Protein AF-A0A3D4MFN2-F1 (afdb_monomer_lite)

Secondary structure (DSSP, 8-state):
------BTTTBEE-HHHHHHHHHHHTT------TT--HHHHHHHHHHHHHHH-GGGGTTS-HHHHHHHHHHHHHHHHHHHHHT-TTTHHHHHHHHHHHHHH-GGGEESSS-----TTS-EE-HHHHHSS-----HHHHHHHHHHHT--HHHHHHHHHHHHH-TT-HHHHHHHHHHHHHHHHHHHHHHHHHHHHTTEES----S------GGGHHHHHHHHHHHIIIIIHHHHHHHHHHHHHTT-S-SSHHHHT-TTGGGS-HHHHHHHHHH-HHHHHHHHHHHHHHHHHHHHHHHHHHHHHHHHHHHHHHHHHHHS-EEEESB--TT--EEEEEEE---BTTBPBEEEEEEEETTT-PBPPPEE--S-BHHHHHT-TT-BSEEEEE--TT-S-HHHHHHHHHHHHHHHHHSPPP-----PPPPPPPPP-

Foldseek 3Di:
DDDDFWDLAQAHEPLQLQLQVLCVVVVHPDGDDLPDDLVRLVVSLVSQCVVLPLVVCVVPDPVSSVVSVLSNVSSVVSNVQCNDPVQSVLSNVSQVVCCPPPVVRYHSNPDGDGDLQDKFFQLLLLLDPDQDDCVVVLVVLCVVLVQDPVLLVVLVVQCVVPVVDPVSLVSNLVNLLSVLVSLVSVLQVLCVSLGIHSPDVPDPPFPLELVVQLVVLVVVLVCCLVPVLLVVLVSVLSSLLSVRTPDRLLCSLCVPVVPDDPVPSSVVCSPDPVSSVVSSVVSSVSSSVSSVVSSVSSSVSSVSSSVSLVVSLVSWDKDKADDADPPDQWAKEFEWEDDDPNWTFTQWIWIAGPPPRDIDPIDGRPRDTVVNLRPDPPNHIYMYTYDDPSPPRPSHSRSSVSVVVVVVVPPPDDPPPPPDDDDDDDDDD

Sequence (429 aa):
MGFESIEGVHYIFDRYAFLNSILSDAGKEKRLDENASAKEIREACTLARAMYHPDRQARSGEKMKREAERMTSLVGDCEKMLLNADLKPLYDEKLAQFRVESPRAVSENGTPIIDMSRTVFDVASLISDDIVDTSDFEARVKAMLQYDDKRAEQMKTLFDTMPDNAQVSALYRDALTQKLVYLTLLEDAAWAKLGYMNRKEKDGGVILRTEDYMPRLDRTLEEAAAKDIPAAVEKHGNAARLGIASIRLIEAFNPAADSAPADSAENEIVKSPARLREALDKAIAKAQQNFTLRAEYVRDVARQKLAVLDQLVTLTPVRAVGQEQKDQQAFDFYLLNPEENGQHTVLFHMAIDVKTGRAEPPEMGEGKTMADVEKTANLRAGFAVTRNPEISDIMLEIGAAADRFLATRSAPEPENAATAPKAPKPRTP

pLDDT: mean 73.9, std 15.7, range [30.8, 96.56]

Structure (mmCIF, N/CA/C/O backbone):
data_AF-A0A3D4MFN2-F1
#
_entry.id   AF-A0A3D4MFN2-F1
#
loop_
_atom_site.group_PDB
_atom_site.id
_atom_site.type_symbol
_atom_site.label_atom_id
_atom_site.label_alt_id
_atom_site.label_comp_id
_atom_site.label_asym_id
_atom_site.label_entity_id
_atom_site.label_seq_id
_atom_site.pdbx_PDB_ins_code
_atom_site.Cartn_x
_atom_site.Cartn_y
_atom_site.Cartn_z
_atom_site.occupancy
_atom_site.B_iso_or_equiv
_atom_site.auth_seq_id
_atom_site.auth_comp_id
_atom_site.auth_asym_id
_atom_site.auth_atom_id
_atom_site.pdbx_PDB_model_num
ATOM 1 N N . MET A 1 1 ? 8.473 -8.752 3.409 1.00 43.47 1 MET A N 1
ATOM 2 C CA . MET A 1 1 ? 8.168 -8.584 1.974 1.00 43.47 1 MET A CA 1
ATOM 3 C C . MET A 1 1 ? 8.970 -7.404 1.459 1.00 43.47 1 MET A C 1
ATOM 5 O O . MET A 1 1 ? 8.947 -6.364 2.107 1.00 43.47 1 MET A O 1
ATOM 9 N N . GLY A 1 2 ? 9.745 -7.582 0.389 1.00 52.78 2 GLY A N 1
ATOM 10 C CA . GLY A 1 2 ? 10.427 -6.477 -0.284 1.00 52.78 2 GLY A CA 1
ATOM 11 C C . GLY A 1 2 ? 9.528 -5.967 -1.399 1.00 52.78 2 GLY A C 1
ATOM 12 O O . GLY A 1 2 ? 9.195 -6.732 -2.294 1.00 52.78 2 GLY A O 1
ATOM 13 N N . PHE A 1 3 ? 9.091 -4.716 -1.315 1.00 60.28 3 PHE A N 1
ATOM 14 C CA . PHE A 1 3 ? 8.403 -4.066 -2.421 1.00 60.28 3 PHE A CA 1
ATOM 15 C C . PHE A 1 3 ? 9.404 -3.810 -3.553 1.00 60.28 3 PHE A C 1
ATOM 17 O O . PHE A 1 3 ? 10.404 -3.119 -3.346 1.00 60.28 3 PHE A O 1
ATOM 24 N N . GLU A 1 4 ? 9.143 -4.361 -4.737 1.00 65.75 4 GLU A N 1
ATOM 25 C CA . GLU A 1 4 ? 9.931 -4.081 -5.936 1.00 65.75 4 GLU A CA 1
ATOM 26 C C . GLU A 1 4 ? 9.373 -2.830 -6.631 1.00 65.75 4 GLU A C 1
ATOM 28 O O . GLU A 1 4 ? 8.237 -2.783 -7.103 1.00 65.75 4 GLU A O 1
ATOM 33 N N . SER A 1 5 ? 10.183 -1.772 -6.680 1.00 73.50 5 SER A N 1
ATOM 34 C CA . SER A 1 5 ? 9.885 -0.572 -7.463 1.00 73.50 5 SER A CA 1
ATOM 35 C C . SER A 1 5 ? 9.864 -0.896 -8.956 1.00 73.50 5 SER A C 1
ATOM 37 O O . SER A 1 5 ? 10.763 -1.574 -9.444 1.00 73.50 5 SER A O 1
ATOM 39 N N . ILE A 1 6 ? 8.903 -0.343 -9.697 1.00 77.25 6 ILE A N 1
ATOM 40 C CA . ILE A 1 6 ? 8.673 -0.660 -11.107 1.00 77.25 6 ILE A CA 1
ATOM 41 C C . ILE A 1 6 ? 8.783 0.637 -11.894 1.00 77.25 6 ILE A C 1
ATOM 43 O O . ILE A 1 6 ? 8.045 1.596 -11.640 1.00 77.25 6 ILE A O 1
ATOM 47 N N . GLU A 1 7 ? 9.722 0.674 -12.835 1.00 81.62 7 GLU A N 1
ATOM 48 C CA . GLU A 1 7 ? 9.883 1.806 -13.742 1.00 81.62 7 GLU A CA 1
ATOM 49 C C . GLU A 1 7 ? 8.641 1.945 -14.643 1.00 81.62 7 GLU A C 1
ATOM 51 O O . GLU A 1 7 ? 8.047 0.959 -15.074 1.00 81.62 7 GLU A O 1
ATOM 56 N N . GLY A 1 8 ? 8.207 3.177 -14.903 1.00 79.19 8 GLY A N 1
ATOM 57 C CA . GLY A 1 8 ? 6.981 3.499 -15.636 1.00 79.19 8 GLY A CA 1
ATOM 58 C C . GLY A 1 8 ? 5.706 3.489 -14.789 1.00 79.19 8 GLY A C 1
ATOM 59 O O . GLY A 1 8 ? 4.668 3.959 -15.266 1.00 79.19 8 GLY A O 1
ATOM 60 N N . VAL A 1 9 ? 5.781 3.004 -13.542 1.00 79.50 9 VAL A N 1
ATOM 61 C CA . VAL A 1 9 ? 4.661 2.968 -12.585 1.00 79.50 9 VAL A CA 1
ATOM 62 C C . VAL A 1 9 ? 4.994 3.747 -11.312 1.00 79.50 9 VAL A C 1
ATOM 64 O O . VAL A 1 9 ? 4.278 4.684 -10.967 1.00 79.50 9 VAL A O 1
ATOM 67 N N . HIS A 1 10 ? 6.083 3.387 -10.629 1.00 80.81 10 HIS A N 1
ATOM 68 C CA . HIS A 1 10 ? 6.498 3.988 -9.354 1.00 80.81 10 HIS A CA 1
ATOM 69 C C . HIS A 1 10 ? 7.472 5.153 -9.553 1.00 80.81 10 HIS A C 1
ATOM 71 O O . HIS A 1 10 ? 7.400 6.152 -8.842 1.00 80.81 10 HIS A O 1
ATOM 77 N N . TYR A 1 11 ? 8.351 5.032 -10.544 1.00 88.00 11 TYR A N 1
ATOM 78 C CA . TYR A 1 11 ? 9.319 6.048 -10.950 1.00 88.00 11 TYR A CA 1
ATOM 79 C C . TYR A 1 11 ? 9.581 5.940 -12.452 1.00 88.00 11 TYR A C 1
ATOM 81 O O . TYR A 1 11 ? 9.161 4.970 -13.078 1.00 88.00 11 TYR A O 1
ATOM 89 N N . ILE A 1 12 ? 10.300 6.893 -13.036 1.00 92.25 12 ILE A N 1
ATOM 90 C CA . ILE A 1 12 ? 10.839 6.760 -14.394 1.00 92.25 12 ILE A CA 1
ATOM 91 C C . ILE A 1 12 ? 12.314 7.143 -14.420 1.00 92.25 12 ILE A C 1
ATOM 93 O O . ILE A 1 12 ? 12.716 8.102 -13.763 1.00 92.25 12 ILE A O 1
ATOM 97 N N . PHE A 1 13 ? 13.130 6.392 -15.160 1.00 94.19 13 PHE A N 1
ATOM 98 C CA . PHE A 1 13 ? 14.525 6.748 -15.388 1.00 94.19 13 PHE A CA 1
ATOM 99 C C . PHE A 1 13 ? 14.617 7.762 -16.535 1.00 94.19 13 PHE A C 1
ATOM 101 O O . PHE A 1 13 ? 14.240 7.459 -17.670 1.00 94.19 13 PHE A O 1
ATOM 108 N N . ASP A 1 14 ? 15.113 8.964 -16.245 1.00 95.81 14 ASP A N 1
ATOM 109 C CA . ASP A 1 14 ? 15.417 10.008 -17.220 1.00 95.81 14 ASP A CA 1
ATOM 110 C C . ASP A 1 14 ? 16.770 9.732 -17.886 1.00 95.81 14 ASP A C 1
ATOM 112 O O . ASP A 1 14 ? 17.844 10.130 -17.426 1.00 95.81 14 ASP A O 1
ATOM 116 N N . ARG A 1 15 ? 16.690 9.014 -19.004 1.00 95.44 15 ARG A N 1
ATOM 117 C CA . ARG A 1 15 ? 17.835 8.580 -19.804 1.00 95.44 15 ARG A CA 1
ATOM 118 C C . ARG A 1 15 ? 18.553 9.773 -20.440 1.00 95.44 15 ARG A C 1
ATOM 120 O O . ARG A 1 15 ? 19.763 9.714 -20.648 1.00 95.44 15 ARG A O 1
ATOM 127 N N . TYR A 1 16 ? 17.841 10.872 -20.704 1.00 96.56 16 TYR A N 1
ATOM 128 C CA . TYR A 1 16 ? 18.441 12.104 -21.214 1.00 96.56 16 TYR A CA 1
ATOM 129 C C . TYR A 1 16 ? 19.259 12.809 -20.142 1.00 96.56 16 TYR A C 1
ATOM 131 O O . TYR A 1 16 ? 20.405 13.169 -20.405 1.00 96.56 16 TYR A O 1
ATOM 139 N N . ALA A 1 17 ? 18.708 12.975 -18.937 1.00 95.75 17 ALA A N 1
ATOM 140 C CA . ALA A 1 17 ? 19.421 13.576 -17.811 1.00 95.75 17 ALA A CA 1
ATOM 141 C C . ALA A 1 17 ? 20.705 12.799 -17.481 1.00 95.75 17 ALA A C 1
ATOM 143 O O . ALA A 1 17 ? 21.769 13.404 -17.348 1.00 95.75 17 ALA A O 1
ATOM 144 N N . PHE A 1 18 ? 20.632 11.466 -17.476 1.00 95.94 18 PHE A N 1
ATOM 145 C CA . PHE A 1 18 ? 21.789 10.596 -17.266 1.00 95.94 18 PHE A CA 1
ATOM 146 C C . PHE A 1 18 ? 22.880 10.761 -18.327 1.00 95.94 18 PHE A C 1
ATOM 148 O O . PHE A 1 18 ? 24.047 10.979 -18.007 1.00 95.94 18 PHE A O 1
ATOM 155 N N . LEU A 1 19 ? 22.531 10.692 -19.616 1.00 95.19 19 LEU A N 1
ATOM 156 C CA . LEU A 1 19 ? 23.522 10.901 -20.675 1.00 95.19 19 LEU A CA 1
ATOM 157 C C . LEU A 1 19 ? 24.069 12.338 -20.657 1.00 95.19 19 LEU A C 1
ATOM 159 O O . LEU A 1 19 ? 25.249 12.553 -20.932 1.00 95.19 19 LEU A O 1
ATOM 163 N N . ASN A 1 20 ? 23.243 13.322 -20.293 1.00 95.88 20 ASN A N 1
ATOM 164 C CA . ASN A 1 20 ? 23.647 14.719 -20.167 1.00 95.88 20 ASN A CA 1
ATOM 165 C C . ASN A 1 20 ? 24.618 14.964 -19.012 1.00 95.88 20 ASN A C 1
ATOM 167 O O . ASN A 1 20 ? 25.526 15.781 -19.178 1.00 95.88 20 ASN A O 1
ATOM 171 N N . SER A 1 21 ? 24.479 14.266 -17.880 1.00 93.38 21 SER A N 1
ATOM 172 C CA . SER A 1 21 ? 25.453 14.361 -16.788 1.00 93.38 21 SER A CA 1
ATOM 173 C C . SER A 1 21 ? 26.821 13.855 -17.249 1.00 93.38 21 SER A C 1
ATOM 175 O O . SER A 1 21 ? 27.821 14.542 -17.072 1.00 93.38 21 SER A O 1
ATOM 177 N N . ILE A 1 22 ? 26.854 12.734 -17.977 1.00 91.19 22 ILE A N 1
ATOM 178 C CA . ILE A 1 22 ? 28.090 12.163 -18.535 1.00 91.19 22 ILE A CA 1
ATOM 179 C C . ILE A 1 22 ? 28.718 13.094 -19.583 1.00 91.19 22 ILE A C 1
ATOM 181 O O . ILE A 1 22 ? 29.929 13.317 -19.589 1.00 91.19 22 ILE A O 1
ATOM 185 N N . LEU A 1 23 ? 27.903 13.677 -20.468 1.00 92.12 23 LEU A N 1
ATOM 186 C CA . LEU A 1 23 ? 28.367 14.682 -21.428 1.00 92.12 23 LEU A CA 1
ATOM 187 C C . LEU A 1 23 ? 28.960 15.902 -20.712 1.00 92.12 23 LEU A C 1
ATOM 189 O O . LEU A 1 23 ? 29.972 16.439 -21.160 1.00 92.12 23 LEU A O 1
ATOM 193 N N . SER A 1 24 ? 28.358 16.324 -19.599 1.00 91.88 24 SER A N 1
ATOM 194 C CA . SER A 1 24 ? 28.867 17.418 -18.772 1.00 91.88 24 SER A CA 1
ATOM 195 C C . SER A 1 24 ? 30.228 17.093 -18.168 1.00 91.88 24 SER A C 1
ATOM 197 O O . SER A 1 24 ? 31.143 17.906 -18.279 1.00 91.88 24 SER A O 1
ATOM 199 N N . ASP A 1 25 ? 30.382 15.897 -17.601 1.00 89.25 25 ASP A N 1
ATOM 200 C CA . ASP A 1 25 ? 31.643 15.430 -17.015 1.00 89.25 25 ASP A CA 1
ATOM 201 C C . ASP A 1 25 ? 32.763 15.343 -18.064 1.00 89.25 25 ASP A C 1
ATOM 203 O O . ASP A 1 25 ? 33.933 15.587 -17.772 1.00 89.25 25 ASP A O 1
ATOM 207 N N . ALA A 1 26 ? 32.402 15.061 -19.318 1.00 86.94 26 ALA A N 1
ATOM 208 C CA . ALA A 1 26 ? 33.311 15.067 -20.461 1.00 86.94 26 ALA A CA 1
ATOM 209 C C . ALA A 1 26 ? 33.537 16.461 -21.089 1.00 86.94 26 ALA A C 1
ATOM 211 O O . ALA A 1 26 ? 34.169 16.560 -22.146 1.00 86.94 26 ALA A O 1
ATOM 212 N N . GLY A 1 27 ? 33.005 17.533 -20.490 1.00 89.62 27 GLY A N 1
ATOM 213 C CA . GLY A 1 27 ? 33.162 18.911 -20.966 1.00 89.62 27 GLY A CA 1
ATOM 214 C C . GLY A 1 27 ? 32.411 19.229 -22.264 1.00 89.62 27 GLY A C 1
ATOM 215 O O . GLY A 1 27 ? 32.808 20.129 -23.002 1.00 89.62 27 GLY A O 1
ATOM 216 N N . LYS A 1 28 ? 31.351 18.482 -22.596 1.00 88.06 28 LYS A N 1
ATOM 217 C CA . LYS A 1 28 ? 30.502 18.743 -23.768 1.00 88.06 28 LYS A CA 1
ATOM 218 C C . LYS A 1 28 ? 29.381 19.718 -23.403 1.00 88.06 28 LYS A C 1
ATOM 220 O O . LYS A 1 28 ? 28.624 19.477 -22.465 1.00 88.06 28 LYS A O 1
ATOM 225 N N . GLU A 1 29 ? 29.247 20.784 -24.192 1.00 85.06 29 GLU A N 1
ATOM 226 C CA . GLU A 1 29 ? 28.212 21.817 -24.006 1.00 85.06 29 GLU A CA 1
ATOM 227 C C . GLU A 1 29 ? 26.844 21.404 -24.562 1.00 85.06 29 GLU A C 1
ATOM 229 O O . GLU A 1 29 ? 25.804 21.805 -24.044 1.00 85.06 29 GLU A O 1
ATOM 234 N N . LYS A 1 30 ? 26.831 20.582 -25.616 1.00 87.75 30 LYS A N 1
ATOM 235 C CA . LYS A 1 30 ? 25.593 20.129 -26.249 1.00 87.75 30 LYS A CA 1
ATOM 236 C C . LYS A 1 30 ? 24.846 19.154 -25.336 1.00 87.75 30 LYS A C 1
ATOM 238 O O . LYS A 1 30 ? 25.427 18.170 -24.878 1.00 87.75 30 LYS A O 1
ATOM 243 N N . ARG A 1 31 ? 23.557 19.422 -25.114 1.00 91.94 31 ARG A N 1
ATOM 244 C CA . ARG A 1 31 ? 22.643 18.576 -24.338 1.00 91.94 31 ARG A CA 1
ATOM 245 C C . ARG A 1 31 ? 21.674 17.842 -25.255 1.00 91.94 31 ARG A C 1
ATOM 247 O O . ARG A 1 31 ? 21.270 18.376 -26.284 1.00 91.94 31 ARG A O 1
ATOM 254 N N . LEU A 1 32 ? 21.353 16.612 -24.880 1.00 94.00 32 LEU A N 1
ATOM 255 C CA . LEU A 1 32 ? 20.347 15.777 -25.513 1.00 94.00 32 LEU A CA 1
ATOM 256 C C . LEU A 1 32 ? 18.971 16.096 -24.931 1.00 94.00 32 LEU A C 1
ATOM 258 O O . LEU A 1 32 ? 18.833 16.274 -23.719 1.00 94.00 32 LEU A O 1
ATOM 262 N N . ASP A 1 33 ? 17.968 16.102 -25.796 1.00 92.81 33 ASP A N 1
ATOM 263 C CA . ASP A 1 33 ? 16.554 16.209 -25.461 1.00 92.81 33 ASP A CA 1
ATOM 264 C C . ASP A 1 33 ? 15.735 15.210 -26.300 1.00 92.81 33 ASP A C 1
ATOM 266 O O . ASP A 1 33 ? 16.282 14.378 -27.033 1.00 92.81 33 ASP A O 1
ATOM 270 N N . GLU A 1 34 ? 14.411 15.295 -26.206 1.00 90.56 34 GLU A N 1
ATOM 271 C CA . GLU A 1 34 ? 13.471 14.469 -26.972 1.00 90.56 34 GLU A CA 1
ATOM 272 C C . GLU A 1 34 ? 13.654 14.571 -28.500 1.00 90.56 34 GLU A C 1
ATOM 274 O O . GLU A 1 34 ? 13.319 13.630 -29.218 1.00 90.56 34 GLU A O 1
ATOM 279 N N . ASN A 1 35 ? 14.270 15.641 -29.010 1.00 91.81 35 ASN A N 1
ATOM 280 C CA . ASN A 1 35 ? 14.528 15.848 -30.437 1.00 91.81 35 ASN A CA 1
ATOM 281 C C . ASN A 1 35 ? 15.921 15.371 -30.878 1.00 91.81 35 ASN A C 1
ATOM 283 O O . ASN A 1 35 ? 16.254 15.465 -32.064 1.00 91.81 35 ASN A O 1
ATOM 287 N N . ALA A 1 36 ? 16.735 14.841 -29.959 1.00 91.94 36 ALA A N 1
ATOM 288 C CA . ALA A 1 36 ? 18.057 14.323 -30.279 1.00 91.94 36 ALA A CA 1
ATOM 289 C C . ALA A 1 36 ? 17.990 13.207 -31.336 1.00 91.94 36 ALA A C 1
ATOM 291 O O . ALA A 1 36 ? 17.250 12.226 -31.226 1.00 91.94 36 ALA A O 1
ATOM 292 N N . SER A 1 37 ? 18.822 13.342 -32.362 1.00 92.44 37 SER A N 1
ATOM 293 C CA . SER A 1 37 ? 18.986 12.364 -33.428 1.00 92.44 37 SER A CA 1
ATOM 294 C C . SER A 1 37 ? 19.650 11.080 -32.922 1.00 92.44 37 SER A C 1
ATOM 296 O O . SER A 1 37 ? 20.487 11.084 -32.016 1.00 92.44 37 SER A O 1
ATOM 298 N N . ALA A 1 38 ? 19.372 9.960 -33.597 1.00 92.12 38 ALA A N 1
ATOM 299 C CA . ALA A 1 38 ? 20.010 8.673 -33.302 1.00 92.12 38 ALA A CA 1
ATOM 300 C C . ALA A 1 38 ? 21.550 8.735 -33.349 1.00 92.12 38 ALA A C 1
ATOM 302 O O . ALA A 1 38 ? 22.227 7.969 -32.666 1.00 92.12 38 ALA A O 1
ATOM 303 N N . LYS A 1 39 ? 22.118 9.645 -34.153 1.00 93.19 39 LYS A N 1
ATOM 304 C CA . LYS A 1 39 ? 23.567 9.865 -34.214 1.00 93.19 39 LYS A CA 1
ATOM 305 C C . LYS A 1 39 ? 24.090 10.467 -32.908 1.00 93.19 39 LYS A C 1
ATOM 307 O O . LYS A 1 39 ? 25.042 9.937 -32.349 1.00 93.19 39 LYS A O 1
ATOM 312 N N . GLU A 1 40 ? 23.446 11.516 -32.405 1.00 93.06 40 GLU A N 1
ATOM 313 C CA . GLU A 1 40 ? 23.842 12.188 -31.158 1.00 93.06 40 GLU A CA 1
ATOM 314 C C . GLU A 1 40 ? 23.715 11.255 -29.949 1.00 93.06 40 GLU A C 1
ATOM 316 O O . GLU A 1 40 ? 24.608 11.205 -29.103 1.00 93.06 40 GLU A O 1
ATOM 321 N N . ILE A 1 41 ? 22.651 10.450 -29.909 1.00 94.06 41 ILE A N 1
ATOM 322 C CA . ILE A 1 41 ? 22.437 9.456 -28.851 1.00 94.06 41 ILE A CA 1
ATOM 323 C C . ILE A 1 41 ? 23.534 8.377 -28.887 1.00 94.06 41 ILE A C 1
ATOM 325 O O . ILE A 1 41 ? 24.109 8.055 -27.845 1.00 94.06 41 ILE A O 1
ATOM 329 N N . ARG A 1 42 ? 23.889 7.850 -30.071 1.00 94.50 42 ARG A N 1
ATOM 330 C CA . ARG A 1 42 ? 24.993 6.876 -30.219 1.00 94.50 42 ARG A CA 1
ATOM 331 C C . ARG A 1 42 ? 26.339 7.453 -29.798 1.00 94.50 42 ARG A C 1
ATOM 333 O O . ARG A 1 42 ? 27.122 6.754 -29.155 1.00 94.50 42 ARG A O 1
ATOM 340 N N . GLU A 1 43 ? 26.620 8.703 -30.156 1.00 93.12 43 GLU A N 1
ATOM 341 C CA . GLU A 1 43 ? 27.857 9.387 -29.767 1.00 93.12 43 GLU A CA 1
ATOM 342 C C . GLU A 1 43 ? 27.963 9.508 -28.240 1.00 93.12 43 GLU A C 1
ATOM 344 O O . GLU A 1 43 ? 29.000 9.158 -27.671 1.00 93.12 43 GLU A O 1
ATOM 349 N N . ALA A 1 44 ? 26.880 9.907 -27.566 1.00 93.44 44 ALA A N 1
ATOM 350 C CA . ALA A 1 44 ? 26.832 9.975 -26.107 1.00 93.44 44 ALA A CA 1
ATOM 351 C C . ALA A 1 44 ? 26.987 8.594 -25.445 1.00 93.44 44 ALA A C 1
ATOM 353 O O . ALA A 1 44 ? 27.779 8.448 -24.515 1.00 93.44 44 ALA A O 1
ATOM 354 N N . CYS A 1 45 ? 26.309 7.558 -25.955 1.00 93.56 45 CYS A N 1
ATOM 355 C CA . CYS A 1 45 ? 26.438 6.191 -25.432 1.00 93.56 45 CYS A CA 1
ATOM 356 C C . CYS A 1 45 ? 27.858 5.632 -25.623 1.00 93.56 45 CYS A C 1
ATOM 358 O O . CYS A 1 45 ? 28.402 4.984 -24.729 1.00 93.56 45 CYS A O 1
ATOM 360 N N . THR A 1 46 ? 28.490 5.910 -26.767 1.00 93.56 46 THR A N 1
ATOM 361 C CA . THR A 1 46 ? 29.874 5.493 -27.054 1.00 93.56 46 THR A CA 1
ATOM 362 C C . THR A 1 46 ? 30.856 6.156 -26.093 1.00 93.56 46 THR A C 1
ATOM 364 O O . THR A 1 46 ? 31.730 5.489 -25.538 1.00 93.56 46 THR A O 1
ATOM 367 N N . LEU A 1 47 ? 30.686 7.458 -25.853 1.00 91.88 47 LEU A N 1
ATOM 368 C CA . LEU A 1 47 ? 31.480 8.201 -24.881 1.00 91.88 47 LEU A CA 1
ATOM 369 C C . LEU A 1 47 ? 31.307 7.631 -23.467 1.00 91.88 47 LEU A C 1
ATOM 371 O O . LEU A 1 47 ? 32.299 7.363 -22.790 1.00 91.88 47 LEU A O 1
ATOM 375 N N . ALA A 1 48 ? 30.065 7.384 -23.048 1.00 89.62 48 ALA A N 1
ATOM 376 C CA . ALA A 1 48 ? 29.758 6.832 -21.735 1.00 89.62 48 ALA A CA 1
ATOM 377 C C . ALA A 1 48 ? 30.377 5.438 -21.537 1.00 89.62 48 ALA A C 1
ATOM 379 O O . ALA A 1 48 ? 31.043 5.192 -20.532 1.00 89.62 48 ALA A O 1
ATOM 380 N N . ARG A 1 49 ? 30.263 4.544 -22.530 1.00 90.31 49 ARG A N 1
ATOM 381 C CA . ARG A 1 49 ? 30.936 3.233 -22.507 1.00 90.31 49 ARG A CA 1
ATOM 382 C C . ARG A 1 49 ? 32.444 3.367 -22.388 1.00 90.31 49 ARG A C 1
ATOM 384 O O . ARG A 1 49 ? 33.054 2.653 -21.600 1.00 90.31 49 ARG A O 1
ATOM 391 N N . ALA A 1 50 ? 33.050 4.289 -23.133 1.00 89.25 50 ALA A N 1
ATOM 392 C CA . ALA A 1 50 ? 34.484 4.518 -23.044 1.00 89.25 50 ALA A CA 1
ATOM 393 C C . ALA A 1 50 ? 34.897 4.980 -21.636 1.00 89.25 50 ALA A C 1
ATOM 395 O O . ALA A 1 50 ? 35.944 4.562 -21.150 1.00 89.25 50 ALA A O 1
ATOM 396 N N . MET A 1 51 ? 34.086 5.802 -20.963 1.00 85.69 51 MET A N 1
ATOM 397 C CA . MET A 1 51 ? 34.358 6.278 -19.603 1.00 85.69 51 MET A CA 1
ATOM 398 C C . MET A 1 51 ? 34.227 5.173 -18.547 1.00 85.69 51 MET A C 1
ATOM 400 O O . MET A 1 51 ? 35.137 5.028 -17.730 1.00 85.69 51 MET A O 1
ATOM 404 N N . TYR A 1 52 ? 33.153 4.378 -18.597 1.00 84.62 52 TYR A N 1
ATOM 405 C CA . TYR A 1 52 ? 32.780 3.432 -17.534 1.00 84.62 52 TYR A CA 1
ATOM 406 C C . TYR A 1 52 ? 33.074 1.954 -17.835 1.00 84.62 52 TYR A C 1
ATOM 408 O O . TYR A 1 52 ? 32.684 1.103 -17.042 1.00 84.62 52 TYR A O 1
ATOM 416 N N . HIS A 1 53 ? 33.769 1.628 -18.933 1.00 86.75 53 HIS A N 1
ATOM 417 C CA . HIS A 1 53 ? 34.067 0.237 -19.301 1.00 86.75 53 HIS A CA 1
ATOM 418 C C . HIS A 1 53 ? 34.668 -0.558 -18.119 1.00 86.75 53 HIS A C 1
ATOM 420 O O . HIS A 1 53 ? 35.692 -0.119 -17.578 1.00 86.75 53 HIS A O 1
ATOM 426 N N . PRO A 1 54 ? 34.116 -1.733 -17.742 1.00 82.75 54 PRO A N 1
ATOM 427 C CA . PRO A 1 54 ? 34.561 -2.491 -16.566 1.00 82.75 54 PRO A CA 1
ATOM 428 C C . PRO A 1 54 ? 36.066 -2.798 -16.556 1.00 82.75 54 PRO A C 1
ATOM 430 O O . PRO A 1 54 ? 36.709 -2.706 -15.509 1.00 82.75 54 PRO A O 1
ATOM 433 N N . ASP A 1 55 ? 36.666 -3.047 -17.727 1.00 85.50 55 ASP A N 1
ATOM 434 C CA . ASP A 1 55 ? 38.114 -3.284 -17.868 1.00 85.50 55 ASP A CA 1
ATOM 435 C C . ASP A 1 55 ? 38.986 -2.145 -17.323 1.00 85.50 55 ASP A C 1
ATOM 437 O O . ASP A 1 55 ? 40.079 -2.393 -16.809 1.00 85.50 55 ASP A O 1
ATOM 441 N N . ARG A 1 56 ? 38.508 -0.893 -17.366 1.00 84.19 56 ARG A N 1
ATOM 442 C CA . ARG A 1 56 ? 39.232 0.253 -16.790 1.00 84.19 56 ARG A CA 1
ATOM 443 C C . ARG A 1 56 ? 39.311 0.184 -15.267 1.00 84.19 56 ARG A C 1
ATOM 445 O O . ARG A 1 56 ? 40.233 0.746 -14.685 1.00 84.19 56 ARG A O 1
ATOM 452 N N . GLN A 1 57 ? 38.376 -0.524 -14.634 1.00 86.06 57 GLN A N 1
ATOM 453 C CA . GLN A 1 57 ? 38.299 -0.722 -13.187 1.00 86.06 57 GLN A CA 1
ATOM 454 C C . GLN A 1 57 ? 38.710 -2.141 -12.761 1.00 86.06 57 GLN A C 1
ATOM 456 O O . GLN A 1 57 ? 38.593 -2.494 -11.588 1.00 86.06 57 GLN A O 1
ATOM 461 N N . ALA A 1 58 ? 39.261 -2.961 -13.667 1.00 80.06 58 ALA A N 1
ATOM 462 C CA . ALA A 1 58 ? 39.629 -4.353 -13.385 1.00 80.06 58 ALA A CA 1
ATOM 463 C C . ALA A 1 58 ? 40.633 -4.507 -12.223 1.00 80.06 58 ALA A C 1
ATOM 465 O O . ALA A 1 58 ? 40.635 -5.531 -11.532 1.00 80.06 58 ALA A O 1
ATOM 466 N N . ARG A 1 59 ? 41.457 -3.482 -11.969 1.00 84.62 59 ARG A N 1
ATOM 467 C CA . ARG A 1 59 ? 42.434 -3.432 -10.863 1.00 84.62 59 ARG A CA 1
ATOM 468 C C . ARG A 1 59 ? 41.985 -2.578 -9.668 1.00 84.62 59 ARG A C 1
ATOM 470 O O . ARG A 1 59 ? 42.740 -2.447 -8.710 1.00 84.62 59 ARG A O 1
ATOM 477 N N . SER A 1 60 ? 40.785 -2.010 -9.721 1.00 87.94 60 SER A N 1
ATOM 478 C CA . SER A 1 60 ? 40.220 -1.159 -8.669 1.00 87.94 60 SER A CA 1
ATOM 479 C C . SER A 1 60 ? 39.520 -1.984 -7.583 1.00 87.94 60 SER A C 1
ATOM 481 O O . SER A 1 60 ? 39.323 -3.194 -7.724 1.00 87.94 60 SER A O 1
ATOM 483 N N . GLY A 1 61 ? 39.130 -1.329 -6.485 1.00 88.38 61 GLY A N 1
ATOM 484 C CA . GLY A 1 61 ? 38.352 -1.962 -5.417 1.00 88.38 61 GLY A CA 1
ATOM 485 C C . GLY A 1 61 ? 36.969 -2.434 -5.887 1.00 88.38 61 GLY A C 1
ATOM 486 O O . GLY A 1 61 ? 36.401 -1.891 -6.833 1.00 88.38 61 GLY A O 1
ATOM 487 N N . GLU A 1 62 ? 36.400 -3.422 -5.194 1.00 89.56 62 GLU A N 1
ATOM 488 C CA . GLU A 1 62 ? 35.124 -4.068 -5.552 1.00 89.56 62 GLU A CA 1
ATOM 489 C C . GLU A 1 62 ? 33.963 -3.076 -5.726 1.00 89.56 62 GLU A C 1
ATOM 491 O O . GLU A 1 62 ? 33.164 -3.202 -6.651 1.00 89.56 62 GLU A O 1
ATOM 496 N N . LYS A 1 63 ? 33.916 -2.027 -4.894 1.00 88.19 63 LYS A N 1
ATOM 497 C CA . LYS A 1 63 ? 32.916 -0.957 -5.004 1.00 88.19 63 LYS A CA 1
ATOM 498 C C . LYS A 1 63 ? 32.972 -0.239 -6.361 1.00 88.19 63 LYS A C 1
ATOM 500 O O . LYS A 1 63 ? 31.929 -0.032 -6.968 1.00 88.19 63 LYS A O 1
ATOM 505 N N . MET A 1 64 ? 34.170 0.089 -6.852 1.00 86.75 64 MET A N 1
ATOM 506 C CA . MET A 1 64 ? 34.354 0.767 -8.145 1.00 86.75 64 MET A CA 1
ATOM 507 C C . MET A 1 64 ? 34.042 -0.153 -9.328 1.00 86.75 64 MET A C 1
ATOM 509 O O . MET A 1 64 ? 33.530 0.311 -10.342 1.00 86.75 64 MET A O 1
ATOM 513 N N . LYS A 1 65 ? 34.314 -1.458 -9.199 1.00 88.44 65 LYS A N 1
ATOM 514 C CA . LYS A 1 65 ? 33.930 -2.452 -10.213 1.00 88.44 65 LYS A CA 1
ATOM 515 C C . LYS A 1 65 ? 32.414 -2.542 -10.360 1.00 88.44 65 LYS A C 1
ATOM 517 O O . LYS A 1 65 ? 31.912 -2.373 -11.464 1.00 88.44 65 LYS A O 1
ATOM 522 N N . ARG A 1 66 ? 31.692 -2.698 -9.243 1.00 88.81 66 ARG A N 1
ATOM 523 C CA . ARG A 1 66 ? 30.219 -2.728 -9.231 1.00 88.81 66 ARG A CA 1
ATOM 524 C C . ARG A 1 66 ? 29.607 -1.443 -9.779 1.00 88.81 66 ARG A C 1
ATOM 526 O O . ARG A 1 66 ? 28.597 -1.482 -10.470 1.00 88.81 66 ARG A O 1
ATOM 533 N N . GLU A 1 67 ? 30.211 -0.299 -9.472 1.00 88.00 67 GLU A N 1
ATOM 534 C CA . GLU A 1 67 ? 29.767 0.990 -10.002 1.00 88.00 67 GLU A CA 1
ATOM 535 C C . GLU A 1 67 ? 29.967 1.079 -11.521 1.00 88.00 67 GLU A C 1
ATOM 537 O O . GLU A 1 67 ? 29.044 1.467 -12.231 1.00 88.00 67 GLU A O 1
ATOM 542 N N . ALA A 1 68 ? 31.117 0.644 -12.042 1.00 86.50 68 ALA A N 1
ATOM 543 C CA . ALA A 1 68 ? 31.379 0.593 -13.481 1.00 86.50 68 ALA A CA 1
ATOM 544 C C . ALA A 1 68 ? 30.448 -0.380 -14.226 1.00 86.50 68 ALA A C 1
ATOM 546 O O . ALA A 1 68 ? 29.923 -0.041 -15.289 1.00 86.50 68 ALA A O 1
ATOM 547 N N . GLU A 1 69 ? 30.192 -1.559 -13.655 1.00 89.88 69 GLU A N 1
ATOM 548 C CA . GLU A 1 69 ? 29.216 -2.530 -14.167 1.00 89.88 69 GLU A CA 1
ATOM 549 C C . GLU A 1 69 ? 27.810 -1.923 -14.213 1.00 89.88 69 GLU A C 1
ATOM 551 O O . GLU A 1 69 ? 27.157 -1.950 -15.258 1.00 89.88 69 GLU A O 1
ATOM 556 N N . ARG A 1 70 ? 27.373 -1.291 -13.115 1.00 90.06 70 ARG A N 1
ATOM 557 C CA . ARG A 1 70 ? 26.077 -0.607 -13.041 1.00 90.06 70 ARG A CA 1
ATOM 558 C C . ARG A 1 70 ? 25.962 0.502 -14.087 1.00 90.06 70 ARG A C 1
ATOM 560 O O . ARG A 1 70 ? 24.966 0.556 -14.800 1.00 90.06 70 ARG A O 1
ATOM 567 N N . MET A 1 71 ? 26.963 1.374 -14.197 1.00 90.00 71 MET A N 1
ATOM 568 C CA . MET A 1 71 ? 26.959 2.469 -15.173 1.00 90.00 71 MET A CA 1
ATOM 569 C C . MET A 1 71 ? 26.923 1.940 -16.607 1.00 90.00 71 MET A C 1
ATOM 571 O O . MET A 1 71 ? 26.176 2.454 -17.434 1.00 90.00 71 MET A O 1
ATOM 575 N N . THR A 1 72 ? 27.670 0.873 -16.896 1.00 90.00 72 THR A N 1
ATOM 576 C CA . THR A 1 72 ? 27.656 0.224 -18.214 1.00 90.00 72 THR A CA 1
ATOM 577 C C . THR A 1 72 ? 26.283 -0.368 -18.539 1.00 90.00 72 THR A C 1
ATOM 579 O O . THR A 1 72 ? 25.813 -0.209 -19.666 1.00 90.00 72 THR A O 1
ATOM 582 N N . SER A 1 73 ? 25.613 -0.982 -17.556 1.00 89.81 73 SER A N 1
ATOM 583 C CA . SER A 1 73 ? 24.233 -1.467 -17.696 1.00 89.81 73 SER A CA 1
ATOM 584 C C . SER A 1 73 ? 23.268 -0.327 -18.025 1.00 89.81 73 SER A C 1
ATOM 586 O O . SER A 1 73 ? 22.568 -0.397 -19.030 1.00 89.81 73 SER A O 1
ATOM 588 N N . LEU A 1 74 ? 23.300 0.767 -17.251 1.00 91.50 74 LEU A N 1
ATOM 589 C CA . LEU A 1 74 ? 22.427 1.930 -17.465 1.00 91.50 74 LEU A CA 1
ATOM 590 C C . LEU A 1 74 ? 22.634 2.573 -18.843 1.00 91.50 74 LEU A C 1
ATOM 592 O O . LEU A 1 74 ? 21.676 3.011 -19.479 1.00 91.50 74 LEU A O 1
ATOM 596 N N . VAL A 1 75 ? 23.875 2.608 -19.342 1.00 93.19 75 VAL A N 1
ATOM 597 C CA . VAL A 1 75 ? 24.165 3.065 -20.711 1.00 93.19 75 VAL A CA 1
ATOM 598 C C . VAL A 1 75 ? 23.561 2.117 -21.751 1.00 93.19 75 VAL A C 1
ATOM 600 O O . VAL A 1 75 ? 23.026 2.583 -22.757 1.00 93.19 75 VAL A O 1
ATOM 603 N N . GLY A 1 76 ? 23.611 0.802 -21.517 1.00 89.50 76 GLY A N 1
ATOM 604 C CA . GLY A 1 76 ? 22.919 -0.188 -22.347 1.00 89.50 76 GLY A CA 1
ATOM 605 C C . GLY A 1 76 ? 21.408 0.047 -22.402 1.00 89.50 76 GLY A C 1
ATOM 606 O O . GLY A 1 76 ? 20.831 0.052 -23.490 1.00 89.50 76 GLY A O 1
ATOM 607 N N . ASP A 1 77 ? 20.787 0.341 -21.259 1.00 87.75 77 ASP A N 1
ATOM 608 C CA . ASP A 1 77 ? 19.353 0.640 -21.165 1.00 87.75 77 ASP A CA 1
ATOM 609 C C . ASP A 1 77 ? 18.980 1.946 -21.881 1.00 87.75 77 ASP A C 1
ATOM 611 O O . ASP A 1 77 ? 17.923 2.039 -22.514 1.00 87.75 77 ASP A O 1
ATOM 615 N N . CYS A 1 78 ? 19.855 2.958 -21.822 1.00 91.81 78 CYS A N 1
ATOM 616 C CA . CYS A 1 78 ? 19.698 4.192 -22.591 1.00 91.81 78 CYS A CA 1
ATOM 617 C C . CYS A 1 78 ? 19.734 3.913 -24.094 1.00 91.81 78 CYS A C 1
ATOM 619 O O . CYS A 1 78 ? 18.864 4.381 -24.825 1.00 91.81 78 CYS A O 1
ATOM 621 N N . GLU A 1 79 ? 20.711 3.131 -24.556 1.00 90.62 79 GLU A N 1
ATOM 622 C CA . GLU A 1 79 ? 20.860 2.804 -25.973 1.00 90.62 79 GLU A CA 1
ATOM 623 C C . GLU A 1 79 ? 19.661 1.998 -26.495 1.00 90.62 79 GLU A C 1
ATOM 625 O O . GLU A 1 79 ? 19.089 2.352 -27.527 1.00 90.62 79 GLU A O 1
ATOM 630 N N . LYS A 1 80 ? 19.239 0.962 -25.757 1.00 87.12 80 LYS A N 1
ATOM 631 C CA . LYS A 1 80 ? 18.102 0.101 -26.120 1.00 87.12 80 LYS A CA 1
ATOM 632 C C . LYS A 1 80 ? 16.799 0.893 -26.248 1.00 87.12 80 LYS A C 1
ATOM 634 O O . LYS A 1 80 ? 16.023 0.625 -27.162 1.00 87.12 80 LYS A O 1
ATOM 639 N N . MET A 1 81 ? 16.563 1.854 -25.354 1.00 88.50 81 MET A N 1
ATOM 640 C CA . MET A 1 81 ? 15.339 2.659 -25.349 1.00 88.50 81 MET A CA 1
ATOM 641 C C . MET A 1 81 ? 15.377 3.785 -26.385 1.00 88.50 81 MET A C 1
ATOM 643 O O . MET A 1 81 ? 14.488 3.895 -27.225 1.00 88.50 81 MET A O 1
ATOM 647 N N . LEU A 1 82 ? 16.416 4.623 -26.339 1.00 92.12 82 LEU A N 1
ATOM 648 C CA . LEU A 1 82 ? 16.460 5.878 -27.091 1.00 92.12 82 LEU A CA 1
ATOM 649 C C . LEU A 1 82 ? 16.794 5.683 -28.576 1.00 92.12 82 LEU A C 1
ATOM 651 O O . LEU A 1 82 ? 16.516 6.570 -29.379 1.00 92.12 82 LEU A O 1
ATOM 655 N N . LEU A 1 83 ? 17.388 4.549 -28.969 1.00 90.00 83 LEU A N 1
ATOM 656 C CA . LEU A 1 83 ? 17.642 4.237 -30.383 1.00 90.00 83 LEU A CA 1
ATOM 657 C C . LEU A 1 83 ? 16.552 3.383 -31.033 1.00 90.00 83 LEU A C 1
ATOM 659 O O . LEU A 1 83 ? 16.614 3.144 -32.242 1.00 90.00 83 LEU A O 1
ATOM 663 N N . ASN A 1 84 ? 15.567 2.920 -30.265 1.00 85.75 84 ASN A N 1
ATOM 664 C CA . ASN A 1 84 ? 14.460 2.148 -30.800 1.00 85.75 84 ASN A CA 1
ATOM 665 C C . ASN A 1 84 ? 13.350 3.092 -31.284 1.00 85.75 84 ASN A C 1
ATOM 667 O O . ASN A 1 84 ? 12.711 3.772 -30.484 1.00 85.75 84 ASN A O 1
ATOM 671 N N . ALA A 1 85 ? 13.117 3.115 -32.598 1.00 82.06 85 ALA A N 1
ATOM 672 C CA . ALA A 1 85 ? 12.143 4.003 -33.232 1.00 82.06 85 ALA A CA 1
ATOM 673 C C . ALA A 1 85 ? 10.694 3.761 -32.769 1.00 82.06 85 ALA A C 1
ATOM 675 O O . ALA A 1 85 ? 9.903 4.701 -32.767 1.00 82.06 85 ALA A O 1
ATOM 676 N N . ASP A 1 86 ? 10.366 2.538 -32.343 1.00 78.12 86 ASP A N 1
ATOM 677 C CA . ASP A 1 86 ? 9.023 2.175 -31.884 1.00 78.12 86 ASP A CA 1
ATOM 678 C C . ASP A 1 86 ? 8.811 2.510 -30.397 1.00 78.12 86 ASP A C 1
ATOM 680 O O . ASP A 1 86 ? 7.702 2.849 -29.985 1.00 78.12 86 ASP A O 1
ATOM 684 N N . LEU A 1 87 ? 9.867 2.422 -29.577 1.00 79.06 87 LEU A N 1
ATOM 685 C CA . LEU A 1 87 ? 9.780 2.625 -28.123 1.00 79.06 87 LEU A CA 1
ATOM 686 C C . LEU A 1 87 ? 10.032 4.071 -27.702 1.00 79.06 87 LEU A C 1
ATOM 688 O O . LEU A 1 87 ? 9.370 4.555 -26.785 1.00 79.06 87 LEU A O 1
ATOM 692 N N . LYS A 1 88 ? 10.957 4.768 -28.372 1.00 85.94 88 LYS A N 1
ATOM 693 C CA . LYS A 1 88 ? 11.367 6.128 -28.006 1.00 85.94 88 LYS A CA 1
ATOM 694 C C . LYS A 1 88 ? 10.176 7.098 -27.892 1.00 85.94 88 LYS A C 1
ATOM 696 O O . LYS A 1 88 ? 10.073 7.730 -26.845 1.00 85.94 88 LYS A O 1
ATOM 701 N N . PRO A 1 89 ? 9.238 7.188 -28.860 1.00 86.31 89 PRO A N 1
ATOM 702 C CA . PRO A 1 89 ? 8.117 8.126 -28.748 1.00 86.31 89 PRO A CA 1
ATOM 703 C C . PRO A 1 89 ? 7.222 7.845 -27.536 1.00 86.31 89 PRO A C 1
ATOM 705 O O . PRO A 1 89 ? 6.757 8.766 -26.871 1.00 86.31 89 PRO A O 1
ATOM 708 N N . LEU A 1 90 ? 7.006 6.564 -27.228 1.00 81.88 90 LEU A N 1
ATOM 709 C CA . LEU A 1 90 ? 6.170 6.153 -26.106 1.00 81.88 90 LEU A CA 1
ATOM 710 C C . LEU A 1 90 ? 6.869 6.401 -24.756 1.00 81.88 90 LEU A C 1
ATOM 712 O O . LEU A 1 90 ? 6.222 6.743 -23.766 1.00 81.88 90 LEU A O 1
ATOM 716 N N . TYR A 1 91 ? 8.194 6.237 -24.713 1.00 89.62 91 TYR A N 1
ATOM 717 C CA . TYR A 1 91 ? 9.011 6.617 -23.565 1.00 89.62 91 TYR A CA 1
ATOM 718 C C . TYR A 1 91 ? 8.986 8.132 -23.331 1.00 89.62 91 TYR A C 1
ATOM 720 O O . TYR A 1 91 ? 8.781 8.554 -22.194 1.00 89.62 91 TYR A O 1
ATOM 728 N N . ASP A 1 92 ? 9.141 8.938 -24.384 1.00 92.44 92 ASP A N 1
ATOM 729 C CA . ASP A 1 92 ? 9.145 10.404 -24.297 1.00 92.44 92 ASP A CA 1
ATOM 730 C C . ASP A 1 92 ? 7.811 10.932 -23.747 1.00 92.44 92 ASP A C 1
ATOM 732 O O . ASP A 1 92 ? 7.796 11.733 -22.810 1.00 92.44 92 ASP A O 1
ATOM 736 N N . GLU A 1 93 ? 6.686 10.407 -24.247 1.00 90.25 93 GLU A N 1
ATOM 737 C CA . GLU A 1 93 ? 5.347 10.710 -23.726 1.00 90.25 93 GLU A CA 1
ATOM 738 C C . GLU A 1 93 ? 5.240 10.375 -22.230 1.00 90.25 93 GLU A C 1
ATOM 740 O O . GLU A 1 93 ? 4.768 11.183 -21.421 1.00 90.25 93 GLU A O 1
ATOM 745 N N . LYS A 1 94 ? 5.734 9.197 -21.830 1.00 88.75 94 LYS A N 1
ATOM 746 C CA . LYS A 1 94 ? 5.684 8.750 -20.435 1.00 88.75 94 LYS A CA 1
ATOM 747 C C . LYS A 1 94 ? 6.569 9.596 -19.519 1.00 88.75 94 LYS A C 1
ATOM 749 O O . LYS A 1 94 ? 6.164 9.918 -18.401 1.00 88.75 94 LYS A O 1
ATOM 754 N N . LEU A 1 95 ? 7.758 9.975 -19.980 1.00 93.31 95 LEU A N 1
ATOM 755 C CA . LEU A 1 95 ? 8.673 10.851 -19.254 1.00 93.31 95 LEU A CA 1
ATOM 756 C C . LEU A 1 95 ? 8.068 12.244 -19.062 1.00 93.31 95 LEU A C 1
ATOM 758 O O . LEU A 1 95 ? 8.119 12.779 -17.953 1.00 93.31 95 LEU A O 1
ATOM 762 N N . ALA A 1 96 ? 7.442 12.806 -20.100 1.00 93.69 96 ALA A N 1
ATOM 763 C CA . ALA A 1 96 ? 6.724 14.073 -20.007 1.00 93.69 96 ALA A CA 1
ATOM 764 C C . ALA A 1 96 ? 5.584 14.005 -18.977 1.00 93.69 96 ALA A C 1
ATOM 766 O O . ALA A 1 96 ? 5.479 14.889 -18.124 1.00 93.69 96 ALA A O 1
ATOM 767 N N . GLN A 1 97 ? 4.797 12.921 -18.981 1.00 91.25 97 GLN A N 1
ATOM 768 C CA . GLN A 1 97 ? 3.751 12.688 -17.982 1.00 91.25 97 GLN A CA 1
ATOM 769 C C . GLN A 1 97 ? 4.318 12.705 -16.552 1.00 91.25 97 GLN A C 1
ATOM 771 O O . GLN A 1 97 ? 3.813 13.421 -15.687 1.00 91.25 97 GLN A O 1
ATOM 776 N N . PHE A 1 98 ? 5.395 11.956 -16.296 1.00 91.81 98 PHE A N 1
ATOM 777 C CA . PHE A 1 98 ? 6.016 11.884 -14.970 1.00 91.81 98 PHE A CA 1
ATOM 778 C C . PHE A 1 98 ? 6.595 13.224 -14.508 1.00 91.81 98 PHE A C 1
ATOM 780 O O . PHE A 1 98 ? 6.444 13.573 -13.338 1.00 91.81 98 PHE A O 1
ATOM 787 N N . ARG A 1 99 ? 7.210 14.000 -15.406 1.00 92.81 99 ARG A N 1
ATOM 788 C CA . ARG A 1 99 ? 7.734 15.337 -15.082 1.00 92.81 99 ARG A CA 1
ATOM 789 C C . ARG A 1 99 ? 6.633 16.295 -14.612 1.00 92.81 99 ARG A C 1
ATOM 791 O O . ARG A 1 99 ? 6.901 17.138 -13.760 1.00 92.81 99 ARG A O 1
ATOM 798 N N . VAL A 1 100 ? 5.407 16.148 -15.122 1.00 92.38 100 VAL A N 1
ATOM 799 C CA . VAL A 1 100 ? 4.251 16.972 -14.730 1.00 92.38 100 VAL A CA 1
ATOM 800 C C . VAL A 1 100 ? 3.567 16.429 -13.474 1.00 92.38 100 VAL A C 1
ATOM 802 O O . VAL A 1 100 ? 3.384 17.157 -12.502 1.00 92.38 100 VAL A O 1
ATOM 805 N N . GLU A 1 101 ? 3.188 15.152 -13.471 1.00 88.00 101 GLU A N 1
ATOM 806 C CA . GLU A 1 101 ? 2.359 14.567 -12.408 1.00 88.00 101 GLU A CA 1
ATOM 807 C C . GLU A 1 101 ? 3.165 14.203 -11.150 1.00 88.00 101 GLU A C 1
ATOM 809 O O . GLU A 1 101 ? 2.645 14.178 -10.029 1.00 88.00 101 GLU A O 1
ATOM 814 N N . SER A 1 102 ? 4.438 13.844 -11.324 1.00 86.44 102 SER A N 1
ATOM 815 C CA . SER A 1 102 ? 5.259 13.207 -10.289 1.00 86.44 102 SER A CA 1
ATOM 816 C C . SER A 1 102 ? 6.749 13.558 -10.418 1.00 86.44 102 SER A C 1
ATOM 818 O O . SER A 1 102 ? 7.576 12.648 -10.484 1.00 86.44 102 SER A O 1
ATOM 820 N N . PRO A 1 103 ? 7.141 14.847 -10.398 1.00 89.31 103 PRO A N 1
ATOM 821 C CA . PRO A 1 103 ? 8.524 15.259 -10.669 1.00 89.31 103 PRO A CA 1
ATOM 822 C C . PRO A 1 103 ? 9.544 14.632 -9.708 1.00 89.31 103 PRO A C 1
ATOM 824 O O . PRO A 1 103 ? 10.663 14.326 -10.097 1.00 89.31 103 PRO A O 1
ATOM 827 N N . ARG A 1 104 ? 9.149 14.367 -8.456 1.00 88.19 104 ARG A N 1
ATOM 828 C CA . ARG A 1 104 ? 10.003 13.701 -7.455 1.00 88.19 104 ARG A CA 1
ATOM 829 C C . ARG A 1 104 ? 10.255 12.217 -7.733 1.00 88.19 104 ARG A C 1
ATOM 831 O O . ARG A 1 104 ? 11.116 11.639 -7.087 1.00 88.19 104 ARG A O 1
ATOM 838 N N . ALA A 1 105 ? 9.506 11.609 -8.650 1.00 88.56 105 ALA A N 1
ATOM 839 C CA . ALA A 1 105 ? 9.644 10.215 -9.061 1.00 88.56 105 ALA A CA 1
ATOM 840 C C . ALA A 1 105 ? 10.417 10.072 -10.389 1.00 88.56 105 ALA A C 1
ATOM 842 O O . ALA A 1 105 ? 10.425 8.999 -10.989 1.00 88.56 105 ALA A O 1
ATOM 843 N N . VAL A 1 106 ? 11.058 11.143 -10.866 1.00 93.25 106 VAL A N 1
ATOM 844 C CA . VAL A 1 106 ? 11.952 11.113 -12.027 1.00 93.25 106 VAL A CA 1
ATOM 845 C C . VAL A 1 106 ? 13.379 10.897 -11.527 1.00 93.25 106 VAL A C 1
ATOM 847 O O . VAL A 1 106 ? 13.934 11.728 -10.813 1.00 93.25 106 VAL A O 1
ATOM 850 N N . SER A 1 107 ? 13.962 9.751 -11.864 1.00 93.81 107 SER A N 1
ATOM 851 C CA . SER A 1 107 ? 15.330 9.393 -11.497 1.00 93.81 107 SER A CA 1
ATOM 852 C C . SER A 1 107 ? 16.295 9.816 -12.590 1.00 93.81 107 SER A C 1
ATOM 854 O O . SER A 1 107 ? 16.190 9.344 -13.713 1.00 93.81 107 SER A O 1
ATOM 856 N N . GLU A 1 108 ? 17.271 10.657 -12.269 1.00 94.19 108 GLU A N 1
ATOM 857 C CA . GLU A 1 108 ? 18.266 11.136 -13.242 1.00 94.19 108 GLU A CA 1
ATOM 858 C C . GLU A 1 108 ? 19.491 10.213 -13.357 1.00 94.19 108 GLU A C 1
ATOM 860 O O . GLU A 1 108 ? 20.326 10.380 -14.239 1.00 94.19 108 GLU A O 1
ATOM 865 N N . ASN A 1 109 ? 19.617 9.222 -12.468 1.00 89.62 109 ASN A N 1
ATOM 866 C CA . ASN A 1 109 ? 20.788 8.339 -12.375 1.00 89.62 109 ASN A CA 1
ATOM 867 C C . ASN A 1 109 ? 20.433 6.841 -12.376 1.00 89.62 109 ASN A C 1
ATOM 869 O O . ASN A 1 109 ? 21.259 5.998 -12.019 1.00 89.62 109 ASN A O 1
ATOM 873 N N . GLY A 1 110 ? 19.181 6.511 -12.697 1.00 85.25 110 GLY A N 1
ATOM 874 C CA . GLY A 1 110 ? 18.682 5.138 -12.743 1.00 85.25 110 GLY A CA 1
ATOM 875 C C . GLY A 1 110 ? 18.528 4.481 -11.371 1.00 85.25 110 GLY A C 1
ATOM 876 O O . GLY A 1 110 ? 18.290 3.281 -11.294 1.00 85.25 110 GLY A O 1
ATOM 877 N N . THR A 1 111 ? 18.677 5.223 -10.268 1.00 89.00 111 THR A N 1
ATOM 878 C CA . THR A 1 111 ? 18.330 4.712 -8.934 1.00 89.00 111 THR A CA 1
ATOM 879 C C . THR A 1 111 ? 16.810 4.686 -8.802 1.00 89.00 111 THR A C 1
ATOM 881 O O . THR A 1 111 ? 16.192 5.735 -9.005 1.00 89.00 111 THR A O 1
ATOM 884 N N . PRO A 1 112 ? 16.192 3.546 -8.457 1.00 86.19 112 PRO A N 1
ATOM 885 C CA . PRO A 1 112 ? 14.755 3.499 -8.246 1.00 86.19 112 PRO A CA 1
ATOM 886 C C . PRO A 1 112 ? 14.309 4.452 -7.138 1.00 86.19 112 PRO A C 1
ATOM 888 O O . PRO A 1 112 ? 14.953 4.548 -6.092 1.00 86.19 112 PRO A O 1
ATOM 891 N N . ILE A 1 113 ? 13.201 5.152 -7.373 1.00 84.38 113 ILE A N 1
ATOM 892 C CA . ILE A 1 113 ? 12.606 6.070 -6.400 1.00 84.38 113 ILE A CA 1
ATOM 893 C C . ILE A 1 113 ? 11.279 5.478 -5.936 1.00 84.38 113 ILE A C 1
ATOM 895 O O . ILE A 1 113 ? 10.427 5.124 -6.747 1.00 84.38 113 ILE A O 1
ATOM 899 N N . ILE A 1 114 ? 11.099 5.372 -4.620 1.00 72.19 114 ILE A N 1
ATOM 900 C CA . ILE A 1 114 ? 9.849 4.922 -4.008 1.00 72.19 114 ILE A CA 1
ATOM 901 C C . ILE A 1 114 ? 9.309 6.066 -3.156 1.00 72.19 114 ILE A C 1
ATOM 903 O O . ILE A 1 114 ? 9.903 6.431 -2.141 1.00 72.19 114 ILE A O 1
ATOM 907 N N . ASP A 1 115 ? 8.177 6.636 -3.565 1.00 70.69 115 ASP A N 1
ATOM 908 C CA . ASP A 1 115 ? 7.467 7.630 -2.764 1.00 70.69 115 ASP A CA 1
ATOM 909 C C . ASP A 1 115 ? 6.565 6.928 -1.740 1.00 70.69 115 ASP A C 1
ATOM 911 O O . ASP A 1 115 ? 5.436 6.539 -2.039 1.00 70.69 115 ASP A O 1
ATOM 915 N N . MET A 1 116 ? 7.065 6.789 -0.510 1.00 66.81 116 MET A N 1
ATOM 916 C CA . MET A 1 116 ? 6.331 6.164 0.598 1.00 66.81 116 MET A CA 1
ATOM 917 C C . MET A 1 116 ? 5.098 6.964 1.048 1.00 66.81 116 MET A C 1
ATOM 919 O O . MET A 1 116 ? 4.284 6.461 1.817 1.00 66.81 116 MET A O 1
ATOM 923 N N . SER A 1 117 ? 4.939 8.214 0.599 1.00 65.75 117 SER A N 1
ATOM 924 C CA . SER A 1 117 ? 3.772 9.033 0.943 1.00 65.75 117 SER A CA 1
ATOM 925 C C . SER A 1 117 ? 2.548 8.744 0.069 1.00 65.75 117 SER A C 1
ATOM 927 O O . SER A 1 117 ? 1.438 9.175 0.404 1.00 65.75 117 SER A O 1
ATOM 929 N N . ARG A 1 118 ? 2.745 8.027 -1.044 1.00 66.12 118 ARG A N 1
ATOM 930 C CA . ARG A 1 118 ? 1.700 7.663 -1.998 1.00 66.12 118 ARG A CA 1
ATOM 931 C C . ARG A 1 118 ? 1.235 6.241 -1.751 1.00 66.12 118 ARG A C 1
ATOM 933 O O . ARG A 1 118 ? 2.034 5.346 -1.500 1.00 66.12 118 ARG A O 1
ATOM 940 N N . THR A 1 119 ? -0.069 6.042 -1.890 1.00 70.88 119 THR A N 1
ATOM 941 C CA . THR A 1 119 ? -0.641 4.701 -1.949 1.00 70.88 119 THR A CA 1
ATOM 942 C C . THR A 1 119 ? -0.141 4.009 -3.205 1.00 70.88 119 THR A C 1
ATOM 944 O O . THR A 1 119 ? -0.231 4.568 -4.300 1.00 70.88 119 THR A O 1
ATOM 947 N N . VAL A 1 120 ? 0.379 2.803 -3.030 1.00 72.50 120 VAL A N 1
ATOM 948 C CA . VAL A 1 120 ? 0.891 1.970 -4.111 1.00 72.50 120 VAL A CA 1
ATOM 949 C C . VAL A 1 120 ? 0.078 0.689 -4.171 1.00 72.50 120 VAL A C 1
ATOM 951 O O . VAL A 1 120 ? -0.274 0.135 -3.132 1.00 72.50 120 VAL A O 1
ATOM 954 N N . PHE A 1 121 ? -0.206 0.232 -5.387 1.00 77.81 121 PHE A N 1
ATOM 955 C CA . PHE A 1 121 ? -0.916 -1.013 -5.631 1.00 77.81 121 PHE A CA 1
ATOM 956 C C . PHE A 1 121 ? 0.030 -2.048 -6.247 1.00 77.81 121 PHE A C 1
ATOM 958 O O . PHE A 1 121 ? 0.500 -1.875 -7.370 1.00 77.81 121 PHE A O 1
ATOM 965 N N . ASP A 1 122 ? 0.331 -3.109 -5.503 1.00 76.56 122 ASP A N 1
ATOM 966 C CA . ASP A 1 122 ? 1.203 -4.202 -5.927 1.00 76.56 122 ASP A CA 1
ATOM 967 C C . ASP A 1 122 ? 0.450 -5.190 -6.826 1.00 76.56 122 ASP A C 1
ATOM 969 O O . ASP A 1 122 ? -0.036 -6.242 -6.402 1.00 76.56 122 ASP A O 1
ATOM 973 N N . VAL A 1 123 ? 0.361 -4.837 -8.108 1.00 76.06 123 VAL A N 1
ATOM 974 C CA . VAL A 1 123 ? -0.249 -5.694 -9.133 1.00 76.06 123 VAL A CA 1
ATOM 975 C C . VAL A 1 123 ? 0.501 -7.014 -9.279 1.00 76.06 123 VAL A C 1
ATOM 977 O O . VAL A 1 123 ? -0.128 -8.041 -9.520 1.00 76.06 123 VAL A O 1
ATOM 980 N N . ALA A 1 124 ? 1.828 -7.004 -9.135 1.00 73.12 124 ALA A N 1
ATOM 981 C CA . ALA A 1 124 ? 2.667 -8.174 -9.365 1.00 73.12 124 ALA A CA 1
ATOM 982 C C . ALA A 1 124 ? 2.335 -9.313 -8.392 1.00 73.12 124 ALA A C 1
ATOM 984 O O . ALA A 1 124 ? 2.209 -10.463 -8.807 1.00 73.12 124 ALA A O 1
ATOM 985 N N . SER A 1 125 ? 2.125 -8.973 -7.122 1.00 74.38 125 SER A N 1
ATOM 986 C CA . SER A 1 125 ? 1.663 -9.910 -6.097 1.00 74.38 125 SER A CA 1
ATOM 987 C C . SER A 1 125 ? 0.251 -10.446 -6.357 1.00 74.38 125 SER A C 1
ATOM 989 O O . SER A 1 125 ? -0.062 -11.582 -6.003 1.00 74.38 125 SER A O 1
ATOM 991 N N . LEU A 1 126 ? -0.634 -9.650 -6.961 1.00 77.06 126 LEU A N 1
ATOM 992 C CA . LEU A 1 126 ? -2.014 -10.068 -7.231 1.00 77.06 126 LEU A CA 1
ATOM 993 C C . LEU A 1 126 ? -2.150 -10.976 -8.452 1.00 77.06 126 LEU A C 1
ATOM 995 O O . LEU A 1 126 ? -3.079 -11.776 -8.503 1.00 77.06 126 LEU A O 1
ATOM 999 N N . ILE A 1 127 ? -1.250 -10.872 -9.424 1.00 76.75 127 ILE A N 1
ATOM 1000 C CA . ILE A 1 127 ? -1.253 -11.724 -10.623 1.00 76.75 127 ILE A CA 1
ATOM 1001 C C . ILE A 1 127 ? -0.392 -12.985 -10.467 1.00 76.75 127 ILE A C 1
ATOM 1003 O O . ILE A 1 127 ? -0.511 -13.902 -11.281 1.00 76.75 127 ILE A O 1
ATOM 1007 N N . SER A 1 128 ? 0.481 -13.050 -9.460 1.00 72.88 128 SER A N 1
ATOM 1008 C CA . SER A 1 128 ? 1.267 -14.252 -9.171 1.00 72.88 128 SER A CA 1
ATOM 1009 C C . SER A 1 128 ? 0.396 -15.358 -8.574 1.00 72.88 128 SER A C 1
ATOM 1011 O O . SER A 1 128 ? -0.614 -15.084 -7.923 1.00 72.88 128 SER A O 1
ATOM 1013 N N . ASP A 1 129 ? 0.797 -16.615 -8.776 1.00 62.78 129 ASP A N 1
ATOM 1014 C CA . ASP A 1 129 ? 0.196 -17.761 -8.071 1.00 62.78 129 ASP A CA 1
ATOM 1015 C C . ASP A 1 129 ? 0.653 -17.852 -6.606 1.00 62.78 129 ASP A C 1
ATOM 1017 O O . ASP A 1 129 ? 0.042 -18.560 -5.806 1.00 62.78 129 ASP A O 1
ATOM 1021 N N . ASP A 1 130 ? 1.684 -17.088 -6.236 1.00 63.91 130 ASP A N 1
ATOM 1022 C CA . ASP A 1 130 ? 2.161 -16.996 -4.863 1.00 63.91 130 ASP A CA 1
ATOM 1023 C C . ASP A 1 130 ? 1.104 -16.356 -3.957 1.00 63.91 130 ASP A C 1
ATOM 1025 O O . ASP A 1 130 ? 0.685 -15.202 -4.121 1.00 63.91 130 ASP A O 1
ATOM 1029 N N . ILE A 1 131 ? 0.688 -17.120 -2.951 1.00 60.41 131 ILE A N 1
ATOM 1030 C CA . ILE A 1 131 ? -0.118 -16.614 -1.849 1.00 60.41 131 ILE A CA 1
ATOM 1031 C C . ILE A 1 131 ? 0.830 -15.872 -0.911 1.00 60.41 131 ILE A C 1
ATOM 1033 O O . ILE A 1 131 ? 1.742 -16.459 -0.334 1.00 60.41 131 ILE A O 1
ATOM 1037 N N . VAL A 1 132 ? 0.599 -14.574 -0.733 1.00 62.28 132 VAL A N 1
ATOM 1038 C CA . VAL A 1 132 ? 1.336 -13.775 0.247 1.00 62.28 132 VAL A CA 1
ATOM 1039 C C . VAL A 1 132 ? 1.004 -14.275 1.655 1.00 62.28 132 VAL A C 1
ATOM 1041 O O . VAL A 1 132 ? -0.097 -14.039 2.157 1.00 62.28 132 VAL A O 1
ATOM 1044 N N . ASP A 1 133 ? 1.938 -14.966 2.302 1.00 66.06 133 ASP A N 1
ATOM 1045 C CA . ASP A 1 133 ? 1.777 -15.376 3.696 1.00 66.06 133 ASP A CA 1
ATOM 1046 C C . ASP A 1 133 ? 1.952 -14.171 4.639 1.00 66.06 133 ASP A C 1
ATOM 1048 O O . ASP A 1 133 ? 2.912 -13.404 4.536 1.00 66.06 133 ASP A O 1
ATOM 1052 N N . THR A 1 134 ? 0.992 -13.984 5.547 1.00 65.62 134 THR A N 1
ATOM 1053 C CA . THR A 1 134 ? 1.005 -12.931 6.576 1.00 65.62 134 THR A CA 1
ATOM 1054 C C . THR A 1 134 ? 1.390 -13.453 7.953 1.00 65.62 134 THR A C 1
ATOM 1056 O O . THR A 1 134 ? 1.577 -12.641 8.858 1.00 65.62 134 THR A O 1
ATOM 1059 N N . SER A 1 135 ? 1.572 -14.766 8.113 1.00 74.25 135 SER A N 1
ATOM 1060 C CA . SER A 1 135 ? 1.871 -15.418 9.392 1.00 74.25 135 SER A CA 1
ATOM 1061 C C . SER A 1 135 ? 3.121 -14.842 10.074 1.00 74.25 135 SER A C 1
ATOM 1063 O O . SER A 1 135 ? 3.102 -14.536 11.267 1.00 74.25 135 SER A O 1
ATOM 1065 N N . ASP A 1 136 ? 4.183 -14.581 9.308 1.00 73.38 136 ASP A N 1
ATOM 1066 C CA . ASP A 1 136 ? 5.417 -13.963 9.803 1.00 73.38 136 ASP A CA 1
ATOM 1067 C C . ASP A 1 136 ? 5.203 -12.528 10.300 1.00 73.38 136 ASP A C 1
ATOM 1069 O O . ASP A 1 136 ? 5.818 -12.100 11.282 1.00 73.38 136 ASP A O 1
ATOM 1073 N N . PHE A 1 137 ? 4.350 -11.755 9.622 1.00 71.25 137 PHE A N 1
ATOM 1074 C CA . PHE A 1 137 ? 4.016 -10.399 10.053 1.00 71.25 137 PHE A CA 1
ATOM 1075 C C . PHE A 1 137 ? 3.148 -10.437 11.310 1.00 71.25 137 PHE A C 1
ATOM 1077 O O . PHE A 1 137 ? 3.457 -9.753 12.282 1.00 71.25 137 PHE A O 1
ATOM 1084 N N . GLU A 1 138 ? 2.121 -11.286 11.323 1.00 77.94 138 GLU A N 1
ATOM 1085 C CA . GLU A 1 138 ? 1.274 -11.539 12.488 1.00 77.94 138 GLU A CA 1
ATOM 1086 C C . GLU A 1 138 ? 2.113 -11.891 13.717 1.00 77.94 138 GLU A C 1
ATOM 1088 O O . GLU A 1 138 ? 1.967 -11.263 14.766 1.00 77.94 138 GLU A O 1
ATOM 1093 N N . ALA A 1 139 ? 3.048 -12.834 13.577 1.00 79.62 139 ALA A N 1
ATOM 1094 C CA . ALA A 1 139 ? 3.952 -13.239 14.645 1.00 79.62 139 ALA A CA 1
ATOM 1095 C C . ALA A 1 139 ? 4.836 -12.079 15.129 1.00 79.62 139 ALA A C 1
ATOM 1097 O O . ALA A 1 139 ? 5.013 -11.899 16.336 1.00 79.62 139 ALA A O 1
ATOM 1098 N N . ARG A 1 140 ? 5.361 -11.255 14.211 1.00 75.12 140 ARG A N 1
ATOM 1099 C CA . ARG A 1 140 ? 6.159 -10.068 14.559 1.00 75.12 140 ARG A CA 1
ATOM 1100 C C . ARG A 1 140 ? 5.344 -9.018 15.306 1.00 75.12 140 ARG A C 1
ATOM 1102 O O . ARG A 1 140 ? 5.846 -8.482 16.289 1.00 75.12 140 ARG A O 1
ATOM 1109 N N . VAL A 1 141 ? 4.113 -8.735 14.881 1.00 74.62 141 VAL A N 1
ATOM 1110 C CA . VAL A 1 141 ? 3.240 -7.779 15.577 1.00 74.62 141 VAL A CA 1
ATOM 1111 C C . VAL A 1 141 ? 2.872 -8.304 16.962 1.00 74.62 141 VAL A C 1
ATOM 1113 O O . VAL A 1 141 ? 2.995 -7.558 17.933 1.00 74.62 141 VAL A O 1
ATOM 1116 N N . LYS A 1 142 ? 2.510 -9.592 17.085 1.00 80.94 142 LYS A N 1
ATOM 1117 C CA . LYS A 1 142 ? 2.262 -10.225 18.391 1.00 80.94 142 LYS A CA 1
ATOM 1118 C C . LYS A 1 142 ? 3.477 -10.102 19.311 1.00 80.94 142 LYS A C 1
ATOM 1120 O O . LYS A 1 142 ? 3.329 -9.699 20.459 1.00 80.94 142 LYS A O 1
ATOM 1125 N N . ALA A 1 143 ? 4.679 -10.373 18.800 1.00 78.56 143 ALA A N 1
ATOM 1126 C CA . ALA A 1 143 ? 5.915 -10.252 19.569 1.00 78.56 143 ALA A CA 1
ATOM 1127 C C . ALA A 1 143 ? 6.225 -8.801 19.979 1.00 78.56 143 ALA A C 1
ATOM 1129 O O . ALA A 1 143 ? 6.591 -8.559 21.127 1.00 78.56 143 ALA A O 1
ATOM 1130 N N . MET A 1 144 ? 6.056 -7.834 19.070 1.00 71.81 144 MET A N 1
ATOM 1131 C CA . MET A 1 144 ? 6.314 -6.413 19.331 1.00 71.81 144 MET A CA 1
ATOM 1132 C C . MET A 1 144 ? 5.372 -5.845 20.395 1.00 71.81 144 MET A C 1
ATOM 1134 O O . MET A 1 144 ? 5.814 -5.123 21.284 1.00 71.81 144 MET A O 1
ATOM 1138 N N . LEU A 1 145 ? 4.086 -6.193 20.315 1.00 72.38 145 LEU A N 1
ATOM 1139 C CA . LEU A 1 145 ? 3.069 -5.763 21.273 1.00 72.38 145 LEU A CA 1
ATOM 1140 C C . LEU A 1 145 ? 3.018 -6.631 22.537 1.00 72.38 145 LEU A C 1
ATOM 1142 O O . LEU A 1 145 ? 2.254 -6.321 23.446 1.00 72.38 145 LEU A O 1
ATOM 1146 N N . GLN A 1 146 ? 3.787 -7.725 22.589 1.00 77.06 146 GLN A N 1
ATOM 1147 C CA . GLN A 1 146 ? 3.664 -8.771 23.613 1.00 77.06 146 GLN A CA 1
ATOM 1148 C C . GLN A 1 146 ? 2.210 -9.257 23.773 1.00 77.06 146 GLN A C 1
ATOM 1150 O O . GLN A 1 146 ? 1.752 -9.564 24.875 1.00 77.06 146 GLN A O 1
ATOM 1155 N N . TYR A 1 147 ? 1.474 -9.294 22.659 1.00 79.50 147 TYR A N 1
ATOM 1156 C CA . TYR A 1 147 ? 0.071 -9.674 22.631 1.00 79.50 147 TYR A CA 1
ATOM 1157 C C . TYR A 1 147 ? -0.073 -11.199 22.697 1.00 79.50 147 TYR A C 1
ATOM 1159 O O . TYR A 1 147 ? 0.519 -11.923 21.893 1.00 79.50 147 TYR A O 1
ATOM 1167 N N . ASP A 1 148 ? -0.893 -11.673 23.638 1.00 81.31 148 ASP A N 1
ATOM 1168 C CA . ASP A 1 148 ? -1.239 -13.084 23.821 1.00 81.31 148 ASP A CA 1
ATOM 1169 C C . ASP A 1 148 ? -2.763 -13.242 23.881 1.00 81.31 148 ASP A C 1
ATOM 1171 O O . ASP A 1 148 ? -3.420 -12.761 24.812 1.00 81.31 148 ASP A O 1
ATOM 1175 N N . ASP A 1 149 ? -3.316 -13.958 22.900 1.00 83.06 149 ASP A N 1
ATOM 1176 C CA . ASP A 1 149 ? -4.743 -14.278 22.814 1.00 83.06 149 ASP A CA 1
ATOM 1177 C C . ASP A 1 149 ? -5.253 -14.950 24.102 1.00 83.06 149 ASP A C 1
ATOM 1179 O O . ASP A 1 149 ? -6.334 -14.616 24.594 1.00 83.06 149 ASP A O 1
ATOM 1183 N N . LYS A 1 150 ? -4.443 -15.821 24.726 1.00 86.62 150 LYS A N 1
ATOM 1184 C CA . LYS A 1 150 ? -4.832 -16.538 25.953 1.00 86.62 150 LYS A CA 1
ATOM 1185 C C . LYS A 1 150 ? -5.021 -15.597 27.131 1.00 86.62 150 LYS A C 1
ATOM 1187 O O . LYS A 1 150 ? -5.896 -15.820 27.965 1.00 86.62 150 LYS A O 1
ATOM 1192 N N . ARG A 1 151 ? -4.215 -14.536 27.213 1.00 83.50 151 ARG A N 1
ATOM 1193 C CA . ARG A 1 151 ? -4.338 -13.535 28.276 1.00 83.50 151 ARG A CA 1
ATOM 1194 C C . ARG A 1 151 ? -5.645 -12.758 28.133 1.00 83.50 151 ARG A C 1
ATOM 1196 O O . ARG A 1 151 ? -6.326 -12.544 29.132 1.00 83.50 151 ARG A O 1
ATOM 1203 N N . ALA A 1 152 ? -6.023 -12.383 26.910 1.00 81.94 152 ALA A N 1
ATOM 1204 C CA . ALA A 1 152 ? -7.290 -11.698 26.654 1.00 81.94 152 ALA A CA 1
ATOM 1205 C C . ALA A 1 152 ? -8.502 -12.579 27.011 1.00 81.94 152 ALA A C 1
ATOM 1207 O O . ALA A 1 152 ? -9.437 -12.107 27.659 1.00 81.94 152 ALA A O 1
ATOM 1208 N N . GLU A 1 153 ? -8.465 -13.870 26.671 1.00 88.12 153 GLU A N 1
ATOM 1209 C CA . GLU A 1 153 ? -9.511 -14.836 27.039 1.00 88.12 153 GLU A CA 1
ATOM 1210 C C . GLU A 1 153 ? -9.613 -15.058 28.555 1.00 88.12 153 GLU A C 1
ATOM 1212 O O . GLU A 1 153 ? -10.714 -15.113 29.110 1.00 88.12 153 GLU A O 1
ATOM 1217 N N . GLN A 1 154 ? -8.474 -15.142 29.249 1.00 88.38 154 GLN A N 1
ATOM 1218 C CA . GLN A 1 154 ? -8.440 -15.246 30.709 1.00 88.38 154 GLN A CA 1
ATOM 1219 C C . GLN A 1 154 ? -9.059 -14.017 31.375 1.00 88.38 154 GLN A C 1
ATOM 1221 O O . GLN A 1 154 ? -9.858 -14.168 32.299 1.00 88.38 154 GLN A O 1
ATOM 1226 N N . MET A 1 155 ? -8.732 -12.809 30.900 1.00 88.31 155 MET A N 1
ATOM 1227 C CA . MET A 1 155 ? -9.310 -11.576 31.444 1.00 88.31 155 MET A CA 1
ATOM 1228 C C . MET A 1 155 ? -10.813 -11.481 31.171 1.00 88.31 155 MET A C 1
ATOM 1230 O O . MET A 1 155 ? -11.559 -11.108 32.073 1.00 88.31 155 MET A O 1
ATOM 1234 N N . LYS A 1 156 ? -11.274 -11.900 29.983 1.00 90.19 156 LYS A N 1
ATOM 1235 C CA . LYS A 1 156 ? -12.709 -12.014 29.688 1.00 90.19 156 LYS A CA 1
ATOM 1236 C C . LYS A 1 156 ? -13.404 -12.962 30.663 1.00 90.19 156 LYS A C 1
ATOM 1238 O O . LYS A 1 156 ? -14.424 -12.612 31.239 1.00 90.19 156 LYS A O 1
ATOM 1243 N N . THR A 1 157 ? -12.834 -14.146 30.876 1.00 90.94 157 THR A N 1
ATOM 1244 C CA . THR A 1 157 ? -13.401 -15.148 31.792 1.00 90.94 157 THR A CA 1
ATOM 1245 C C . THR A 1 157 ? -13.484 -14.604 33.219 1.00 90.94 157 THR A C 1
ATOM 1247 O O . THR A 1 157 ? -14.495 -14.781 33.893 1.00 90.94 157 THR A O 1
ATOM 1250 N N . LEU A 1 158 ? -12.442 -13.900 33.675 1.00 90.06 158 LEU A N 1
ATOM 1251 C CA . LEU A 1 158 ? -12.424 -13.261 34.990 1.00 90.06 158 LEU A CA 1
ATOM 1252 C C . LEU A 1 158 ? -13.535 -12.206 35.109 1.00 90.06 158 LEU A C 1
ATOM 1254 O O . LEU A 1 158 ? -14.262 -12.192 36.102 1.00 90.06 158 LEU A O 1
ATOM 1258 N N . PHE A 1 159 ? -13.700 -11.372 34.081 1.00 88.88 159 PHE A N 1
ATOM 1259 C CA . PHE A 1 159 ? -14.763 -10.373 34.012 1.00 88.88 159 PHE A CA 1
ATOM 1260 C C . PHE A 1 159 ? -16.158 -10.995 34.028 1.00 88.88 159 PHE A C 1
ATOM 1262 O O . PHE A 1 159 ? -16.977 -10.596 34.848 1.00 88.88 159 PHE A O 1
ATOM 1269 N N . ASP A 1 160 ? -16.401 -12.029 33.222 1.00 89.50 160 ASP A N 1
ATOM 1270 C CA . ASP A 1 160 ? -17.693 -12.722 33.177 1.00 89.50 160 ASP A CA 1
ATOM 1271 C C . ASP A 1 160 ? -18.080 -13.311 34.552 1.00 89.50 160 ASP A C 1
ATOM 1273 O O . ASP A 1 160 ? -19.262 -13.394 34.885 1.00 89.50 160 ASP A O 1
ATOM 1277 N N . THR A 1 161 ? -17.099 -13.698 35.381 1.00 90.69 161 THR A N 1
ATOM 1278 C CA . THR A 1 161 ? -17.348 -14.207 36.746 1.00 90.69 161 THR A CA 1
ATOM 1279 C C . THR A 1 161 ? -17.552 -13.123 37.804 1.00 90.69 161 THR A C 1
ATOM 1281 O O . THR A 1 161 ? -18.199 -13.381 38.819 1.00 90.69 161 THR A O 1
ATOM 1284 N N . MET A 1 162 ? -16.986 -11.931 37.606 1.00 87.56 162 MET A N 1
ATOM 1285 C CA . MET A 1 162 ? -17.011 -10.826 38.571 1.00 87.56 162 MET A CA 1
ATOM 1286 C C . MET A 1 162 ? -17.239 -9.476 37.863 1.00 87.56 162 MET A C 1
ATOM 1288 O O . MET A 1 162 ? -16.385 -8.589 37.960 1.00 87.56 162 MET A O 1
ATOM 1292 N N . PRO A 1 163 ? -18.380 -9.293 37.169 1.00 79.00 163 PRO A N 1
ATOM 1293 C CA . PRO A 1 163 ? -18.608 -8.122 36.319 1.00 79.00 163 PRO A CA 1
ATOM 1294 C C . PRO A 1 163 ? -18.692 -6.811 37.113 1.00 79.00 163 PRO A C 1
ATOM 1296 O O . PRO A 1 163 ? -18.278 -5.765 36.623 1.00 79.00 163 PRO A O 1
ATOM 1299 N N . ASP A 1 164 ? -19.148 -6.869 38.368 1.00 77.81 164 ASP A N 1
ATOM 1300 C CA . ASP A 1 164 ? -19.290 -5.692 39.237 1.00 77.81 164 ASP A CA 1
ATOM 1301 C C . ASP A 1 164 ? -17.962 -5.245 39.881 1.00 77.81 164 ASP A C 1
ATOM 1303 O O . ASP A 1 164 ? -17.899 -4.221 40.566 1.00 77.81 164 ASP A O 1
ATOM 1307 N N . ASN A 1 165 ? -16.874 -6.005 39.700 1.00 81.94 165 ASN A N 1
ATOM 1308 C CA . ASN A 1 165 ? -15.576 -5.656 40.265 1.00 81.94 165 ASN A CA 1
ATOM 1309 C C . ASN A 1 165 ? -14.835 -4.668 39.350 1.00 81.94 165 ASN A C 1
ATOM 1311 O O . ASN A 1 165 ? -14.306 -5.035 38.300 1.00 81.94 165 ASN A O 1
ATOM 1315 N N . ALA A 1 166 ? -14.722 -3.417 39.802 1.00 73.81 166 ALA A N 1
ATOM 1316 C CA . ALA A 1 166 ? -14.071 -2.339 39.058 1.00 73.81 166 ALA A CA 1
ATOM 1317 C C . ALA A 1 166 ? -12.619 -2.647 38.635 1.00 73.81 166 ALA A C 1
ATOM 1319 O O . ALA A 1 166 ? -12.212 -2.263 37.540 1.00 73.81 166 ALA A O 1
ATOM 1320 N N . GLN A 1 167 ? -11.839 -3.363 39.456 1.00 77.38 167 GLN A N 1
ATOM 1321 C CA . GLN A 1 167 ? -10.458 -3.729 39.108 1.00 77.38 167 GLN A CA 1
ATOM 1322 C C . GLN A 1 167 ? -10.418 -4.782 37.997 1.00 77.38 167 GLN A C 1
ATOM 1324 O O . GLN A 1 167 ? -9.602 -4.689 37.083 1.00 77.38 167 GLN A O 1
ATOM 1329 N N . VAL A 1 168 ? -11.321 -5.763 38.046 1.00 81.88 168 VAL A N 1
ATOM 1330 C CA . VAL A 1 168 ? -11.443 -6.798 37.009 1.00 81.88 168 VAL A CA 1
ATOM 1331 C C . VAL A 1 168 ? -11.931 -6.188 35.692 1.00 81.88 168 VAL A C 1
ATOM 1333 O O . VAL A 1 168 ? -11.376 -6.490 34.637 1.00 81.88 168 VAL A O 1
ATOM 1336 N N . SER A 1 169 ? -12.908 -5.278 35.751 1.00 76.19 169 SER A N 1
ATOM 1337 C CA . SER A 1 169 ? -13.383 -4.535 34.580 1.00 76.19 169 SER A CA 1
ATOM 1338 C C . SER A 1 169 ? -12.275 -3.694 33.940 1.00 76.19 169 SER A C 1
ATOM 1340 O O . SER A 1 169 ? -12.190 -3.644 32.714 1.00 76.19 169 SER A O 1
ATOM 1342 N N . ALA A 1 170 ? -11.413 -3.058 34.741 1.00 73.38 170 ALA A N 1
ATOM 1343 C CA . ALA A 1 170 ? -10.264 -2.309 34.234 1.00 73.38 170 ALA A CA 1
ATOM 1344 C C . ALA A 1 170 ? -9.243 -3.229 33.541 1.00 73.38 170 ALA A C 1
ATOM 1346 O O . ALA A 1 170 ? -8.861 -2.966 32.406 1.00 73.38 170 ALA A O 1
ATOM 1347 N N . LEU A 1 171 ? -8.883 -4.361 34.160 1.00 79.94 171 LEU A N 1
ATOM 1348 C CA . LEU A 1 171 ? -7.959 -5.336 33.563 1.00 79.94 171 LEU A CA 1
ATOM 1349 C C . LEU A 1 171 ? -8.481 -5.919 32.242 1.00 79.94 171 LEU A C 1
ATOM 1351 O O . LEU A 1 171 ? -7.710 -6.134 31.305 1.00 79.94 171 LEU A O 1
ATOM 1355 N N . TYR A 1 172 ? -9.787 -6.182 32.152 1.00 85.75 172 TYR A N 1
ATOM 1356 C CA . TYR A 1 172 ? -10.393 -6.655 30.911 1.00 85.75 172 TYR A CA 1
ATOM 1357 C C . TYR A 1 172 ? -10.426 -5.565 29.833 1.00 85.75 172 TYR A C 1
ATOM 1359 O O . TYR A 1 172 ? -10.108 -5.850 28.676 1.00 85.75 172 TYR A O 1
ATOM 1367 N N . ARG A 1 173 ? -10.711 -4.310 30.210 1.00 77.62 173 ARG A N 1
ATOM 1368 C CA . ARG A 1 173 ? -10.606 -3.157 29.304 1.00 77.62 173 ARG A CA 1
ATOM 1369 C C . ARG A 1 173 ? -9.191 -3.028 28.741 1.00 77.62 173 ARG A C 1
ATOM 1371 O O . ARG A 1 173 ? -9.051 -2.929 27.526 1.00 77.62 173 ARG A O 1
ATOM 1378 N N . ASP A 1 174 ? -8.155 -3.107 29.571 1.00 76.44 174 ASP A N 1
ATOM 1379 C CA . ASP A 1 174 ? -6.757 -3.028 29.119 1.00 76.44 174 ASP A CA 1
ATOM 1380 C C . ASP A 1 174 ? -6.425 -4.149 28.120 1.00 76.44 174 ASP A C 1
ATOM 1382 O O . ASP A 1 174 ? -5.837 -3.908 27.065 1.00 76.44 174 ASP A O 1
ATOM 1386 N N . ALA A 1 175 ? -6.866 -5.380 28.400 1.00 82.81 175 ALA A N 1
ATOM 1387 C CA . ALA A 1 175 ? -6.647 -6.519 27.509 1.00 82.81 175 ALA A CA 1
ATOM 1388 C C . ALA A 1 175 ? -7.351 -6.358 26.147 1.00 82.81 175 ALA A C 1
ATOM 1390 O O . ALA A 1 175 ? -6.776 -6.683 25.104 1.00 82.81 175 ALA A O 1
ATOM 1391 N N . LEU A 1 176 ? -8.583 -5.841 26.137 1.00 81.81 176 LEU A N 1
ATOM 1392 C CA . LEU A 1 176 ? -9.301 -5.520 24.901 1.00 81.81 176 LEU A CA 1
ATOM 1393 C C . LEU A 1 176 ? -8.629 -4.391 24.126 1.00 81.81 176 LEU A C 1
ATOM 1395 O O . LEU A 1 176 ? -8.602 -4.411 22.899 1.00 81.81 176 LEU A O 1
ATOM 1399 N N . THR A 1 177 ? -8.051 -3.432 24.831 1.00 74.00 177 THR A N 1
ATOM 1400 C CA . THR A 1 177 ? -7.392 -2.292 24.211 1.00 74.00 177 THR A CA 1
ATOM 1401 C C . THR A 1 177 ? -6.080 -2.705 23.534 1.00 74.00 177 THR A C 1
ATOM 1403 O O . THR A 1 177 ? -5.864 -2.405 22.360 1.00 74.00 177 THR A O 1
ATOM 1406 N N . GLN A 1 178 ? -5.279 -3.554 24.185 1.00 73.44 178 GLN A N 1
ATOM 1407 C CA . GLN A 1 178 ? -4.126 -4.203 23.547 1.00 73.44 178 GLN A CA 1
ATOM 1408 C C . GLN A 1 178 ? -4.534 -5.019 22.312 1.00 73.44 178 GLN A C 1
ATOM 1410 O O . GLN A 1 178 ? -3.858 -4.973 21.280 1.00 73.44 178 GLN A O 1
ATOM 1415 N N . LYS A 1 179 ? -5.669 -5.733 22.384 1.00 84.50 179 LYS A N 1
ATOM 1416 C CA . LYS A 1 179 ? -6.232 -6.456 21.236 1.00 84.50 179 LYS A CA 1
ATOM 1417 C C . LYS A 1 179 ? -6.643 -5.509 20.103 1.00 84.50 179 LYS A C 1
ATOM 1419 O O . LYS A 1 179 ? -6.416 -5.835 18.942 1.00 84.50 179 LYS A O 1
ATOM 1424 N N . LEU A 1 180 ? -7.208 -4.343 20.412 1.00 78.31 180 LEU A N 1
ATOM 1425 C CA . LEU A 1 180 ? -7.581 -3.335 19.417 1.00 78.31 180 LEU A CA 1
ATOM 1426 C C . LEU A 1 180 ? -6.353 -2.791 18.671 1.00 78.31 180 LEU A C 1
ATOM 1428 O O . LEU A 1 180 ? -6.376 -2.694 17.443 1.00 78.31 180 LEU A O 1
ATOM 1432 N N . VAL A 1 181 ? -5.270 -2.488 19.392 1.00 70.25 181 VAL A N 1
ATOM 1433 C CA . VAL A 1 181 ? -3.999 -2.045 18.791 1.00 70.25 181 VAL A CA 1
ATOM 1434 C C . VAL A 1 181 ? -3.415 -3.142 17.897 1.00 70.25 181 VAL A C 1
ATOM 1436 O O . VAL A 1 181 ? -3.025 -2.869 16.761 1.00 70.25 181 VAL A O 1
ATOM 1439 N N . TYR A 1 182 ? -3.419 -4.393 18.371 1.00 80.19 182 TYR A N 1
ATOM 1440 C CA . TYR A 1 182 ? -3.011 -5.552 17.575 1.00 80.19 182 TYR A CA 1
ATOM 1441 C C . TYR A 1 182 ? -3.814 -5.672 16.274 1.00 80.19 182 TYR A C 1
ATOM 1443 O O . TYR A 1 182 ? -3.224 -5.770 15.199 1.00 80.19 182 TYR A O 1
ATOM 1451 N N . LEU A 1 183 ? -5.145 -5.606 16.354 1.00 81.50 183 LEU A N 1
ATOM 1452 C CA . LEU A 1 183 ? -6.030 -5.711 15.192 1.00 81.50 183 LEU A CA 1
ATOM 1453 C C . LEU A 1 183 ? -5.885 -4.528 14.230 1.00 81.50 183 LEU A C 1
ATOM 1455 O O . LEU A 1 183 ? -6.018 -4.721 13.029 1.00 81.50 183 LEU A O 1
ATOM 1459 N N . THR A 1 184 ? -5.566 -3.332 14.726 1.00 76.50 184 THR A N 1
ATOM 1460 C CA . THR A 1 184 ? -5.307 -2.155 13.879 1.00 76.50 184 THR A CA 1
ATOM 1461 C C . THR A 1 184 ? -4.047 -2.350 13.037 1.00 76.50 184 THR A C 1
ATOM 1463 O O . THR A 1 184 ? -4.086 -2.188 11.822 1.00 76.50 184 THR A O 1
ATOM 1466 N N . LEU A 1 185 ? -2.946 -2.799 13.650 1.00 75.50 185 LEU A N 1
ATOM 1467 C CA . LEU A 1 185 ? -1.725 -3.128 12.904 1.00 75.50 185 LEU A CA 1
ATOM 1468 C C . LEU A 1 185 ? -1.929 -4.315 11.956 1.00 75.50 185 LEU A C 1
ATOM 1470 O O . LEU A 1 185 ? -1.295 -4.397 10.902 1.00 75.50 185 LEU A O 1
ATOM 1474 N N . LEU A 1 186 ? -2.796 -5.255 12.334 1.00 82.75 186 LEU A N 1
ATOM 1475 C CA . LEU A 1 186 ? -3.116 -6.395 11.493 1.00 82.75 186 LEU A CA 1
ATOM 1476 C C . LEU A 1 186 ? -3.962 -6.004 10.279 1.00 82.75 186 LEU A C 1
ATOM 1478 O O . LEU A 1 186 ? -3.753 -6.549 9.199 1.00 82.75 186 LEU A O 1
ATOM 1482 N N . GLU A 1 187 ? -4.878 -5.050 10.439 1.00 79.62 187 GLU A N 1
ATOM 1483 C CA . GLU A 1 187 ? -5.683 -4.505 9.349 1.00 79.62 187 GLU A CA 1
ATOM 1484 C C . GLU A 1 187 ? -4.776 -3.874 8.285 1.00 79.62 187 GLU A C 1
ATOM 1486 O O . GLU A 1 187 ? -4.916 -4.190 7.104 1.00 79.62 187 GLU A O 1
ATOM 1491 N N . ASP A 1 188 ? -3.773 -3.089 8.691 1.00 75.19 188 ASP A N 1
ATOM 1492 C CA . ASP A 1 188 ? -2.775 -2.518 7.776 1.00 75.19 188 ASP A CA 1
ATOM 1493 C C . ASP A 1 188 ? -2.033 -3.598 6.973 1.00 75.19 188 ASP A C 1
ATOM 1495 O O . ASP A 1 188 ? -1.847 -3.477 5.758 1.00 75.19 188 ASP A O 1
ATOM 1499 N N . ALA A 1 189 ? -1.643 -4.699 7.621 1.00 77.75 189 ALA A N 1
ATOM 1500 C CA . ALA A 1 189 ? -1.037 -5.831 6.924 1.00 77.75 189 ALA A CA 1
ATOM 1501 C C . ALA A 1 189 ? -2.011 -6.596 6.032 1.00 77.75 189 ALA A C 1
ATOM 1503 O O . ALA A 1 189 ? -1.610 -7.069 4.967 1.00 77.75 189 ALA A O 1
ATOM 1504 N N . ALA A 1 190 ? -3.275 -6.719 6.433 1.00 81.25 190 ALA A N 1
ATOM 1505 C CA . ALA A 1 190 ? -4.312 -7.320 5.609 1.00 81.25 190 ALA A CA 1
ATOM 1506 C C . ALA A 1 190 ? -4.506 -6.508 4.317 1.00 81.25 190 ALA A C 1
ATOM 1508 O O . ALA A 1 190 ? -4.576 -7.086 3.230 1.00 81.25 190 ALA A O 1
ATOM 1509 N N . TRP A 1 191 ? -4.485 -5.174 4.407 1.00 81.12 191 TRP A N 1
ATOM 1510 C CA . TRP A 1 191 ? -4.496 -4.280 3.246 1.00 81.12 191 TRP A CA 1
ATOM 1511 C C . TRP A 1 191 ? -3.237 -4.408 2.385 1.00 81.12 191 TRP A C 1
ATOM 1513 O O . TRP A 1 191 ? -3.344 -4.467 1.158 1.00 81.12 191 TRP A O 1
ATOM 1523 N N . ALA A 1 192 ? -2.058 -4.529 2.998 1.00 76.50 192 ALA A N 1
ATOM 1524 C CA . ALA A 1 192 ? -0.818 -4.786 2.266 1.00 76.50 192 ALA A CA 1
ATOM 1525 C C . ALA A 1 192 ? -0.857 -6.128 1.517 1.00 76.50 192 ALA A C 1
ATOM 1527 O O . ALA A 1 192 ? -0.481 -6.190 0.347 1.00 76.50 192 ALA A O 1
ATOM 1528 N N . LYS A 1 193 ? -1.390 -7.187 2.142 1.00 76.25 193 LYS A N 1
ATOM 1529 C CA . LYS A 1 193 ? -1.611 -8.502 1.512 1.00 76.25 193 LYS A CA 1
ATOM 1530 C C . LYS A 1 193 ? -2.559 -8.397 0.317 1.00 76.25 193 LYS A C 1
ATOM 1532 O O . LYS A 1 193 ? -2.331 -9.033 -0.713 1.00 76.25 193 LYS A O 1
ATOM 1537 N N . LEU A 1 194 ? -3.599 -7.575 0.447 1.00 79.69 194 LEU A N 1
ATOM 1538 C CA . LEU A 1 194 ? -4.551 -7.261 -0.617 1.00 79.69 194 LEU A CA 1
ATOM 1539 C C . LEU A 1 194 ? -3.915 -6.479 -1.786 1.00 79.69 194 LEU A C 1
ATOM 1541 O O . LEU A 1 194 ? -4.523 -6.372 -2.845 1.00 79.69 194 LEU A O 1
ATOM 1545 N N . GLY A 1 195 ? -2.691 -5.974 -1.620 1.00 76.69 195 GLY A N 1
ATOM 1546 C CA . GLY A 1 195 ? -1.921 -5.262 -2.640 1.00 76.69 195 GLY A CA 1
ATOM 1547 C C . GLY A 1 195 ? -1.776 -3.765 -2.368 1.00 76.69 195 GLY A C 1
ATOM 1548 O O . GLY A 1 195 ? -1.036 -3.099 -3.082 1.00 76.69 195 GLY A O 1
ATOM 1549 N N . TYR A 1 196 ? -2.423 -3.212 -1.341 1.00 77.31 196 TYR A N 1
ATOM 1550 C CA . TYR A 1 196 ? -2.327 -1.788 -1.016 1.00 77.31 196 TYR A CA 1
ATOM 1551 C C . TYR A 1 196 ? -1.208 -1.507 -0.016 1.00 77.31 196 TYR A C 1
ATOM 1553 O O . TYR A 1 196 ? -1.333 -1.787 1.171 1.00 77.31 196 TYR A O 1
ATOM 1561 N N . MET A 1 197 ? -0.141 -0.856 -0.468 1.00 71.06 197 MET A N 1
ATOM 1562 C CA . MET A 1 197 ? 0.902 -0.321 0.409 1.00 71.06 197 MET A CA 1
ATOM 1563 C C . MET A 1 197 ? 0.716 1.171 0.635 1.00 71.06 197 MET A C 1
ATOM 1565 O O . MET A 1 197 ? 0.266 1.894 -0.257 1.00 71.06 197 MET A O 1
ATOM 1569 N N . ASN A 1 198 ? 1.106 1.642 1.824 1.00 62.62 198 ASN A N 1
ATOM 1570 C CA . ASN A 1 198 ? 1.009 3.050 2.219 1.00 62.62 198 ASN A CA 1
ATOM 1571 C C . ASN A 1 198 ? -0.381 3.630 1.927 1.00 62.62 198 ASN A C 1
ATOM 1573 O O . ASN A 1 198 ? -0.543 4.768 1.461 1.00 62.62 198 ASN A O 1
ATOM 1577 N N . ARG A 1 199 ? -1.417 2.819 2.161 1.00 66.69 199 ARG A N 1
ATOM 1578 C CA . ARG A 1 199 ? -2.771 3.331 2.231 1.00 66.69 199 ARG A CA 1
ATOM 1579 C C . ARG A 1 199 ? -2.803 4.236 3.457 1.00 66.69 199 ARG A C 1
ATOM 1581 O O . ARG A 1 199 ? -2.963 3.772 4.573 1.00 66.69 199 ARG A O 1
ATOM 1588 N N . LYS A 1 200 ? -2.630 5.546 3.249 1.00 53.06 200 LYS A N 1
ATOM 1589 C CA . LYS A 1 200 ? -3.242 6.508 4.168 1.00 53.06 200 LYS A CA 1
ATOM 1590 C C . LYS A 1 200 ? -4.704 6.108 4.239 1.00 53.06 200 LYS A C 1
ATOM 1592 O O . LYS A 1 200 ? -5.241 5.777 3.180 1.00 53.06 200 LYS A O 1
ATOM 1597 N N . GLU A 1 201 ? -5.304 6.107 5.423 1.00 50.28 201 GLU A N 1
ATOM 1598 C CA . GLU A 1 201 ? -6.754 6.010 5.604 1.00 50.28 201 GLU A CA 1
ATOM 1599 C C . GLU A 1 201 ? -7.423 7.073 4.719 1.00 50.28 201 GLU A C 1
ATOM 1601 O O . GLU A 1 201 ? -7.669 8.207 5.117 1.00 50.28 201 GLU A O 1
ATOM 1606 N N . LYS A 1 202 ? -7.598 6.750 3.439 1.00 44.00 202 LYS A N 1
ATOM 1607 C CA . LYS A 1 202 ? -8.241 7.597 2.460 1.00 44.00 202 LYS A CA 1
ATOM 1608 C C . LYS A 1 202 ? -9.716 7.379 2.714 1.00 44.00 202 LYS A C 1
ATOM 1610 O O . LYS A 1 202 ? -10.261 6.327 2.388 1.00 44.00 202 LYS A O 1
ATOM 1615 N N . ASP A 1 203 ? -10.287 8.396 3.341 1.00 37.31 203 ASP A N 1
ATOM 1616 C CA . ASP A 1 203 ? -11.672 8.808 3.167 1.00 37.31 203 ASP A CA 1
ATOM 1617 C C . ASP A 1 203 ? -12.736 7.956 3.859 1.00 37.31 203 ASP A C 1
ATOM 1619 O O . ASP A 1 203 ? -13.793 7.667 3.303 1.00 37.31 203 ASP A O 1
ATOM 1623 N N . GLY A 1 204 ? -12.507 7.642 5.134 1.00 36.88 204 GLY A N 1
ATOM 1624 C CA . GLY A 1 204 ? -13.581 7.199 6.021 1.00 36.88 204 GLY A CA 1
ATOM 1625 C C . GLY A 1 204 ? -14.296 8.322 6.772 1.00 36.88 204 GLY A C 1
ATOM 1626 O O . GLY A 1 204 ? -15.416 8.113 7.224 1.00 36.88 204 GLY A O 1
ATOM 1627 N N . GLY A 1 205 ? -13.686 9.497 6.962 1.00 41.41 205 GLY A N 1
ATOM 1628 C CA . GLY A 1 205 ? -14.154 10.406 8.016 1.00 41.41 205 GLY A CA 1
ATOM 1629 C C . GLY A 1 205 ? -14.178 9.720 9.393 1.00 41.41 205 GLY A C 1
ATOM 1630 O O . GLY A 1 205 ? -13.810 8.557 9.538 1.00 41.41 205 GLY A O 1
ATOM 1631 N N . VAL A 1 206 ? -14.611 10.445 10.418 1.00 40.75 206 VAL A N 1
ATOM 1632 C CA . VAL A 1 206 ? -14.765 9.876 11.763 1.00 40.75 206 VAL A CA 1
ATOM 1633 C C . VAL A 1 206 ? -15.847 8.790 11.722 1.00 40.75 206 VAL A C 1
ATOM 1635 O O . VAL A 1 206 ? -16.961 9.054 11.254 1.00 40.75 206 VAL A O 1
ATOM 1638 N N . ILE A 1 207 ? -15.542 7.572 12.178 1.00 43.88 207 ILE A N 1
ATOM 1639 C CA . ILE A 1 207 ? -16.554 6.519 12.330 1.00 43.88 207 ILE A CA 1
ATOM 1640 C C . ILE A 1 207 ? -17.391 6.879 13.559 1.00 43.88 207 ILE A C 1
ATOM 1642 O O . ILE A 1 207 ? -16.939 6.781 14.696 1.00 43.88 207 ILE A O 1
ATOM 1646 N N . LEU A 1 208 ? -18.619 7.343 13.324 1.00 44.09 208 LEU A N 1
ATOM 1647 C CA . LEU A 1 208 ? -19.533 7.759 14.393 1.00 44.09 208 LEU A CA 1
ATOM 1648 C C . LEU A 1 208 ? -20.257 6.570 15.044 1.00 44.09 208 LEU A C 1
ATOM 1650 O O . LEU A 1 208 ? -20.707 6.684 16.180 1.00 44.09 208 LEU A O 1
ATOM 1654 N N . ARG A 1 209 ? -20.399 5.452 14.317 1.00 52.28 209 ARG A N 1
ATOM 1655 C CA . ARG A 1 209 ? -21.128 4.246 14.738 1.00 52.28 209 ARG A CA 1
ATOM 1656 C C . ARG A 1 209 ? -20.444 2.989 14.215 1.00 52.28 209 ARG A C 1
ATOM 1658 O O . ARG A 1 209 ? -20.043 2.943 13.052 1.00 52.28 209 ARG A O 1
ATOM 1665 N N . THR A 1 210 ? -20.357 1.961 15.055 1.00 59.88 210 THR A N 1
ATOM 1666 C CA . THR A 1 210 ? -19.790 0.648 14.705 1.00 59.88 210 THR A CA 1
ATOM 1667 C C . THR A 1 210 ? -20.560 -0.011 13.551 1.00 59.88 210 THR A C 1
ATOM 1669 O O . THR A 1 210 ? -19.959 -0.552 12.623 1.00 59.88 210 THR A O 1
ATOM 1672 N N . GLU A 1 211 ? -21.881 0.154 13.517 1.00 64.88 211 GLU A N 1
ATOM 1673 C CA . GLU A 1 211 ? -22.778 -0.392 12.486 1.00 64.88 211 GLU A CA 1
ATOM 1674 C C . GLU A 1 211 ? -22.451 0.066 11.049 1.00 64.88 211 GLU A C 1
ATOM 1676 O O . GLU A 1 211 ? -22.682 -0.673 10.091 1.00 64.88 211 GLU A O 1
ATOM 1681 N N . ASP A 1 212 ? -21.857 1.253 10.884 1.00 66.75 212 ASP A N 1
ATOM 1682 C CA . ASP A 1 212 ? -21.532 1.819 9.570 1.00 66.75 212 ASP A CA 1
ATOM 1683 C C . ASP A 1 212 ? -20.188 1.321 9.010 1.00 66.75 212 ASP A C 1
ATOM 1685 O O . ASP A 1 212 ? -19.901 1.503 7.821 1.00 66.75 212 ASP A O 1
ATOM 1689 N N . TYR A 1 213 ? -19.345 0.697 9.839 1.00 70.75 213 TYR A N 1
ATOM 1690 C CA . TYR A 1 213 ? -17.972 0.347 9.471 1.00 70.75 213 TYR A CA 1
ATOM 1691 C C . TYR A 1 213 ? -17.906 -0.765 8.414 1.00 70.75 213 TYR A C 1
ATOM 1693 O O . TYR A 1 213 ? -17.267 -0.586 7.375 1.00 70.75 213 TYR A O 1
ATOM 1701 N N . MET A 1 214 ? -18.614 -1.882 8.621 1.00 79.62 214 MET A N 1
ATOM 1702 C CA . MET A 1 214 ? -18.590 -3.015 7.681 1.00 79.62 214 MET A CA 1
ATOM 1703 C C . MET A 1 214 ? -19.182 -2.673 6.301 1.00 79.62 214 MET A C 1
ATOM 1705 O O . MET A 1 214 ? -18.510 -2.935 5.304 1.00 79.62 214 MET A O 1
ATOM 1709 N N . PRO A 1 215 ? -20.357 -2.017 6.183 1.00 80.50 215 PRO A N 1
ATOM 1710 C CA . PRO A 1 215 ? -20.893 -1.624 4.876 1.00 80.50 215 PRO A CA 1
ATOM 1711 C C . PRO A 1 215 ? -19.984 -0.658 4.101 1.00 80.50 215 PRO A C 1
ATOM 1713 O O . PRO A 1 215 ? -19.922 -0.702 2.870 1.00 80.50 215 PRO A O 1
ATOM 1716 N N . ARG A 1 216 ? -19.274 0.235 4.804 1.00 77.06 216 ARG A N 1
ATOM 1717 C CA . ARG A 1 216 ? -18.290 1.145 4.194 1.00 77.06 216 ARG A CA 1
ATOM 1718 C C . ARG A 1 216 ? -17.047 0.406 3.718 1.00 77.06 216 ARG A C 1
ATOM 1720 O O . ARG A 1 216 ? -16.544 0.704 2.633 1.00 77.06 216 ARG A O 1
ATOM 1727 N N . LEU A 1 217 ? -16.564 -0.545 4.513 1.00 82.19 217 LEU A N 1
ATOM 1728 C CA . LEU A 1 217 ? -15.455 -1.411 4.141 1.00 82.19 217 LEU A CA 1
ATOM 1729 C C . LEU A 1 217 ? -15.791 -2.217 2.884 1.00 82.19 217 LEU A C 1
ATOM 1731 O O . LEU A 1 217 ? -15.020 -2.194 1.929 1.00 82.19 217 LEU A O 1
ATOM 1735 N N . ASP A 1 218 ? -16.954 -2.869 2.859 1.00 85.06 218 ASP A N 1
ATOM 1736 C CA . ASP A 1 218 ? -17.394 -3.668 1.715 1.00 85.06 218 ASP A CA 1
ATOM 1737 C C . ASP A 1 218 ? -17.495 -2.824 0.447 1.00 85.06 218 ASP A C 1
ATOM 1739 O O . ASP A 1 218 ? -16.913 -3.185 -0.574 1.00 85.06 218 ASP A O 1
ATOM 1743 N N . ARG A 1 219 ? -18.109 -1.639 0.537 1.00 83.69 219 ARG A N 1
ATOM 1744 C CA . ARG A 1 219 ? -18.161 -0.695 -0.586 1.00 83.69 219 ARG A CA 1
ATOM 1745 C C . ARG A 1 219 ? -16.768 -0.303 -1.071 1.00 83.69 219 ARG A C 1
ATOM 1747 O O . ARG A 1 219 ? -16.524 -0.246 -2.269 1.00 83.69 219 ARG A O 1
ATOM 1754 N N . THR A 1 220 ? -15.846 -0.049 -0.148 1.00 82.75 220 THR A N 1
ATOM 1755 C CA . THR A 1 220 ? -14.467 0.317 -0.485 1.00 82.75 220 THR A CA 1
ATOM 1756 C C . THR A 1 220 ? -13.753 -0.825 -1.207 1.00 82.75 220 THR A C 1
ATOM 1758 O O . THR A 1 220 ? -13.059 -0.583 -2.190 1.00 82.75 220 THR A O 1
ATOM 1761 N N . LEU A 1 221 ? -13.926 -2.066 -0.744 1.00 86.00 221 LEU A N 1
ATOM 1762 C CA . LEU A 1 221 ? -13.357 -3.258 -1.374 1.00 86.00 221 LEU A CA 1
ATOM 1763 C C . LEU A 1 221 ? -13.944 -3.490 -2.774 1.00 86.00 221 LEU A C 1
ATOM 1765 O O . LEU A 1 221 ? -13.205 -3.827 -3.697 1.00 86.00 221 LEU A O 1
ATOM 1769 N N . GLU A 1 222 ? -15.247 -3.278 -2.950 1.00 85.69 222 GLU A N 1
ATOM 1770 C CA . GLU A 1 222 ? -15.920 -3.375 -4.250 1.00 85.69 222 GLU A CA 1
ATOM 1771 C C . GLU A 1 222 ? -15.443 -2.292 -5.226 1.00 85.69 222 GLU A C 1
ATOM 1773 O O . GLU A 1 222 ? -15.099 -2.590 -6.372 1.00 85.69 222 GLU A O 1
ATOM 1778 N N . GLU A 1 223 ? -15.369 -1.038 -4.775 1.00 83.69 223 GLU A N 1
ATOM 1779 C CA . GLU A 1 223 ? -14.886 0.078 -5.589 1.00 83.69 223 GLU A CA 1
ATOM 1780 C C . GLU A 1 223 ? -13.416 -0.104 -5.988 1.00 83.69 223 GLU A C 1
ATOM 1782 O O . GLU A 1 223 ? -13.068 0.112 -7.152 1.00 83.69 223 GLU A O 1
ATOM 1787 N N . ALA A 1 224 ? -12.579 -0.560 -5.054 1.00 81.56 224 ALA A N 1
ATOM 1788 C CA . ALA A 1 224 ? -11.187 -0.931 -5.288 1.00 81.56 224 ALA A CA 1
ATOM 1789 C C . ALA A 1 224 ? -11.062 -2.029 -6.357 1.00 81.56 224 ALA A C 1
ATOM 1791 O O . ALA A 1 224 ? -10.334 -1.870 -7.340 1.00 81.56 224 ALA A O 1
ATOM 1792 N N . ALA A 1 225 ? -11.819 -3.121 -6.215 1.00 83.31 225 ALA A N 1
ATOM 1793 C CA . ALA A 1 225 ? -11.796 -4.226 -7.170 1.00 83.31 225 ALA A CA 1
ATOM 1794 C C . ALA A 1 225 ? -12.248 -3.801 -8.579 1.00 83.31 225 ALA A C 1
ATOM 1796 O O . ALA A 1 225 ? -11.709 -4.280 -9.581 1.00 83.31 225 ALA A O 1
ATOM 1797 N N . ALA A 1 226 ? -13.226 -2.895 -8.662 1.00 83.81 226 ALA A N 1
ATOM 1798 C CA . ALA A 1 226 ? -13.790 -2.431 -9.924 1.00 83.81 226 ALA A CA 1
ATOM 1799 C C . ALA A 1 226 ? -12.926 -1.377 -10.635 1.00 83.81 226 ALA A C 1
ATOM 1801 O O . ALA A 1 226 ? -12.877 -1.368 -11.865 1.00 83.81 226 ALA A O 1
ATOM 1802 N N . LYS A 1 227 ? -12.270 -0.475 -9.894 1.00 85.69 227 LYS A N 1
ATOM 1803 C CA . LYS A 1 227 ? -11.554 0.680 -10.470 1.00 85.69 227 LYS A CA 1
ATOM 1804 C C . LYS A 1 227 ? -10.041 0.530 -10.433 1.00 85.69 227 LYS A C 1
ATOM 1806 O O . LYS A 1 227 ? -9.380 0.782 -11.441 1.00 85.69 227 LYS A O 1
ATOM 1811 N N . ASP A 1 228 ? -9.494 0.121 -9.295 1.00 84.75 228 ASP A N 1
ATOM 1812 C CA . ASP A 1 228 ? -8.053 0.185 -9.065 1.00 84.75 228 ASP A CA 1
ATOM 1813 C C . ASP A 1 228 ? -7.332 -0.980 -9.743 1.00 84.75 228 ASP A C 1
ATOM 1815 O O . ASP A 1 228 ? -6.296 -0.761 -10.371 1.00 84.75 228 ASP A O 1
ATOM 1819 N N . ILE A 1 229 ? -7.905 -2.193 -9.707 1.00 85.19 229 ILE A N 1
ATOM 1820 C CA . ILE A 1 229 ? -7.299 -3.374 -10.347 1.00 85.19 229 ILE A CA 1
ATOM 1821 C C . ILE A 1 229 ? -7.135 -3.174 -11.860 1.00 85.19 229 ILE A C 1
ATOM 1823 O O . ILE A 1 229 ? -6.000 -3.291 -12.332 1.00 85.19 229 ILE A O 1
ATOM 1827 N N . PRO A 1 230 ? -8.186 -2.845 -12.644 1.00 86.75 230 PRO A N 1
ATOM 1828 C CA . PRO A 1 230 ? -8.026 -2.691 -14.088 1.00 86.75 230 PRO A CA 1
ATOM 1829 C C . PRO A 1 230 ? -7.039 -1.577 -14.437 1.00 86.75 230 PRO A C 1
ATOM 1831 O O . PRO A 1 230 ? -6.129 -1.785 -15.237 1.00 86.75 230 PRO A O 1
ATOM 1834 N N . ALA A 1 231 ? -7.156 -0.421 -13.775 1.00 85.62 231 AL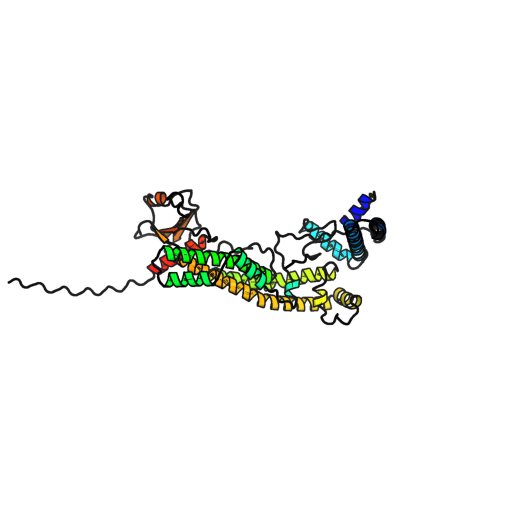A A N 1
ATOM 1835 C CA . ALA A 1 231 ? -6.283 0.720 -14.027 1.00 85.62 231 ALA A CA 1
ATOM 1836 C C . ALA A 1 231 ? -4.813 0.416 -13.698 1.00 85.62 231 ALA A C 1
ATOM 1838 O O . ALA A 1 231 ? -3.909 0.845 -14.419 1.00 85.62 231 ALA A O 1
ATOM 1839 N N . ALA A 1 232 ? -4.551 -0.317 -12.615 1.00 81.81 232 ALA A N 1
ATOM 1840 C CA . ALA A 1 232 ? -3.197 -0.679 -12.227 1.00 81.81 232 ALA A CA 1
ATOM 1841 C C . ALA A 1 232 ? -2.605 -1.744 -13.164 1.00 81.81 232 ALA A C 1
ATOM 1843 O O . ALA A 1 232 ? -1.475 -1.574 -13.625 1.00 81.81 232 ALA A O 1
ATOM 1844 N N . VAL A 1 233 ? -3.365 -2.785 -13.524 1.00 83.31 233 VAL A N 1
ATOM 1845 C CA . VAL A 1 233 ? -2.921 -3.800 -14.499 1.00 83.31 233 VAL A CA 1
ATOM 1846 C C . VAL A 1 233 ? -2.610 -3.158 -15.851 1.00 83.31 233 VAL A C 1
ATOM 1848 O O . VAL A 1 233 ? -1.559 -3.437 -16.428 1.00 83.31 233 VAL A O 1
ATOM 1851 N N . GLU A 1 234 ? -3.447 -2.235 -16.330 1.00 82.81 234 GLU A N 1
ATOM 1852 C CA . GLU A 1 234 ? -3.189 -1.496 -17.571 1.00 82.81 234 GLU A CA 1
ATOM 1853 C C . GLU A 1 234 ? -1.931 -0.622 -17.479 1.00 82.81 234 GLU A C 1
ATOM 1855 O O . GLU A 1 234 ? -1.103 -0.636 -18.392 1.00 82.81 234 GLU A O 1
ATOM 1860 N N . LYS A 1 235 ? -1.728 0.105 -16.371 1.00 80.31 235 LYS A N 1
ATOM 1861 C CA . LYS A 1 235 ? -0.509 0.909 -16.160 1.00 80.31 235 LYS A CA 1
ATOM 1862 C C . LYS A 1 235 ? 0.752 0.053 -16.189 1.00 80.31 235 LYS A C 1
ATOM 1864 O O . LYS A 1 235 ? 1.709 0.415 -16.875 1.00 80.31 235 LYS A O 1
ATOM 1869 N N . HIS A 1 236 ? 0.751 -1.073 -15.482 1.00 78.06 236 HIS A N 1
ATOM 1870 C CA . HIS A 1 236 ? 1.893 -1.977 -15.488 1.00 78.06 236 HIS A CA 1
ATOM 1871 C C . HIS A 1 236 ? 2.093 -2.651 -16.852 1.00 78.06 236 HIS A C 1
ATOM 1873 O O . HIS A 1 236 ? 3.227 -2.785 -17.302 1.00 78.06 236 HIS A O 1
ATOM 1879 N N . GLY A 1 237 ? 1.018 -3.044 -17.538 1.00 75.12 237 GLY A N 1
ATOM 1880 C CA . GLY A 1 237 ? 1.084 -3.609 -18.884 1.00 75.12 237 GLY A CA 1
ATOM 1881 C C . GLY A 1 237 ? 1.646 -2.634 -19.914 1.00 75.12 237 GLY A C 1
ATOM 1882 O O . GLY A 1 237 ? 2.468 -3.012 -20.744 1.00 75.12 237 GLY A O 1
ATOM 1883 N N . ASN A 1 238 ? 1.281 -1.355 -19.813 1.00 76.38 238 ASN A N 1
ATOM 1884 C CA . ASN A 1 238 ? 1.875 -0.297 -20.623 1.00 76.38 238 ASN A CA 1
ATOM 1885 C C . ASN A 1 238 ? 3.371 -0.138 -20.316 1.00 76.38 238 ASN A C 1
ATOM 1887 O O . ASN A 1 238 ? 4.168 -0.081 -21.245 1.00 76.38 238 ASN A O 1
ATOM 1891 N N . ALA A 1 239 ? 3.781 -0.144 -19.044 1.00 75.88 239 ALA A N 1
ATOM 1892 C CA . ALA A 1 239 ? 5.200 -0.105 -18.675 1.00 75.88 239 ALA A CA 1
ATOM 1893 C C . ALA A 1 239 ? 5.982 -1.342 -19.171 1.00 75.88 239 ALA A C 1
ATOM 1895 O O . ALA A 1 239 ? 7.123 -1.228 -19.617 1.00 75.88 239 ALA A O 1
ATOM 1896 N N . ALA A 1 240 ? 5.355 -2.519 -19.165 1.00 71.88 240 ALA A N 1
ATOM 1897 C CA . ALA A 1 240 ? 5.915 -3.738 -19.741 1.00 71.88 240 ALA A CA 1
ATOM 1898 C C . ALA A 1 240 ? 6.048 -3.644 -21.272 1.00 71.88 240 ALA A C 1
ATOM 1900 O O . ALA A 1 240 ? 7.093 -3.989 -21.815 1.00 71.88 240 ALA A O 1
ATOM 1901 N N . ARG A 1 241 ? 5.045 -3.087 -21.970 1.00 69.06 241 ARG A N 1
ATOM 1902 C CA . ARG A 1 241 ? 5.092 -2.827 -23.423 1.00 69.06 241 ARG A CA 1
ATOM 1903 C C . ARG A 1 241 ? 6.240 -1.892 -23.809 1.00 69.06 241 ARG A C 1
ATOM 1905 O O . ARG A 1 241 ? 6.825 -2.044 -24.874 1.00 69.06 241 ARG A O 1
ATOM 1912 N N . LEU A 1 242 ? 6.560 -0.932 -22.946 1.00 69.69 242 LEU A N 1
ATOM 1913 C CA . LEU A 1 242 ? 7.699 -0.033 -23.130 1.00 69.69 242 LEU A CA 1
ATOM 1914 C C . LEU A 1 242 ? 9.048 -0.727 -22.898 1.00 69.69 242 LEU A C 1
ATOM 1916 O O . LEU A 1 242 ? 10.073 -0.161 -23.251 1.00 69.69 242 LEU A O 1
ATOM 1920 N N . GLY A 1 243 ? 9.073 -1.925 -22.306 1.00 64.62 243 GLY A N 1
ATOM 1921 C CA . GLY A 1 243 ? 10.307 -2.620 -21.942 1.00 64.62 243 GLY A CA 1
ATOM 1922 C C . GLY A 1 243 ? 11.054 -1.977 -20.770 1.00 64.62 243 GLY A C 1
ATOM 1923 O O . GLY A 1 243 ? 12.258 -2.190 -20.645 1.00 64.62 243 GLY A O 1
ATOM 1924 N N . ILE A 1 244 ? 10.365 -1.175 -19.944 1.00 71.50 244 ILE A N 1
ATOM 1925 C CA . ILE A 1 244 ? 10.935 -0.533 -18.742 1.00 71.50 244 ILE A CA 1
ATOM 1926 C C . ILE A 1 244 ? 10.571 -1.258 -17.444 1.00 71.50 244 ILE A C 1
ATOM 1928 O O . ILE A 1 244 ? 11.333 -1.209 -16.486 1.00 71.50 244 ILE A O 1
ATOM 1932 N N . ALA A 1 245 ? 9.437 -1.960 -17.389 1.00 65.88 245 ALA A N 1
ATOM 1933 C CA . ALA A 1 245 ? 9.095 -2.757 -16.215 1.00 65.88 245 ALA A CA 1
ATOM 1934 C C . ALA A 1 245 ? 9.883 -4.078 -16.198 1.00 65.88 245 ALA A C 1
ATOM 1936 O O . ALA A 1 245 ? 9.873 -4.821 -17.180 1.00 65.88 245 ALA A O 1
ATOM 1937 N N . SER A 1 246 ? 10.505 -4.403 -15.060 1.00 54.69 246 SER A N 1
ATOM 1938 C CA . SER A 1 246 ? 11.113 -5.708 -14.794 1.00 54.69 246 SER A CA 1
ATOM 1939 C C . SER A 1 246 ? 10.025 -6.786 -14.686 1.00 54.69 246 SER A C 1
ATOM 1941 O O . SER A 1 246 ? 9.440 -7.005 -13.631 1.00 54.69 246 SER A O 1
ATOM 1943 N N . ILE A 1 247 ? 9.681 -7.366 -15.832 1.00 51.53 247 ILE A N 1
ATOM 1944 C CA . ILE A 1 247 ? 9.385 -8.788 -16.047 1.00 51.53 247 ILE A CA 1
ATOM 1945 C C . ILE A 1 247 ? 8.686 -9.500 -14.866 1.00 51.53 247 ILE A C 1
ATOM 1947 O O . ILE A 1 247 ? 9.302 -10.237 -14.113 1.00 51.53 247 ILE A O 1
ATOM 1951 N N . ARG A 1 248 ? 7.368 -9.309 -14.736 1.00 51.12 248 ARG A N 1
ATOM 1952 C CA . ARG A 1 248 ? 6.472 -10.300 -14.093 1.00 51.12 248 ARG A CA 1
ATOM 1953 C C . ARG A 1 248 ? 5.154 -10.452 -14.839 1.00 51.12 248 ARG A C 1
ATOM 1955 O O . ARG A 1 248 ? 4.658 -11.555 -15.006 1.00 51.12 248 ARG A O 1
ATOM 1962 N N . LEU A 1 249 ? 4.606 -9.355 -15.369 1.00 51.72 249 LEU A N 1
ATOM 1963 C CA . LEU A 1 249 ? 3.428 -9.414 -16.245 1.00 51.72 249 LEU A CA 1
ATOM 1964 C C . LEU A 1 249 ? 3.707 -10.201 -17.525 1.00 51.72 249 LEU A C 1
ATOM 1966 O O . LEU A 1 249 ? 2.902 -11.042 -17.889 1.00 51.72 249 LEU A O 1
ATOM 1970 N N . ILE A 1 250 ? 4.858 -9.982 -18.167 1.00 47.91 250 ILE A N 1
ATOM 1971 C CA . ILE A 1 250 ? 5.228 -10.671 -19.414 1.00 47.91 250 ILE A CA 1
ATOM 1972 C C . ILE A 1 250 ? 5.422 -12.181 -19.187 1.00 47.91 250 ILE A C 1
ATOM 1974 O O . ILE A 1 250 ? 4.925 -12.974 -19.984 1.00 47.91 250 ILE A O 1
ATOM 1978 N N . GLU A 1 251 ? 6.038 -12.582 -18.070 1.00 50.12 251 GLU A N 1
ATOM 1979 C CA . GLU A 1 251 ? 6.131 -13.988 -17.643 1.00 50.12 251 GLU A CA 1
ATOM 1980 C C . GLU A 1 251 ? 4.746 -14.582 -17.326 1.00 50.12 251 GLU A C 1
ATOM 1982 O O . GLU A 1 251 ? 4.408 -15.664 -17.805 1.00 50.12 251 GLU A O 1
ATOM 1987 N N . ALA A 1 252 ? 3.885 -13.844 -16.614 1.00 47.84 252 ALA A N 1
ATOM 1988 C CA . ALA A 1 252 ? 2.507 -14.255 -16.325 1.00 47.84 252 ALA A CA 1
ATOM 1989 C C . ALA A 1 252 ? 1.618 -14.356 -17.585 1.00 47.84 252 ALA A C 1
ATOM 1991 O O . ALA A 1 252 ? 0.624 -15.084 -17.587 1.00 47.84 252 ALA A O 1
ATOM 1992 N N . PHE A 1 253 ? 1.967 -13.651 -18.666 1.00 50.19 253 PHE A N 1
ATOM 1993 C CA . PHE A 1 253 ? 1.264 -13.695 -19.950 1.00 50.19 253 PHE A CA 1
ATOM 1994 C C . PHE A 1 253 ? 1.676 -14.870 -20.842 1.00 50.19 253 PHE A C 1
ATOM 1996 O O . PHE A 1 253 ? 1.034 -15.087 -21.873 1.00 50.19 253 PHE A O 1
ATOM 2003 N N . ASN A 1 254 ? 2.700 -15.644 -20.465 1.00 46.16 254 ASN A N 1
ATOM 2004 C CA . ASN A 1 254 ? 3.137 -16.793 -21.247 1.00 46.16 254 ASN A CA 1
ATOM 2005 C C . ASN A 1 254 ? 3.653 -17.954 -20.371 1.00 46.16 254 ASN A C 1
ATOM 2007 O O . ASN A 1 254 ? 4.858 -18.194 -20.314 1.00 46.16 254 ASN A O 1
ATOM 2011 N N . PRO A 1 255 ? 2.763 -18.758 -19.757 1.00 41.88 255 PRO A N 1
ATOM 2012 C CA . PRO A 1 255 ? 3.172 -19.934 -18.982 1.00 41.88 255 PRO A CA 1
ATOM 2013 C C . PRO A 1 255 ? 3.843 -21.040 -19.826 1.00 41.88 255 PRO A C 1
ATOM 2015 O O . PRO A 1 255 ? 4.329 -22.017 -19.271 1.00 41.88 255 PRO A O 1
ATOM 2018 N N . ALA A 1 256 ? 3.885 -20.914 -21.161 1.00 38.66 256 ALA A N 1
ATOM 2019 C CA . ALA A 1 256 ? 4.601 -21.830 -22.057 1.00 38.66 256 ALA A CA 1
ATOM 2020 C C . ALA A 1 256 ? 6.048 -21.382 -22.380 1.00 38.66 256 ALA A C 1
ATOM 2022 O O . ALA A 1 256 ? 6.754 -22.069 -23.127 1.00 38.66 256 ALA A O 1
ATOM 2023 N N . ALA A 1 257 ? 6.499 -20.240 -21.840 1.00 40.69 257 ALA A N 1
ATOM 2024 C CA . ALA A 1 257 ? 7.798 -19.631 -22.144 1.00 40.69 257 ALA A CA 1
ATOM 2025 C C . ALA A 1 257 ? 9.021 -20.429 -21.659 1.00 40.69 257 ALA A C 1
ATOM 2027 O O . ALA A 1 257 ? 10.122 -20.160 -22.130 1.00 40.69 257 ALA A O 1
ATOM 2028 N N . ASP A 1 258 ? 8.843 -21.477 -20.850 1.00 39.84 258 ASP A N 1
ATOM 2029 C CA . ASP A 1 258 ? 9.926 -22.407 -20.482 1.00 39.84 258 ASP A CA 1
ATOM 2030 C C . ASP A 1 258 ? 10.512 -23.183 -21.684 1.00 39.84 258 ASP A C 1
ATOM 2032 O O . ASP A 1 258 ? 11.494 -23.910 -21.542 1.00 39.84 258 ASP A O 1
ATOM 2036 N N . SER A 1 259 ? 9.933 -23.046 -22.885 1.00 36.72 259 SER A N 1
ATOM 2037 C CA . SER A 1 259 ? 10.325 -23.819 -24.074 1.00 36.72 259 SER A CA 1
ATOM 2038 C C . SER A 1 259 ? 10.569 -23.015 -25.362 1.00 36.72 259 SER A C 1
ATOM 2040 O O . SER A 1 259 ? 10.913 -23.611 -26.384 1.00 36.72 259 SER A O 1
ATOM 2042 N N . ALA A 1 260 ? 10.463 -21.681 -25.341 1.00 36.53 260 ALA A N 1
ATOM 2043 C CA . ALA A 1 260 ? 10.746 -20.825 -26.501 1.00 36.53 260 ALA A CA 1
ATOM 2044 C C . ALA A 1 260 ? 11.897 -19.847 -26.199 1.00 36.53 260 ALA A C 1
ATOM 2046 O O . ALA A 1 260 ? 12.019 -19.400 -25.061 1.00 36.53 260 ALA A O 1
ATOM 2047 N N . PRO A 1 261 ? 12.736 -19.462 -27.184 1.00 41.19 261 PRO A N 1
ATOM 2048 C CA . PRO A 1 261 ? 13.743 -18.425 -26.967 1.00 41.19 261 PRO A CA 1
ATOM 2049 C C . PRO A 1 261 ? 13.052 -17.137 -26.495 1.00 41.19 261 PRO A C 1
ATOM 2051 O O . PRO A 1 261 ? 12.205 -16.609 -27.226 1.00 41.19 261 PRO A O 1
ATOM 2054 N N . ALA A 1 262 ? 13.408 -16.652 -25.299 1.00 46.41 262 ALA A N 1
ATOM 2055 C CA . ALA A 1 262 ? 12.783 -15.508 -24.622 1.00 46.41 262 ALA A CA 1
ATOM 2056 C C . ALA A 1 262 ? 12.596 -14.283 -25.545 1.00 46.41 262 ALA A C 1
ATOM 2058 O O . ALA A 1 262 ? 11.533 -13.667 -25.564 1.00 46.41 262 ALA A O 1
ATOM 2059 N N . ASP A 1 263 ? 13.562 -14.032 -26.434 1.00 44.47 263 ASP A N 1
ATOM 2060 C CA . ASP A 1 263 ? 13.555 -12.906 -27.379 1.00 44.47 263 ASP A CA 1
ATOM 2061 C C . ASP A 1 263 ? 12.447 -12.953 -28.455 1.00 44.47 263 ASP A C 1
ATOM 2063 O O . ASP A 1 263 ? 12.144 -11.931 -29.079 1.00 44.47 263 ASP A O 1
ATOM 2067 N N . SER A 1 264 ? 11.843 -14.119 -28.713 1.00 43.16 264 SER A N 1
ATOM 2068 C CA . SER A 1 264 ? 10.869 -14.311 -29.804 1.00 43.16 264 SER A CA 1
ATOM 2069 C C . SER A 1 264 ? 9.408 -14.169 -29.362 1.00 43.16 264 SER A C 1
ATOM 2071 O O . SER A 1 264 ? 8.600 -13.609 -30.102 1.00 43.16 264 SER A O 1
ATOM 2073 N N . ALA A 1 265 ? 9.071 -14.591 -28.139 1.00 45.75 265 ALA A N 1
ATOM 2074 C CA . ALA A 1 265 ? 7.705 -14.526 -27.616 1.00 45.75 265 ALA A CA 1
ATOM 2075 C C . ALA A 1 265 ? 7.375 -13.164 -26.972 1.00 45.75 265 ALA A C 1
ATOM 2077 O O . ALA A 1 265 ? 6.269 -12.653 -27.167 1.00 45.75 265 ALA A O 1
ATOM 2078 N N . GLU A 1 266 ? 8.335 -12.528 -26.282 1.00 45.81 266 GLU A N 1
ATOM 2079 C CA . GLU A 1 266 ? 8.158 -11.172 -25.733 1.00 45.81 266 GLU A CA 1
ATOM 2080 C C . GLU A 1 266 ? 7.930 -10.143 -26.849 1.00 45.81 266 GLU A C 1
ATOM 2082 O O . GLU A 1 266 ? 7.058 -9.279 -26.749 1.00 45.81 266 GLU A O 1
ATOM 2087 N N . ASN A 1 267 ? 8.651 -10.281 -27.966 1.00 46.16 267 ASN A N 1
ATOM 2088 C CA . ASN A 1 267 ? 8.528 -9.381 -29.111 1.00 46.16 267 ASN A CA 1
ATOM 2089 C C . ASN A 1 267 ? 7.168 -9.484 -29.824 1.00 46.16 267 ASN A C 1
ATOM 2091 O O . ASN A 1 267 ? 6.718 -8.485 -30.375 1.00 46.16 267 ASN A O 1
ATOM 2095 N N . GLU A 1 268 ? 6.493 -10.639 -29.840 1.00 47.78 268 GLU A N 1
ATOM 2096 C CA . GLU A 1 268 ? 5.204 -10.785 -30.538 1.00 47.78 268 GLU A CA 1
ATOM 2097 C C . GLU A 1 268 ? 3.996 -10.301 -29.720 1.00 47.78 268 GLU A C 1
ATOM 2099 O O . GLU A 1 268 ? 3.048 -9.759 -30.295 1.00 47.78 268 GLU A O 1
ATOM 2104 N N . ILE A 1 269 ? 4.008 -10.470 -28.393 1.00 50.09 269 ILE A N 1
ATOM 2105 C CA . ILE A 1 269 ? 2.920 -10.001 -27.511 1.00 50.09 269 ILE A CA 1
ATOM 2106 C C . ILE A 1 269 ? 2.982 -8.475 -27.358 1.00 50.09 269 ILE A C 1
ATOM 2108 O O . ILE A 1 269 ? 1.953 -7.805 -27.425 1.00 50.09 269 ILE A O 1
ATOM 2112 N N . VAL A 1 270 ? 4.190 -7.912 -27.248 1.00 52.56 270 VAL A N 1
ATOM 2113 C CA . VAL A 1 270 ? 4.420 -6.459 -27.159 1.00 52.56 270 VAL A CA 1
ATOM 2114 C C . VAL A 1 270 ? 4.076 -5.738 -28.473 1.00 52.56 270 VAL A C 1
ATOM 2116 O O . VAL A 1 270 ? 3.623 -4.593 -28.440 1.00 52.56 270 VAL A O 1
ATOM 2119 N N . LYS A 1 271 ? 4.228 -6.404 -29.629 1.00 53.91 271 LYS A N 1
ATOM 2120 C CA . LYS A 1 271 ? 3.966 -5.822 -30.963 1.00 53.91 271 LYS A CA 1
ATOM 2121 C C . LYS A 1 271 ? 2.549 -6.050 -31.499 1.00 53.91 271 LYS A C 1
ATOM 2123 O O . LYS A 1 271 ? 2.185 -5.424 -32.491 1.00 53.91 271 LYS A O 1
ATOM 2128 N N . SER A 1 272 ? 1.737 -6.908 -30.873 1.00 64.50 272 SER A N 1
ATOM 2129 C CA . SER A 1 272 ? 0.352 -7.172 -31.291 1.00 64.50 272 SER A CA 1
ATOM 2130 C C . SER A 1 272 ? -0.659 -6.589 -30.291 1.00 64.50 272 SER A C 1
ATOM 2132 O O . SER A 1 272 ? -0.869 -7.174 -29.226 1.00 64.50 272 SER A O 1
ATOM 2134 N N . PRO A 1 273 ? -1.353 -5.480 -30.629 1.00 66.00 273 PRO A N 1
ATOM 2135 C CA . PRO A 1 273 ? -2.335 -4.851 -29.741 1.00 66.00 273 PRO A CA 1
ATOM 2136 C C . PRO A 1 273 ? -3.447 -5.798 -29.268 1.00 66.00 273 PRO A C 1
ATOM 2138 O O . PRO A 1 273 ? -3.897 -5.702 -28.130 1.00 66.00 273 PRO A O 1
ATOM 2141 N N . ALA A 1 274 ? -3.868 -6.736 -30.124 1.00 71.69 274 ALA A N 1
ATOM 2142 C CA . ALA A 1 274 ? -4.910 -7.707 -29.797 1.00 71.69 274 ALA A CA 1
ATOM 2143 C C . ALA A 1 274 ? -4.439 -8.736 -28.756 1.00 71.69 274 ALA A C 1
ATOM 2145 O O . ALA A 1 274 ? -5.157 -9.002 -27.795 1.00 71.69 274 ALA A O 1
ATOM 2146 N N . ARG A 1 275 ? -3.216 -9.269 -28.907 1.00 69.69 275 ARG A N 1
ATOM 2147 C CA . ARG A 1 275 ? -2.642 -10.220 -27.940 1.00 69.69 275 ARG A CA 1
ATOM 2148 C C . ARG A 1 275 ? -2.356 -9.553 -26.599 1.00 69.69 275 ARG A C 1
ATOM 2150 O O . ARG A 1 275 ? -2.630 -10.149 -25.566 1.00 69.69 275 ARG A O 1
ATOM 2157 N N . LEU A 1 276 ? -1.868 -8.309 -26.612 1.00 72.06 276 LEU A N 1
ATOM 2158 C CA . LEU A 1 276 ? -1.689 -7.525 -25.391 1.00 72.06 276 LEU A CA 1
ATOM 2159 C C . LEU A 1 276 ? -3.022 -7.322 -24.661 1.00 72.06 276 LEU A C 1
ATOM 2161 O O . LEU A 1 276 ? -3.074 -7.484 -23.446 1.00 72.06 276 LEU A O 1
ATOM 2165 N N . ARG A 1 277 ? -4.108 -7.010 -25.382 1.00 77.31 277 ARG A N 1
ATOM 2166 C CA . ARG A 1 277 ? -5.426 -6.832 -24.760 1.00 77.31 277 ARG A CA 1
ATOM 2167 C C . ARG A 1 277 ? -5.945 -8.121 -24.122 1.00 77.31 277 ARG A C 1
ATOM 2169 O O . ARG A 1 277 ? -6.342 -8.086 -22.964 1.00 77.31 277 ARG A O 1
ATOM 2176 N N . GLU A 1 278 ? -5.877 -9.245 -24.834 1.00 77.94 278 GLU A N 1
ATOM 2177 C CA . GLU A 1 278 ? -6.286 -10.551 -24.293 1.00 77.94 278 GLU A CA 1
ATOM 2178 C C . GLU A 1 278 ? -5.484 -10.922 -23.035 1.00 77.94 278 GLU A C 1
ATOM 2180 O O . GLU A 1 278 ? -6.031 -11.429 -22.054 1.00 77.94 278 GLU A O 1
ATOM 2185 N N . ALA A 1 279 ? -4.181 -10.646 -23.053 1.00 74.69 279 ALA A N 1
ATOM 2186 C CA . ALA A 1 279 ? -3.295 -10.883 -21.930 1.00 74.69 279 ALA A CA 1
ATOM 2187 C C . ALA A 1 279 ? -3.707 -10.030 -20.715 1.00 74.69 279 ALA A C 1
ATOM 2189 O O . ALA A 1 279 ? -3.930 -10.572 -19.631 1.00 74.69 279 ALA A O 1
ATOM 2190 N N . LEU A 1 280 ? -3.909 -8.721 -20.909 1.00 81.06 280 LEU A N 1
ATOM 2191 C CA . LEU A 1 280 ? -4.380 -7.807 -19.864 1.00 81.06 280 LEU A CA 1
ATOM 2192 C C . LEU A 1 280 ? -5.708 -8.260 -19.257 1.00 81.06 280 LEU A C 1
ATOM 2194 O O . LEU A 1 280 ? -5.818 -8.298 -18.035 1.00 81.06 280 LEU A O 1
ATOM 2198 N N . ASP A 1 281 ? -6.680 -8.659 -20.079 1.00 84.19 281 ASP A N 1
ATOM 2199 C CA . ASP A 1 281 ? -7.983 -9.121 -19.593 1.00 84.19 281 ASP A CA 1
ATOM 2200 C C . ASP A 1 281 ? -7.842 -10.379 -18.703 1.00 84.19 281 ASP A C 1
ATOM 2202 O O . ASP A 1 281 ? -8.480 -10.468 -17.651 1.00 84.19 281 ASP A O 1
ATOM 2206 N N . LYS A 1 282 ? -6.937 -11.316 -19.043 1.00 83.44 282 LYS A N 1
ATOM 2207 C CA . LYS A 1 282 ? -6.616 -12.480 -18.187 1.00 83.44 282 LYS A CA 1
ATOM 2208 C C . LYS A 1 282 ? -5.959 -12.072 -16.866 1.00 83.44 282 LYS A C 1
ATOM 2210 O O . LYS A 1 282 ? -6.321 -12.611 -15.820 1.00 83.44 282 LYS A O 1
ATOM 2215 N N . ALA A 1 283 ? -5.019 -11.124 -16.889 1.00 81.50 283 ALA A N 1
ATOM 2216 C CA . ALA A 1 283 ? -4.390 -10.624 -15.665 1.00 81.50 283 ALA A CA 1
ATOM 2217 C C . ALA A 1 283 ? -5.379 -9.871 -14.770 1.00 81.50 283 ALA A C 1
ATOM 2219 O O . ALA A 1 283 ? -5.330 -10.044 -13.555 1.00 81.50 283 ALA A O 1
ATOM 2220 N N . ILE A 1 284 ? -6.299 -9.092 -15.348 1.00 87.12 284 ILE A N 1
ATOM 2221 C CA . ILE A 1 284 ? -7.372 -8.424 -14.602 1.00 87.12 284 ILE A CA 1
ATOM 2222 C C . ILE A 1 284 ? -8.247 -9.467 -13.908 1.00 87.12 284 ILE A C 1
ATOM 2224 O O . ILE A 1 284 ? -8.454 -9.366 -12.701 1.00 87.12 284 ILE A O 1
ATOM 2228 N N . ALA A 1 285 ? -8.700 -10.496 -14.630 1.00 85.94 285 ALA A N 1
ATOM 2229 C CA . ALA A 1 285 ? -9.527 -11.555 -14.053 1.00 85.94 285 ALA A CA 1
ATOM 2230 C C . ALA A 1 285 ? -8.808 -12.293 -12.908 1.00 85.94 285 ALA A C 1
ATOM 2232 O O . ALA A 1 285 ? -9.385 -12.493 -11.838 1.00 85.94 285 ALA A O 1
ATOM 2233 N N . LYS A 1 286 ? -7.525 -12.639 -13.092 1.00 84.25 286 LYS A N 1
ATOM 2234 C CA . LYS A 1 286 ? -6.710 -13.289 -12.053 1.00 84.25 286 LYS A CA 1
ATOM 2235 C C . LYS A 1 286 ? -6.505 -12.386 -10.836 1.00 84.25 286 LYS A C 1
ATOM 2237 O O . LYS A 1 286 ? -6.712 -12.823 -9.706 1.00 84.25 286 LYS A O 1
ATOM 2242 N N . ALA A 1 287 ? -6.159 -11.120 -11.060 1.00 85.38 287 ALA A N 1
ATOM 2243 C CA . ALA A 1 287 ? -5.996 -10.143 -9.993 1.00 85.38 287 ALA A CA 1
ATOM 2244 C C . ALA A 1 287 ? -7.305 -9.932 -9.219 1.00 85.38 287 ALA A C 1
ATOM 2246 O O . ALA A 1 287 ? -7.267 -9.883 -7.997 1.00 85.38 287 ALA A O 1
ATOM 2247 N N . GLN A 1 288 ? -8.461 -9.881 -9.891 1.00 87.50 288 GLN A N 1
ATOM 2248 C CA . GLN A 1 288 ? -9.779 -9.786 -9.248 1.00 87.50 288 GLN A CA 1
ATOM 2249 C C . GLN A 1 288 ? -10.111 -11.018 -8.400 1.00 87.50 288 GLN A C 1
ATOM 2251 O O . GLN A 1 288 ? -10.604 -10.877 -7.279 1.00 87.50 288 GLN A O 1
ATOM 2256 N N . GLN A 1 289 ? -9.817 -12.220 -8.899 1.00 85.75 289 GLN A N 1
ATOM 2257 C CA . GLN A 1 289 ? -10.007 -13.456 -8.140 1.00 85.75 289 GLN A CA 1
ATOM 2258 C C . GLN A 1 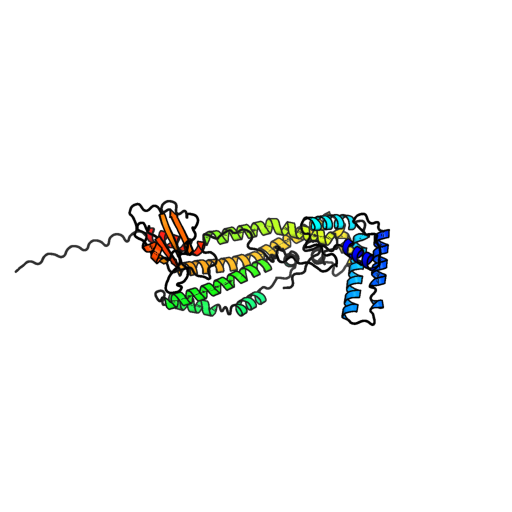289 ? -9.138 -13.462 -6.874 1.00 85.75 289 GLN A C 1
ATOM 2260 O O . GLN A 1 289 ? -9.648 -13.663 -5.771 1.00 85.75 289 GLN A O 1
ATOM 2265 N N . ASN A 1 290 ? -7.842 -13.178 -7.018 1.00 83.56 290 ASN A N 1
ATOM 2266 C CA . ASN A 1 290 ? -6.907 -13.129 -5.896 1.00 83.56 290 ASN A CA 1
ATOM 2267 C C . ASN A 1 290 ? -7.242 -12.004 -4.913 1.00 83.56 290 ASN A C 1
ATOM 2269 O O . ASN A 1 290 ? -7.171 -12.204 -3.702 1.00 83.56 290 ASN A O 1
ATOM 2273 N N . PHE A 1 291 ? -7.663 -10.845 -5.414 1.00 87.25 291 PHE A N 1
ATOM 2274 C CA . PHE A 1 291 ? -8.137 -9.743 -4.588 1.00 87.25 291 PHE A CA 1
ATOM 2275 C C . PHE A 1 291 ? -9.353 -10.156 -3.762 1.00 87.25 291 PHE A C 1
ATOM 2277 O O . PHE A 1 291 ? -9.377 -9.925 -2.560 1.00 87.25 291 PHE A O 1
ATOM 2284 N N . THR A 1 292 ? -10.332 -10.825 -4.374 1.00 85.50 292 THR A N 1
ATOM 2285 C CA . THR A 1 292 ? -11.546 -11.282 -3.681 1.00 85.50 292 THR A CA 1
ATOM 2286 C C . THR A 1 292 ? -11.209 -12.245 -2.544 1.00 85.50 292 THR A C 1
ATOM 2288 O O . THR A 1 292 ? -11.673 -12.040 -1.425 1.00 85.50 292 THR A O 1
ATOM 2291 N N . LEU A 1 293 ? -10.337 -13.228 -2.802 1.00 83.06 293 LEU A N 1
ATOM 2292 C CA . LEU A 1 293 ? -9.864 -14.178 -1.787 1.00 83.06 293 LEU A CA 1
ATOM 2293 C C . LEU A 1 293 ? -9.133 -13.473 -0.636 1.00 83.06 293 LEU A C 1
ATOM 2295 O O . LEU A 1 293 ? -9.347 -13.776 0.533 1.00 83.06 293 LEU A O 1
ATOM 2299 N N . ARG A 1 294 ? -8.270 -12.503 -0.947 1.00 84.56 294 ARG A N 1
ATOM 2300 C CA . ARG A 1 294 ? -7.502 -11.767 0.070 1.00 84.56 294 ARG A CA 1
ATOM 2301 C C . ARG A 1 294 ? -8.359 -10.748 0.829 1.00 84.56 294 ARG A C 1
ATOM 2303 O O . ARG A 1 294 ? -8.070 -10.462 1.988 1.00 84.56 294 ARG A O 1
ATOM 2310 N N . ALA A 1 295 ? -9.420 -10.226 0.215 1.00 86.69 295 ALA A N 1
ATOM 2311 C CA . ALA A 1 295 ? -10.343 -9.276 0.829 1.00 86.69 295 ALA A CA 1
ATOM 2312 C C . ALA A 1 295 ? -11.160 -9.905 1.968 1.00 86.69 295 ALA A C 1
ATOM 2314 O O . ALA A 1 295 ? -11.562 -9.197 2.888 1.00 86.69 295 ALA A O 1
ATOM 2315 N N . GLU A 1 296 ? -11.384 -11.224 1.952 1.00 85.75 296 GLU A N 1
ATOM 2316 C CA . GLU A 1 296 ? -12.002 -11.940 3.080 1.00 85.75 296 GLU A CA 1
ATOM 2317 C C . GLU A 1 296 ? -11.191 -11.777 4.366 1.00 85.75 296 GLU A C 1
ATOM 2319 O O . GLU A 1 296 ? -11.756 -11.481 5.414 1.00 85.75 296 GLU A O 1
ATOM 2324 N N . TYR A 1 297 ? -9.863 -11.837 4.270 1.00 85.25 297 TYR A N 1
ATOM 2325 C CA . TYR A 1 297 ? -8.992 -11.639 5.423 1.00 85.25 297 TYR A CA 1
ATOM 2326 C C . TYR A 1 297 ? -9.099 -10.218 6.001 1.00 85.25 297 TYR A C 1
ATOM 2328 O O . TYR A 1 297 ? -9.182 -10.049 7.216 1.00 85.25 297 TYR A O 1
ATOM 2336 N N . VAL A 1 298 ? -9.188 -9.191 5.145 1.00 85.25 298 VAL A N 1
ATOM 2337 C CA . VAL A 1 298 ? -9.451 -7.806 5.585 1.00 85.25 298 VAL A CA 1
ATOM 2338 C C . VAL A 1 298 ? -10.789 -7.719 6.323 1.00 85.25 298 VAL A C 1
ATOM 2340 O O . VAL A 1 298 ? -10.860 -7.132 7.402 1.00 85.25 298 VAL A O 1
ATOM 2343 N N . ARG A 1 299 ? -11.845 -8.340 5.779 1.00 86.44 299 ARG A N 1
ATOM 2344 C CA . ARG A 1 299 ? -13.169 -8.380 6.422 1.00 86.44 299 ARG A CA 1
ATOM 2345 C C . ARG A 1 299 ? -13.133 -9.088 7.770 1.00 86.44 299 ARG A C 1
ATOM 2347 O O . ARG A 1 299 ? -13.789 -8.634 8.702 1.00 86.44 299 ARG A O 1
ATOM 2354 N N . ASP A 1 300 ? -12.383 -10.174 7.896 1.00 88.62 300 ASP A N 1
ATOM 2355 C CA . ASP A 1 300 ? -12.295 -10.929 9.144 1.00 88.62 300 ASP A CA 1
ATOM 2356 C C . ASP A 1 300 ? -11.568 -10.151 10.242 1.00 88.62 300 ASP A C 1
ATOM 2358 O O . ASP A 1 300 ? -12.035 -10.124 11.384 1.00 88.62 300 ASP A O 1
ATOM 2362 N N . VAL A 1 301 ? -10.477 -9.457 9.907 1.00 85.12 301 VAL A N 1
ATOM 2363 C CA . VAL A 1 301 ? -9.792 -8.560 10.851 1.00 85.12 301 VAL A CA 1
ATOM 2364 C C . VAL A 1 301 ? -10.707 -7.399 11.249 1.00 85.12 301 VAL A C 1
ATOM 2366 O O . VAL A 1 301 ? -10.849 -7.110 12.437 1.00 85.12 301 VAL A O 1
ATOM 2369 N N . ALA A 1 302 ? -11.400 -6.793 10.283 1.00 82.19 302 ALA A N 1
ATOM 2370 C CA . ALA A 1 302 ? -12.356 -5.717 10.524 1.00 82.19 302 ALA A CA 1
ATOM 2371 C C . ALA A 1 302 ? -13.518 -6.145 11.440 1.00 82.19 302 ALA A C 1
ATOM 2373 O O . ALA A 1 302 ? -13.861 -5.424 12.376 1.00 82.19 302 ALA A O 1
ATOM 2374 N N . ARG A 1 303 ? -14.084 -7.345 11.247 1.00 86.00 303 ARG A N 1
ATOM 2375 C CA . ARG A 1 303 ? -15.119 -7.913 12.135 1.00 86.00 303 ARG A CA 1
ATOM 2376 C C . ARG A 1 303 ? -14.608 -8.113 13.557 1.00 86.00 303 ARG A C 1
ATOM 2378 O O . ARG A 1 303 ? -15.317 -7.806 14.511 1.00 86.00 303 ARG A O 1
ATOM 2385 N N . GLN A 1 304 ? -13.386 -8.620 13.713 1.00 87.12 304 GLN A N 1
ATOM 2386 C CA . GLN A 1 304 ? -12.778 -8.781 15.034 1.00 87.12 304 GLN A CA 1
ATOM 2387 C C . GLN A 1 304 ? -12.547 -7.429 15.710 1.00 87.12 304 GLN A C 1
ATOM 2389 O O . GLN A 1 304 ? -12.833 -7.287 16.899 1.00 87.12 304 GLN A O 1
ATOM 2394 N N . LYS A 1 305 ? -12.068 -6.433 14.953 1.00 80.25 305 LYS A N 1
ATOM 2395 C CA . LYS A 1 305 ? -11.869 -5.059 15.431 1.00 80.25 305 LYS A CA 1
ATOM 2396 C C . LYS A 1 305 ? -13.192 -4.468 15.906 1.00 80.25 305 LYS A C 1
ATOM 2398 O O . LYS A 1 305 ? -13.254 -3.938 17.011 1.00 80.25 305 LYS A O 1
ATOM 2403 N N . LEU A 1 306 ? -14.253 -4.653 15.122 1.00 77.00 306 LEU A N 1
ATOM 2404 C CA . LEU A 1 306 ? -15.601 -4.214 15.459 1.00 77.00 306 LEU A CA 1
ATOM 2405 C C . LEU A 1 306 ? -16.112 -4.849 16.755 1.00 77.00 306 LEU A C 1
ATOM 2407 O O . LEU A 1 306 ? -16.546 -4.138 17.651 1.00 77.00 306 LEU A O 1
ATOM 2411 N N . ALA A 1 307 ? -15.974 -6.169 16.897 1.00 82.44 307 ALA A N 1
ATOM 2412 C CA . ALA A 1 307 ? -16.402 -6.878 18.101 1.00 82.44 307 ALA A CA 1
ATOM 2413 C C . ALA A 1 307 ? -15.653 -6.411 19.363 1.00 82.44 307 ALA A C 1
ATOM 2415 O O . ALA A 1 307 ? -16.230 -6.367 20.449 1.00 82.44 307 ALA A O 1
ATOM 2416 N N . VAL A 1 308 ? -14.368 -6.064 19.236 1.00 80.62 308 VAL A N 1
ATOM 2417 C CA . VAL A 1 308 ? -13.577 -5.492 20.336 1.00 80.62 308 VAL A CA 1
ATOM 2418 C C . VAL A 1 308 ? -14.026 -4.070 20.653 1.00 80.62 308 VAL A C 1
ATOM 2420 O O . VAL A 1 308 ? -14.157 -3.739 21.828 1.00 80.62 308 VAL A O 1
ATOM 2423 N N . LEU A 1 309 ? -14.291 -3.249 19.634 1.00 73.50 309 LEU A N 1
ATOM 2424 C CA . LEU A 1 309 ? -14.821 -1.898 19.813 1.00 73.50 309 LEU A CA 1
ATOM 2425 C C . LEU A 1 309 ? -16.180 -1.923 20.518 1.00 73.50 309 LEU A C 1
ATOM 2427 O O . LEU A 1 309 ? -16.333 -1.220 21.512 1.00 73.50 309 LEU A O 1
ATOM 2431 N N . ASP A 1 310 ? -17.108 -2.780 20.086 1.00 74.75 310 ASP A N 1
ATOM 2432 C CA . ASP A 1 310 ? -18.416 -2.960 20.729 1.00 74.75 310 ASP A CA 1
ATOM 2433 C C . ASP A 1 310 ? -18.262 -3.380 22.202 1.00 74.75 310 ASP A C 1
ATOM 2435 O O . ASP A 1 310 ? -18.934 -2.845 23.085 1.00 74.75 310 ASP A O 1
ATOM 2439 N N . GLN A 1 311 ? -17.331 -4.293 22.509 1.00 78.38 311 GLN A N 1
ATOM 2440 C CA . GLN A 1 311 ? -17.047 -4.694 23.893 1.00 78.38 311 GLN A CA 1
ATOM 2441 C C . GLN A 1 311 ? -16.407 -3.571 24.716 1.00 78.38 311 GLN A C 1
ATOM 2443 O O . GLN A 1 311 ? -16.817 -3.349 25.852 1.00 78.38 311 GLN A O 1
ATOM 2448 N N . LEU A 1 312 ? -15.436 -2.835 24.175 1.00 73.69 312 LEU A N 1
ATOM 2449 C CA . LEU A 1 312 ? -14.797 -1.716 24.876 1.00 73.69 312 LEU A CA 1
ATOM 2450 C C . LEU A 1 312 ? -15.801 -0.619 25.203 1.00 73.69 312 LEU A C 1
ATOM 2452 O O . LEU A 1 312 ? -15.870 -0.176 26.346 1.00 73.69 312 LEU A O 1
ATOM 2456 N N . VAL A 1 313 ? -16.627 -0.268 24.221 1.00 68.88 313 VAL A N 1
ATOM 2457 C CA . VAL A 1 313 ? -17.817 0.564 24.385 1.00 68.88 313 VAL A CA 1
ATOM 2458 C C . VAL A 1 313 ? -18.663 0.068 25.552 1.00 68.88 313 VAL A C 1
ATOM 2460 O O . VAL A 1 313 ? -19.145 0.870 26.359 1.00 68.88 313 VAL A O 1
ATOM 2463 N N . THR A 1 314 ? -18.834 -1.256 25.676 1.00 70.25 314 THR A N 1
ATOM 2464 C CA . THR A 1 314 ? -19.643 -1.791 26.764 1.00 70.25 314 THR A CA 1
ATOM 2465 C C . THR A 1 314 ? -19.032 -1.615 28.158 1.00 70.25 314 THR A C 1
ATOM 2467 O O . THR A 1 314 ? -19.749 -1.577 29.163 1.00 70.25 314 THR A O 1
ATOM 2470 N N . LEU A 1 315 ? -17.719 -1.452 28.230 1.00 70.62 315 LEU A N 1
ATOM 2471 C CA . LEU A 1 315 ? -16.972 -1.294 29.473 1.00 70.62 315 LEU A CA 1
ATOM 2472 C C . LEU A 1 315 ? -16.644 0.168 29.786 1.00 70.62 315 LEU A C 1
ATOM 2474 O O . LEU A 1 315 ? -16.118 0.450 30.863 1.00 70.62 315 LEU A O 1
ATOM 2478 N N . THR A 1 316 ? -16.934 1.101 28.874 1.00 68.44 316 THR A N 1
ATOM 2479 C CA . THR A 1 316 ? -16.676 2.523 29.095 1.00 68.44 316 THR A CA 1
ATOM 2480 C C . THR A 1 316 ? -17.512 3.026 30.278 1.00 68.44 316 THR A C 1
ATOM 2482 O O . THR A 1 316 ? -18.743 2.939 30.233 1.00 68.44 316 THR A O 1
ATOM 2485 N N . PRO A 1 317 ? -16.880 3.554 31.345 1.00 64.81 317 PRO A N 1
ATOM 2486 C CA . PRO A 1 317 ? -17.602 4.094 32.487 1.00 64.81 317 PRO A CA 1
ATOM 2487 C C . PRO A 1 317 ? -18.398 5.330 32.070 1.00 64.81 317 PRO A C 1
ATOM 2489 O O . PRO A 1 317 ? -17.831 6.305 31.570 1.00 64.81 317 PRO A O 1
ATOM 2492 N N . VAL A 1 318 ? -19.707 5.289 32.307 1.00 66.81 318 VAL A N 1
ATOM 2493 C CA . VAL A 1 318 ? -20.618 6.405 32.053 1.00 66.81 318 VAL A CA 1
ATOM 2494 C C . VAL A 1 318 ? -21.204 6.867 33.380 1.00 66.81 318 VAL A C 1
ATOM 2496 O O . VAL A 1 318 ? -21.779 6.073 34.125 1.00 66.81 318 VAL A O 1
ATOM 2499 N N . ARG A 1 319 ? -21.073 8.159 33.677 1.00 70.75 319 ARG A N 1
ATOM 2500 C CA . ARG A 1 319 ? -21.673 8.796 34.852 1.00 70.75 319 ARG A CA 1
ATOM 2501 C C . ARG A 1 319 ? -22.774 9.748 34.412 1.00 70.75 319 ARG A C 1
ATOM 2503 O O . ARG A 1 319 ? -22.527 10.623 33.591 1.00 70.75 319 ARG A O 1
ATOM 2510 N N . ALA A 1 320 ? -23.970 9.619 34.978 1.00 67.38 320 ALA A N 1
ATOM 2511 C CA . ALA A 1 320 ? -25.025 10.609 34.772 1.00 67.38 320 ALA A CA 1
ATOM 2512 C C . ALA A 1 320 ? -24.633 11.959 35.398 1.00 67.38 320 ALA A C 1
ATOM 2514 O O . ALA A 1 320 ? -24.055 12.001 36.487 1.00 67.38 320 ALA A O 1
ATOM 2515 N N . VAL A 1 321 ? -24.950 13.055 34.713 1.00 74.25 321 VAL A N 1
ATOM 2516 C CA . VAL A 1 321 ? -24.710 14.432 35.162 1.00 74.25 321 VAL A CA 1
ATOM 2517 C C . VAL A 1 321 ? -25.970 15.272 34.956 1.00 74.25 321 VAL A C 1
ATOM 2519 O O . VAL A 1 321 ? -26.763 15.007 34.055 1.00 74.25 321 VAL A O 1
ATOM 2522 N N . GLY A 1 322 ? -26.168 16.283 35.803 1.00 72.81 322 GLY A N 1
ATOM 2523 C CA . GLY A 1 322 ? -27.377 17.112 35.779 1.00 72.81 322 GLY A CA 1
ATOM 2524 C C . GLY A 1 322 ? -28.635 16.388 36.278 1.00 72.81 322 GLY A C 1
ATOM 2525 O O . GLY A 1 322 ? -28.585 15.252 36.750 1.00 72.81 322 GLY A O 1
ATOM 2526 N N . GLN A 1 323 ? -29.777 17.073 36.207 1.00 71.69 323 GLN A N 1
ATOM 2527 C CA . GLN A 1 323 ? -31.091 16.507 36.529 1.00 71.69 323 GLN A CA 1
ATOM 2528 C C . GLN A 1 323 ? -32.009 16.589 35.318 1.00 71.69 323 GLN A C 1
ATOM 2530 O O . GLN A 1 323 ? -32.033 17.593 34.606 1.00 71.69 323 GLN A O 1
ATOM 2535 N N . GLU A 1 324 ? -32.769 15.521 35.099 1.00 66.75 324 GLU A N 1
ATOM 2536 C CA . GLU A 1 324 ? -33.698 15.436 33.983 1.00 66.75 324 GLU A CA 1
ATOM 2537 C C . GLU A 1 324 ? -34.857 16.419 34.152 1.00 66.75 324 GLU A C 1
ATOM 2539 O O . GLU A 1 324 ? -35.534 16.444 35.182 1.00 66.75 324 GLU A O 1
ATOM 2544 N N . GLN A 1 325 ? -35.085 17.233 33.120 1.00 73.56 325 GLN A N 1
ATOM 2545 C CA . GLN A 1 325 ? -36.178 18.200 33.090 1.00 73.56 325 GLN A CA 1
ATOM 2546 C C . GLN A 1 325 ? -37.347 17.674 32.253 1.00 73.56 325 GLN A C 1
ATOM 2548 O O . GLN A 1 325 ? -37.164 17.023 31.228 1.00 73.56 325 GLN A O 1
ATOM 2553 N N . LYS A 1 326 ? -38.574 18.003 32.674 1.00 63.81 326 LYS A N 1
ATOM 2554 C CA . LYS A 1 326 ? -39.823 17.478 32.092 1.00 63.81 326 LYS A CA 1
ATOM 2555 C C . LYS A 1 326 ? -40.002 17.789 30.594 1.00 63.81 326 LYS A C 1
ATOM 2557 O O . LYS A 1 326 ? -40.669 17.027 29.906 1.00 63.81 326 LYS A O 1
ATOM 2562 N N . ASP A 1 327 ? -39.368 18.857 30.106 1.00 71.00 327 ASP A N 1
ATOM 2563 C CA . ASP A 1 327 ? -39.424 19.325 28.712 1.00 71.00 327 ASP A CA 1
ATOM 2564 C C . ASP A 1 327 ? -38.049 19.287 28.016 1.00 71.00 327 ASP A C 1
ATOM 2566 O O . ASP A 1 327 ? -37.781 20.052 27.086 1.00 71.00 327 ASP A O 1
ATOM 2570 N N . GLN A 1 328 ? -37.139 18.428 28.484 1.00 73.25 328 GLN A N 1
ATOM 2571 C CA . GLN A 1 328 ? -35.775 18.371 27.969 1.00 73.25 328 GLN A CA 1
ATOM 2572 C C . GLN A 1 328 ? -35.736 17.920 26.498 1.00 73.25 328 GLN A C 1
ATOM 2574 O O . GLN A 1 328 ? -36.163 16.820 26.153 1.00 73.25 328 GLN A O 1
ATOM 2579 N N . GLN A 1 329 ? -35.209 18.788 25.627 1.00 75.38 329 GLN A N 1
ATOM 2580 C CA . GLN A 1 329 ? -35.151 18.553 24.176 1.00 75.38 329 GLN A CA 1
ATOM 2581 C C . GLN A 1 329 ? -33.856 17.874 23.714 1.00 75.38 329 GLN A C 1
ATOM 2583 O O . GLN A 1 329 ? -33.849 17.269 22.647 1.00 75.38 329 GLN A O 1
ATOM 2588 N N . ALA A 1 330 ? -32.789 17.918 24.519 1.00 73.81 330 ALA A N 1
ATOM 2589 C CA . ALA A 1 330 ? -31.506 17.289 24.210 1.00 73.81 330 ALA A CA 1
ATOM 2590 C C . ALA A 1 330 ? -30.784 16.796 25.474 1.00 73.81 330 ALA A C 1
ATOM 2592 O O . ALA A 1 330 ? -30.937 17.409 26.535 1.00 73.81 330 ALA A O 1
ATOM 2593 N N . PHE A 1 331 ? -29.984 15.733 25.356 1.00 73.56 331 PHE A N 1
ATOM 2594 C CA . PHE A 1 331 ? -29.032 15.286 26.383 1.00 73.56 331 PHE A CA 1
ATOM 2595 C C . PHE A 1 331 ? -27.624 15.760 26.055 1.00 73.56 331 PHE A C 1
ATOM 2597 O O . PHE A 1 331 ? -27.206 15.680 24.901 1.00 73.56 331 PHE A O 1
ATOM 2604 N N . ASP A 1 332 ? -26.897 16.207 27.074 1.00 78.12 332 ASP A N 1
ATOM 2605 C CA . ASP A 1 332 ? -25.497 16.600 26.932 1.00 78.12 332 ASP A CA 1
ATOM 2606 C C . ASP A 1 332 ? -24.573 15.398 27.180 1.00 78.12 332 ASP A C 1
ATOM 2608 O O . ASP A 1 332 ? -24.722 14.676 28.158 1.00 78.12 332 ASP A O 1
ATOM 2612 N N . PHE A 1 333 ? -23.592 15.177 26.315 1.00 74.94 333 PHE A N 1
ATOM 2613 C CA . PHE A 1 333 ? -22.552 14.167 26.476 1.00 74.94 333 PHE A CA 1
ATOM 2614 C C . PHE A 1 333 ? -21.203 14.861 26.595 1.00 74.94 333 PHE A C 1
ATOM 2616 O O . PHE A 1 333 ? -20.822 15.641 25.727 1.00 74.94 333 PHE A O 1
ATOM 2623 N N . TYR A 1 334 ? -20.480 14.574 27.670 1.00 77.19 334 TYR A N 1
ATOM 2624 C CA . TYR A 1 334 ? -19.164 15.122 27.958 1.00 77.19 334 TYR A CA 1
ATOM 2625 C C . TYR A 1 334 ? -18.136 14.006 27.883 1.00 77.19 334 TYR A C 1
ATOM 2627 O O . TYR A 1 334 ? -18.211 13.046 28.648 1.00 77.19 334 TYR A O 1
ATOM 2635 N N . LEU A 1 335 ? -17.149 14.142 27.005 1.00 75.81 335 LEU A N 1
ATOM 2636 C CA . LEU A 1 335 ? -15.976 13.282 27.030 1.00 75.81 335 LEU A CA 1
ATOM 2637 C C . LEU A 1 335 ? -14.940 13.885 27.969 1.00 75.81 335 LEU A C 1
ATOM 2639 O O . LEU A 1 335 ? -14.539 15.037 27.803 1.00 75.81 335 LEU A O 1
ATOM 2643 N N . LEU A 1 336 ? -14.485 13.099 28.933 1.00 75.50 336 LEU A N 1
ATOM 2644 C CA . LEU A 1 336 ? -13.522 13.509 29.940 1.00 75.50 336 LEU A CA 1
ATOM 2645 C C . LEU A 1 336 ? -12.160 12.880 29.673 1.00 75.50 336 LEU A C 1
ATOM 2647 O O . LEU A 1 336 ? -12.083 11.701 29.339 1.00 75.50 336 LEU A O 1
ATOM 2651 N N . ASN A 1 337 ? -11.080 13.622 29.891 1.00 73.88 337 ASN A N 1
ATOM 2652 C CA . ASN A 1 337 ? -9.764 13.013 30.046 1.00 73.88 337 ASN A CA 1
ATOM 2653 C C . ASN A 1 337 ? -9.738 12.055 31.253 1.00 73.88 337 ASN A C 1
ATOM 2655 O O . ASN A 1 337 ? -10.515 12.229 32.208 1.00 73.88 337 ASN A O 1
ATOM 2659 N N . PRO A 1 338 ? -8.804 11.085 31.252 1.00 69.31 338 PRO A N 1
ATOM 2660 C CA . PRO A 1 338 ? -8.406 10.389 32.468 1.00 69.31 338 PRO A CA 1
ATOM 2661 C C . PRO A 1 338 ? -8.108 11.388 33.592 1.00 69.31 338 PRO A C 1
ATOM 2663 O O . PRO A 1 338 ? -7.713 12.525 33.337 1.00 69.31 338 PRO A O 1
ATOM 2666 N N . GLU A 1 339 ? -8.341 10.979 34.835 1.00 73.19 339 GLU A N 1
ATOM 2667 C CA . GLU A 1 339 ? -8.137 11.851 35.990 1.00 73.19 339 GLU A CA 1
ATOM 2668 C C . GLU A 1 339 ? -6.656 12.241 36.110 1.00 73.19 339 GLU A C 1
ATOM 2670 O O . GLU A 1 339 ? -5.798 11.393 36.356 1.00 73.19 339 GLU A O 1
ATOM 2675 N N . GLU A 1 340 ? -6.351 13.530 35.960 1.00 63.53 340 GLU A N 1
ATOM 2676 C CA . GLU A 1 340 ? -5.021 14.088 36.201 1.00 63.53 340 GLU A CA 1
ATOM 2677 C C . GLU A 1 340 ? -5.104 15.040 37.397 1.00 63.53 340 GLU A C 1
A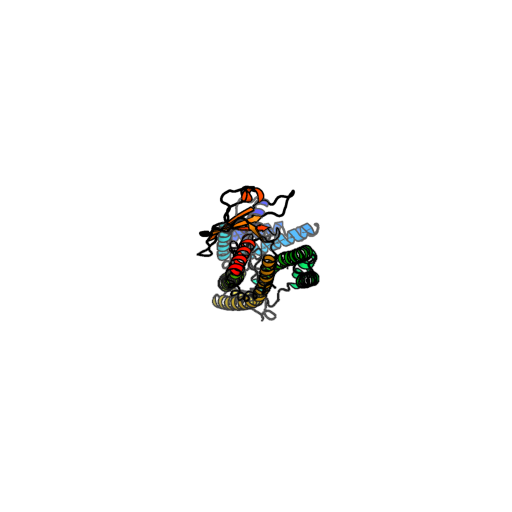TOM 2679 O O . GLU A 1 340 ? -5.947 15.934 37.443 1.00 63.53 340 GLU A O 1
ATOM 2684 N N . ASN A 1 341 ? -4.243 14.842 38.400 1.00 67.00 341 ASN A N 1
ATOM 2685 C CA . ASN A 1 341 ? -4.220 15.645 39.633 1.00 67.00 341 ASN A CA 1
ATOM 2686 C C . ASN A 1 341 ? -5.567 15.706 40.389 1.00 67.00 341 ASN A C 1
ATOM 2688 O O . ASN A 1 341 ? -5.878 16.711 41.029 1.00 67.00 341 ASN A O 1
ATOM 2692 N N . GLY A 1 342 ? -6.368 14.636 40.331 1.00 71.12 342 GLY A N 1
ATOM 2693 C CA . GLY A 1 342 ? -7.667 14.566 41.009 1.00 71.12 342 GLY A CA 1
ATOM 2694 C C . GLY A 1 342 ? -8.805 15.289 40.276 1.00 71.12 342 GLY A C 1
ATOM 2695 O O . GLY A 1 342 ? -9.821 15.620 40.888 1.00 71.12 342 GLY A O 1
ATOM 2696 N N . GLN A 1 343 ? -8.617 15.631 38.995 1.00 75.00 343 GLN A N 1
ATOM 2697 C CA . GLN A 1 343 ? -9.611 16.338 38.193 1.00 75.00 343 GLN A CA 1
ATOM 2698 C C . GLN A 1 343 ? -9.781 15.708 36.810 1.00 75.00 343 GLN A C 1
ATOM 2700 O O . GLN A 1 343 ? -8.818 15.377 36.121 1.00 75.00 343 GLN A O 1
ATOM 2705 N N . HIS A 1 344 ? -11.036 15.609 36.376 1.00 78.81 344 HIS A N 1
ATOM 2706 C CA . HIS A 1 344 ? -11.389 15.276 35.002 1.00 78.81 344 HIS A CA 1
ATOM 2707 C C . HIS A 1 344 ? -11.601 16.556 34.190 1.00 78.81 344 HIS A C 1
ATOM 2709 O O . HIS A 1 344 ? -12.501 17.347 34.496 1.00 78.81 344 HIS A O 1
ATOM 2715 N N . THR A 1 345 ? -10.798 16.752 33.145 1.00 81.69 345 THR A N 1
ATOM 2716 C CA . THR A 1 345 ? -10.979 17.842 32.173 1.00 81.69 345 THR A CA 1
ATOM 2717 C C . THR A 1 345 ? -11.899 17.399 31.042 1.00 81.69 345 THR A C 1
ATOM 2719 O O . THR A 1 345 ? -11.812 16.265 30.576 1.00 81.69 345 THR A O 1
ATOM 2722 N N . VAL A 1 346 ? -12.804 18.276 30.610 1.00 80.06 346 VAL A N 1
ATOM 2723 C CA . VAL A 1 346 ? -13.696 18.017 29.475 1.00 80.06 346 VAL A CA 1
ATOM 2724 C C . VAL A 1 346 ? -12.904 18.220 28.189 1.00 80.06 346 VAL A C 1
ATOM 2726 O O . VAL A 1 346 ? -12.390 19.306 27.943 1.00 80.06 346 VAL A O 1
ATOM 2729 N N . LEU A 1 347 ? -12.813 17.175 27.372 1.00 73.94 347 LEU A N 1
ATOM 2730 C CA . LEU A 1 347 ? -12.215 17.216 26.040 1.00 73.94 347 LEU A CA 1
ATOM 2731 C C . LEU A 1 347 ? -13.210 17.722 24.999 1.00 73.94 347 LEU A C 1
ATOM 2733 O O . LEU A 1 347 ? -12.885 18.601 24.206 1.00 73.94 347 LEU A O 1
ATOM 2737 N N . PHE A 1 348 ? -14.421 17.165 25.018 1.00 74.19 348 PHE A N 1
ATOM 2738 C CA . PHE A 1 348 ? -15.487 17.483 24.075 1.00 74.19 348 PHE A CA 1
ATOM 2739 C C . PHE A 1 348 ? -16.847 17.457 24.762 1.00 74.19 348 PHE A C 1
ATOM 2741 O O . PHE A 1 348 ? -17.063 16.701 25.712 1.00 74.19 348 PHE A O 1
ATOM 2748 N N . HIS A 1 349 ? -17.766 18.255 24.239 1.00 77.94 349 HIS A N 1
ATOM 2749 C CA . HIS A 1 349 ? -19.181 18.246 24.572 1.00 77.94 349 HIS A CA 1
ATOM 2750 C C . HIS A 1 349 ? -19.998 18.039 23.296 1.00 77.94 349 HIS A C 1
ATOM 2752 O O . HIS A 1 349 ? -19.661 18.564 22.241 1.00 77.94 349 HIS A O 1
ATOM 2758 N N . MET A 1 350 ? -21.058 17.245 23.380 1.00 76.75 350 MET A N 1
ATOM 2759 C CA . MET A 1 350 ? -21.970 16.989 22.273 1.00 76.75 350 MET A CA 1
ATOM 2760 C C . MET A 1 350 ? -23.397 16.914 22.798 1.00 76.75 350 MET A C 1
ATOM 2762 O O . MET A 1 350 ? -23.651 16.215 23.776 1.00 76.75 350 MET A O 1
ATOM 2766 N N . ALA A 1 351 ? -24.338 17.592 22.148 1.00 74.81 351 ALA A N 1
ATOM 2767 C CA . ALA A 1 351 ? -25.754 17.460 22.465 1.00 74.81 351 ALA A CA 1
ATOM 2768 C C . ALA A 1 351 ? -26.436 16.483 21.498 1.00 74.81 351 ALA A C 1
ATOM 2770 O O . ALA A 1 351 ? -26.148 16.472 20.300 1.00 74.81 351 ALA A O 1
ATOM 2771 N N . ILE A 1 352 ? -27.352 15.664 22.013 1.00 68.50 352 ILE A N 1
ATOM 2772 C CA . ILE A 1 352 ? -28.170 14.750 21.207 1.00 68.50 352 ILE A CA 1
ATOM 2773 C C . ILE A 1 352 ? -29.637 15.087 21.412 1.00 68.50 352 ILE A C 1
ATOM 2775 O O . ILE A 1 352 ? -30.137 15.033 22.537 1.00 68.50 352 ILE A O 1
ATOM 2779 N N . ASP A 1 353 ? -30.328 15.407 20.320 1.00 67.88 353 ASP A N 1
ATOM 2780 C CA . ASP A 1 353 ? -31.755 15.718 20.337 1.00 67.88 353 ASP A CA 1
ATOM 2781 C C . ASP A 1 353 ? -32.587 14.466 20.661 1.00 67.88 353 ASP A C 1
ATOM 2783 O O . ASP A 1 353 ? -32.458 13.417 20.025 1.00 67.88 353 ASP A O 1
ATOM 2787 N N . VAL A 1 354 ? -33.473 14.584 21.653 1.00 66.44 354 VAL A N 1
ATOM 2788 C CA . VAL A 1 354 ? -34.252 13.461 22.205 1.00 66.44 354 VAL A CA 1
ATOM 2789 C C . VAL A 1 354 ? -35.279 12.924 21.208 1.00 66.44 354 VAL A C 1
ATOM 2791 O O . VAL A 1 354 ? -35.605 11.740 21.236 1.00 66.44 354 VAL A O 1
ATOM 2794 N N . LYS A 1 355 ? -35.817 13.777 20.328 1.00 64.38 355 LYS A N 1
ATOM 2795 C CA . LYS A 1 355 ? -36.897 13.405 19.398 1.00 64.38 355 LYS A CA 1
ATOM 2796 C C . LYS A 1 355 ? -36.372 12.786 18.111 1.00 64.38 355 LYS A C 1
ATOM 2798 O O . LYS A 1 355 ? -37.034 11.935 17.526 1.00 64.38 355 LYS A O 1
ATOM 2803 N N . THR A 1 356 ? -35.228 13.259 17.640 1.00 58.94 356 THR A N 1
ATOM 2804 C CA . THR A 1 356 ? -34.648 12.893 16.345 1.00 58.94 356 THR A CA 1
ATOM 2805 C C . THR A 1 356 ? -33.462 11.946 16.477 1.00 58.94 356 THR A C 1
ATOM 2807 O O . THR A 1 356 ? -33.075 11.341 15.478 1.00 58.94 356 THR A O 1
ATOM 2810 N N . GLY A 1 357 ? -32.872 11.823 17.672 1.00 52.75 357 GLY A N 1
ATOM 2811 C CA . GLY A 1 357 ? -31.669 11.023 17.916 1.00 52.75 357 GLY A CA 1
ATOM 2812 C C . GLY A 1 357 ? -30.438 11.531 17.161 1.00 52.75 357 GLY A C 1
ATOM 2813 O O . GLY A 1 357 ? -29.458 10.801 17.016 1.00 52.75 357 GLY A O 1
ATOM 2814 N N . ARG A 1 358 ? -30.490 12.755 16.618 1.00 58.53 358 ARG A N 1
ATOM 2815 C CA . ARG A 1 358 ? -29.380 13.363 15.881 1.00 58.53 358 ARG A CA 1
ATOM 2816 C C . ARG A 1 358 ? -28.449 14.074 16.852 1.00 58.53 358 ARG A C 1
ATOM 2818 O O . ARG A 1 358 ? -28.899 14.845 17.696 1.00 58.53 358 ARG A O 1
ATOM 2825 N N . ALA A 1 359 ? -27.158 13.809 16.695 1.00 60.94 359 ALA A N 1
ATOM 2826 C CA . ALA A 1 359 ? -26.103 14.500 17.413 1.00 60.94 359 ALA A CA 1
ATOM 2827 C C . ALA A 1 359 ? -25.760 15.830 16.729 1.00 60.94 359 ALA A C 1
ATOM 2829 O O . ALA A 1 359 ? -25.662 15.897 15.499 1.00 60.94 359 ALA A O 1
ATOM 2830 N N . GLU A 1 360 ? -25.564 16.872 17.527 1.00 67.69 360 GLU A N 1
ATOM 2831 C CA . GLU A 1 360 ? -24.917 18.108 17.092 1.00 67.69 360 GLU A CA 1
ATOM 2832 C C . GLU A 1 360 ? -23.405 17.875 16.896 1.00 67.69 360 GLU A C 1
ATOM 2834 O O . GLU A 1 360 ? -22.853 16.913 17.437 1.00 67.69 360 GLU A O 1
ATOM 2839 N N . PRO A 1 361 ? -22.705 18.707 16.102 1.00 66.12 361 PRO A N 1
ATOM 2840 C CA . PRO A 1 361 ? -21.251 18.628 16.000 1.00 66.12 361 PRO A CA 1
ATOM 2841 C C . PRO A 1 361 ? -20.592 18.771 17.384 1.00 66.12 361 PRO A C 1
ATOM 2843 O O . PRO A 1 361 ? -21.014 19.631 18.155 1.00 66.12 361 PRO A O 1
ATOM 2846 N N . PRO A 1 362 ? -19.563 17.969 17.710 1.00 66.75 362 PRO A N 1
ATOM 2847 C CA . PRO A 1 362 ? -18.894 18.057 19.002 1.00 66.75 362 PRO A CA 1
ATOM 2848 C C . PRO A 1 362 ? -18.155 19.395 19.151 1.00 66.75 362 PRO A C 1
ATOM 2850 O O . PRO A 1 362 ? -17.387 19.801 18.275 1.00 66.75 362 PRO A O 1
ATOM 2853 N N . GLU A 1 363 ? -18.356 20.058 20.284 1.00 73.62 363 GLU A N 1
ATOM 2854 C CA . GLU A 1 363 ? -17.668 21.284 20.680 1.00 73.62 363 GLU A CA 1
ATOM 2855 C C . GLU A 1 363 ? -16.476 20.953 21.588 1.00 73.62 363 GLU A C 1
ATOM 2857 O O . GLU A 1 363 ? -16.555 20.076 22.450 1.00 73.62 363 GLU A O 1
ATOM 2862 N N . MET A 1 364 ? -15.353 21.653 21.414 1.00 72.06 364 MET A N 1
ATOM 2863 C CA . MET A 1 364 ? -14.176 21.478 22.272 1.00 72.06 364 MET A CA 1
ATOM 2864 C C . MET A 1 364 ? -14.483 21.945 23.698 1.00 72.06 364 MET A C 1
ATOM 2866 O O . MET A 1 364 ? -14.952 23.063 23.916 1.00 72.06 364 MET A O 1
ATOM 2870 N N . GLY A 1 365 ? -14.148 21.122 24.689 1.00 62.97 365 GLY A N 1
ATOM 2871 C CA . GLY A 1 365 ? -14.155 21.540 26.084 1.00 62.97 365 GLY A CA 1
ATOM 2872 C C . GLY A 1 365 ? -13.000 22.509 26.326 1.00 62.97 365 GLY A C 1
ATOM 2873 O O . GLY A 1 365 ? -11.848 22.098 26.394 1.00 62.97 365 GLY A O 1
ATOM 2874 N N . GLU A 1 366 ? -13.285 23.809 26.421 1.00 67.38 366 GLU A N 1
ATOM 2875 C CA . GLU A 1 366 ? -12.295 24.881 26.638 1.00 67.38 366 GLU A CA 1
ATOM 2876 C C . GLU A 1 366 ? -11.636 24.818 28.037 1.00 67.38 366 GLU A C 1
ATOM 2878 O O . GLU A 1 366 ? -11.804 25.714 28.862 1.00 67.38 366 GLU A O 1
ATOM 2883 N N . GLY A 1 367 ? -10.936 23.729 28.368 1.00 62.16 367 GLY A N 1
ATOM 2884 C CA . GLY A 1 367 ? -10.239 23.548 29.647 1.00 62.16 367 GLY A CA 1
ATOM 2885 C C . GLY A 1 367 ? -11.150 23.463 30.879 1.00 62.16 367 GLY A C 1
ATOM 2886 O O . GLY A 1 367 ? -10.650 23.456 32.002 1.00 62.16 367 GLY A O 1
ATOM 2887 N N . LYS A 1 368 ? -12.474 23.393 30.694 1.00 77.31 368 LYS A N 1
ATOM 2888 C CA . LYS A 1 368 ? -13.442 23.240 31.787 1.00 77.31 368 LYS A CA 1
ATOM 2889 C C . LYS A 1 368 ? -13.245 21.886 32.457 1.00 77.31 368 LYS A C 1
ATOM 2891 O O . LYS A 1 368 ? -13.158 20.859 31.781 1.00 77.31 368 LYS A O 1
ATOM 2896 N N . THR A 1 369 ? -13.219 21.861 33.784 1.00 82.88 369 THR A N 1
ATOM 2897 C CA . THR A 1 369 ? -13.312 20.596 34.516 1.00 82.88 369 THR A CA 1
ATOM 2898 C C . THR A 1 369 ? -14.765 20.140 34.572 1.00 82.88 369 THR A C 1
ATOM 2900 O O . THR A 1 369 ? -15.689 20.955 34.498 1.00 82.88 369 THR A O 1
ATOM 2903 N N . MET A 1 370 ? -14.998 18.841 34.760 1.00 81.69 370 MET A N 1
ATOM 2904 C CA . MET A 1 370 ? -16.361 18.350 34.989 1.00 81.69 370 MET A CA 1
ATOM 2905 C C . MET A 1 370 ? -16.998 19.018 36.223 1.00 81.69 370 MET A C 1
ATOM 2907 O O . MET A 1 370 ? -18.190 19.305 36.225 1.00 81.69 370 MET A O 1
ATOM 2911 N N . ALA A 1 371 ? -16.195 19.361 37.236 1.00 81.00 371 ALA A N 1
ATOM 2912 C CA . ALA A 1 371 ? -16.658 20.086 38.418 1.00 81.00 371 ALA A CA 1
ATOM 2913 C C . ALA A 1 371 ? -17.126 21.521 38.106 1.00 81.00 371 ALA A C 1
ATOM 2915 O O . ALA A 1 371 ? -17.993 22.043 38.807 1.00 81.00 371 ALA A O 1
ATOM 2916 N N . ASP A 1 372 ? -16.575 22.166 37.074 1.00 82.50 372 ASP A N 1
ATOM 2917 C CA . ASP A 1 372 ? -17.032 23.483 36.614 1.00 82.50 372 ASP A CA 1
ATOM 2918 C C . ASP A 1 372 ? -18.355 23.365 35.857 1.00 82.50 372 ASP A C 1
ATOM 2920 O O . ASP A 1 372 ? -19.273 24.156 36.075 1.00 82.50 372 ASP A O 1
ATOM 2924 N N . VAL A 1 373 ? -18.480 22.332 35.019 1.00 78.94 373 VAL A N 1
ATOM 2925 C CA . VAL A 1 373 ? -19.717 22.025 34.290 1.00 78.94 373 VAL A CA 1
ATOM 2926 C C . VAL A 1 373 ? -20.864 21.744 35.266 1.00 78.94 373 VAL A C 1
ATOM 2928 O O . VAL A 1 373 ? -21.941 22.321 35.119 1.00 78.94 373 VAL A O 1
ATOM 2931 N N . GLU A 1 374 ? -20.622 20.963 36.321 1.00 80.06 374 GLU A N 1
ATOM 2932 C CA . GLU A 1 374 ? -21.621 20.622 37.349 1.00 80.06 374 GLU A CA 1
ATOM 2933 C C . GLU A 1 374 ? -22.101 21.798 38.198 1.00 80.06 374 GLU A C 1
ATOM 2935 O O . GLU A 1 374 ? -23.200 21.754 38.748 1.00 80.06 374 GLU A O 1
ATOM 2940 N N . LYS A 1 375 ? -21.322 22.879 38.276 1.00 80.50 375 LYS A N 1
ATOM 2941 C CA . LYS A 1 375 ? -21.725 24.114 38.966 1.00 80.50 375 LYS A CA 1
ATOM 2942 C C . LYS A 1 375 ? -22.593 25.028 38.101 1.00 80.50 375 LYS A C 1
ATOM 2944 O O . LYS A 1 375 ? -23.049 26.068 38.580 1.00 80.50 375 LYS A O 1
ATOM 2949 N N . THR A 1 376 ? -22.826 24.676 36.838 1.00 76.62 376 THR A N 1
ATOM 2950 C CA . THR A 1 376 ? -23.618 25.497 35.919 1.00 76.62 376 THR A CA 1
ATOM 2951 C C . THR A 1 376 ? -25.099 25.409 36.281 1.00 76.62 376 THR A C 1
ATOM 2953 O O . THR A 1 376 ? -25.687 24.331 36.268 1.00 76.62 376 THR A O 1
ATOM 2956 N N . ALA A 1 377 ? -25.733 26.556 36.549 1.00 52.53 377 ALA A N 1
ATOM 2957 C CA . ALA A 1 377 ? -27.123 26.637 37.019 1.00 52.53 377 ALA A CA 1
ATOM 2958 C C . ALA A 1 377 ? -28.171 26.021 36.062 1.00 52.53 377 ALA A C 1
ATOM 2960 O O . ALA A 1 377 ? -29.287 25.741 36.487 1.00 52.53 377 ALA A O 1
ATOM 2961 N N . ASN A 1 378 ? -27.803 25.791 34.796 1.00 64.75 378 ASN A N 1
ATOM 2962 C CA . ASN A 1 378 ? -28.661 25.234 33.748 1.00 64.75 378 ASN A CA 1
ATOM 2963 C C . ASN A 1 378 ? -28.104 23.928 33.162 1.00 64.75 378 ASN A C 1
ATOM 2965 O O . ASN A 1 378 ? -28.319 23.653 31.982 1.00 64.75 378 ASN A O 1
ATOM 2969 N N . LEU A 1 379 ? -27.351 23.145 33.944 1.00 68.81 379 LEU A N 1
ATOM 2970 C CA . LEU A 1 379 ? -26.862 21.852 33.473 1.00 68.81 379 LEU A CA 1
ATOM 2971 C C . LEU A 1 379 ? -28.052 20.952 33.105 1.00 68.81 379 LEU A C 1
ATOM 2973 O O . LEU A 1 379 ? -28.835 20.553 33.972 1.00 68.81 379 LEU A O 1
ATOM 2977 N N . ARG A 1 380 ? -28.191 20.654 31.811 1.00 73.38 380 ARG A N 1
ATOM 2978 C CA . ARG A 1 380 ? -29.183 19.698 31.310 1.00 73.38 380 ARG A CA 1
ATOM 2979 C C . ARG A 1 380 ? -28.773 18.296 31.753 1.00 73.38 380 ARG A C 1
ATOM 2981 O O . ARG A 1 380 ? -27.590 18.049 31.991 1.00 73.38 380 ARG A O 1
ATOM 2988 N N . ALA A 1 381 ? -29.727 17.369 31.866 1.00 73.94 381 ALA A N 1
ATOM 2989 C CA . ALA A 1 381 ? -29.340 15.980 32.083 1.00 73.94 381 ALA A CA 1
ATOM 2990 C C . ALA A 1 381 ? -28.436 15.507 30.949 1.00 73.94 381 ALA A C 1
ATOM 2992 O O . ALA A 1 381 ? -28.641 15.840 29.778 1.00 73.94 381 ALA A O 1
ATOM 2993 N N . GLY A 1 382 ? -27.445 14.721 31.317 1.00 72.62 382 GLY A N 1
ATOM 2994 C CA . GLY A 1 382 ? -26.405 14.315 30.411 1.00 72.62 382 GLY A CA 1
ATOM 2995 C C . GLY A 1 382 ? -25.549 13.208 30.986 1.00 72.62 382 GLY A C 1
ATOM 2996 O O . GLY A 1 382 ? -25.835 12.656 32.051 1.00 72.62 382 GLY A O 1
ATOM 2997 N N . PHE A 1 383 ? -24.471 12.904 30.281 1.00 72.12 383 PHE A N 1
ATOM 2998 C CA . PHE A 1 383 ? -23.557 11.832 30.620 1.00 72.12 383 PHE A CA 1
ATOM 2999 C C . PHE A 1 383 ? -22.119 12.295 30.486 1.00 72.12 383 PHE A C 1
ATOM 3001 O O . PHE A 1 383 ? -21.725 12.868 29.478 1.00 72.12 383 PHE A O 1
ATOM 3008 N N . ALA A 1 384 ? -21.328 12.021 31.509 1.00 73.88 384 ALA A N 1
ATOM 3009 C CA . ALA A 1 384 ? -19.888 12.123 31.476 1.00 73.88 384 ALA A CA 1
ATOM 3010 C C . ALA A 1 384 ? -19.296 10.748 31.153 1.00 73.88 384 ALA A C 1
ATOM 3012 O O . ALA A 1 384 ? -19.574 9.763 31.840 1.00 73.88 384 ALA A O 1
ATOM 3013 N N . VAL A 1 385 ? -18.482 10.696 30.107 1.00 71.88 385 VAL A N 1
ATOM 3014 C CA . VAL A 1 385 ? -17.813 9.502 29.596 1.00 71.88 385 VAL A CA 1
ATOM 3015 C C . VAL A 1 385 ? -16.318 9.694 29.797 1.00 71.88 385 VAL A C 1
ATOM 3017 O O . VAL A 1 385 ? -15.729 10.610 29.225 1.00 71.88 385 VAL A O 1
ATOM 3020 N N . THR A 1 386 ? -15.683 8.855 30.613 1.00 71.00 386 THR A N 1
ATOM 3021 C CA . THR A 1 386 ? -14.227 8.935 30.796 1.00 71.00 386 THR A CA 1
ATOM 3022 C C . THR A 1 386 ? -13.528 8.250 29.627 1.00 71.00 386 THR A C 1
ATOM 3024 O O . THR A 1 386 ? -13.599 7.022 29.489 1.00 71.00 386 THR A O 1
ATOM 3027 N N . ARG A 1 387 ? -12.849 9.059 28.803 1.00 65.69 387 ARG A N 1
ATOM 3028 C CA . ARG A 1 387 ? -12.153 8.645 27.581 1.00 65.69 387 ARG A CA 1
ATOM 3029 C C . ARG A 1 387 ? -11.250 7.448 27.842 1.00 65.69 387 ARG A C 1
ATOM 3031 O O . ARG A 1 387 ? -10.473 7.460 28.800 1.00 65.69 387 ARG A O 1
ATOM 3038 N N . ASN A 1 388 ? -11.288 6.455 26.954 1.00 63.06 388 ASN A N 1
ATOM 3039 C CA . ASN A 1 388 ? -10.162 5.539 26.816 1.00 63.06 388 ASN A CA 1
ATOM 3040 C C . ASN A 1 388 ? -9.069 6.247 26.002 1.00 63.06 388 ASN A C 1
ATOM 3042 O O . ASN A 1 388 ? -9.300 6.545 24.826 1.00 63.06 388 ASN A O 1
ATOM 3046 N N . PRO A 1 389 ? -7.888 6.552 26.567 1.00 58.12 389 PRO A N 1
ATOM 3047 C CA . PRO A 1 389 ? -6.826 7.222 25.814 1.00 58.12 389 PRO A CA 1
ATOM 3048 C C . PRO A 1 389 ? -6.398 6.438 24.564 1.00 58.12 389 PRO A C 1
ATOM 3050 O O . PRO A 1 389 ? -5.879 7.032 23.621 1.00 58.12 389 PRO A O 1
ATOM 3053 N N . GLU A 1 390 ? -6.660 5.133 24.540 1.00 50.12 390 GLU A N 1
ATOM 3054 C CA . GLU A 1 390 ? -6.290 4.220 23.463 1.00 50.12 390 GLU A CA 1
ATOM 3055 C C . GLU A 1 390 ? -7.402 3.998 22.415 1.00 50.12 390 GLU A C 1
ATOM 3057 O O . GLU A 1 390 ? -7.146 3.383 21.380 1.00 50.12 390 GLU A O 1
ATOM 3062 N N . ILE A 1 391 ? -8.622 4.520 22.619 1.00 53.09 391 ILE A N 1
ATOM 3063 C CA . ILE A 1 391 ? -9.623 4.594 21.545 1.00 53.09 391 ILE A CA 1
ATOM 3064 C C . ILE A 1 391 ? -9.380 5.895 20.775 1.00 53.09 391 ILE A C 1
ATOM 3066 O O . ILE A 1 391 ? -9.585 7.001 21.281 1.00 53.09 391 ILE A O 1
ATOM 3070 N N . SER A 1 392 ? -8.889 5.755 19.542 1.00 42.91 392 SER A N 1
ATOM 3071 C CA . SER A 1 392 ? -8.579 6.893 18.666 1.00 42.91 392 SER A CA 1
ATOM 3072 C C . SER A 1 392 ? -9.840 7.604 18.156 1.00 42.91 392 SER A C 1
ATOM 3074 O O . SER A 1 392 ? -9.797 8.807 17.904 1.00 42.91 392 SER A O 1
ATOM 3076 N N . ASP A 1 393 ? -10.966 6.890 18.040 1.00 54.53 393 ASP A N 1
ATOM 3077 C CA . ASP A 1 393 ? -12.241 7.434 17.559 1.00 54.53 393 ASP A CA 1
ATOM 3078 C C . ASP A 1 393 ? -13.154 7.840 18.722 1.00 54.53 393 ASP A C 1
ATOM 3080 O O . ASP A 1 393 ? -14.023 7.102 19.185 1.00 54.53 393 ASP A O 1
ATOM 3084 N N . ILE A 1 394 ? -12.958 9.077 19.171 1.00 50.78 394 ILE A N 1
ATOM 3085 C CA . ILE A 1 394 ? -13.713 9.741 20.243 1.00 50.78 394 ILE A CA 1
ATOM 3086 C C . ILE A 1 394 ? -15.238 9.648 20.048 1.00 50.78 394 ILE A C 1
ATOM 3088 O O . ILE A 1 394 ? -15.987 9.494 21.011 1.00 50.78 394 ILE A O 1
ATOM 3092 N N . MET A 1 395 ? -15.716 9.710 18.804 1.00 49.75 395 MET A N 1
ATOM 3093 C CA . MET A 1 395 ? -17.152 9.685 18.511 1.00 49.75 395 MET A CA 1
ATOM 3094 C C . MET A 1 395 ? -17.791 8.310 18.713 1.00 49.75 395 MET A C 1
ATOM 3096 O O . MET A 1 395 ? -18.987 8.239 18.978 1.00 49.75 395 MET A O 1
ATOM 3100 N N . LEU A 1 396 ? -17.006 7.236 18.638 1.00 55.22 396 LEU A N 1
ATOM 3101 C CA . LEU A 1 396 ? -17.480 5.867 18.811 1.00 55.22 396 LEU A CA 1
ATOM 3102 C C . LEU A 1 396 ? -17.753 5.568 20.297 1.00 55.22 396 LEU A C 1
ATOM 3104 O O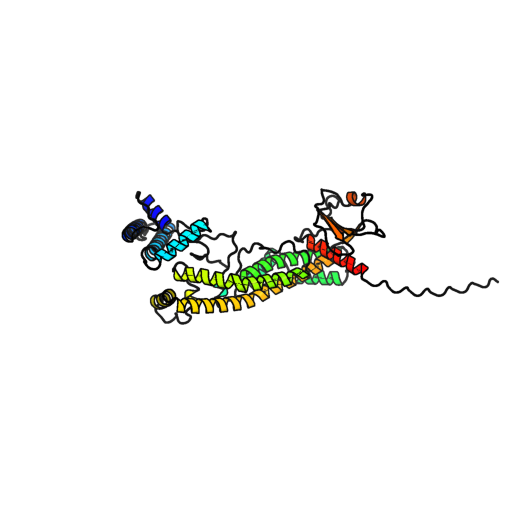 . LEU A 1 396 ? -18.749 4.926 20.627 1.00 55.22 396 LEU A O 1
ATOM 3108 N N . GLU A 1 397 ? -16.944 6.127 21.206 1.00 56.47 397 GLU A N 1
ATOM 3109 C CA . GLU A 1 397 ? -17.208 6.069 22.654 1.00 56.47 397 GLU A CA 1
ATOM 3110 C C . GLU A 1 397 ? -18.457 6.868 23.048 1.00 56.47 397 GLU A C 1
ATOM 3112 O O . GLU A 1 397 ? -19.260 6.408 23.862 1.00 56.47 397 GLU A O 1
ATOM 3117 N N . ILE A 1 398 ? -18.639 8.057 22.464 1.00 55.09 398 ILE A N 1
ATOM 3118 C CA . ILE A 1 398 ? -19.767 8.937 22.792 1.00 55.09 398 ILE A CA 1
ATOM 3119 C C . ILE A 1 398 ? -21.075 8.405 22.190 1.00 55.09 398 ILE A C 1
ATOM 3121 O O . ILE A 1 398 ? -22.092 8.360 22.884 1.00 55.09 398 ILE A O 1
ATOM 3125 N N . GLY A 1 399 ? -21.058 7.973 20.925 1.00 55.22 399 GLY A N 1
ATOM 3126 C CA . GLY A 1 399 ? -22.231 7.431 20.235 1.00 55.22 399 GLY A CA 1
ATOM 3127 C C . GLY A 1 399 ? -22.804 6.213 20.952 1.00 55.22 399 GLY A C 1
ATOM 3128 O O . GLY A 1 399 ? -24.005 6.136 21.194 1.00 55.22 399 GLY A O 1
ATOM 3129 N N . ALA A 1 400 ? -21.945 5.312 21.416 1.00 57.06 400 ALA A N 1
ATOM 3130 C CA . ALA A 1 400 ? -22.425 4.116 22.080 1.00 57.06 400 ALA A CA 1
ATOM 3131 C C . ALA A 1 400 ? -22.816 4.320 23.556 1.00 57.06 400 ALA A C 1
ATOM 3133 O O . ALA A 1 400 ? -23.703 3.628 24.067 1.00 57.06 400 ALA A O 1
ATOM 3134 N N . ALA A 1 401 ? -22.223 5.304 24.245 1.00 55.91 401 ALA A N 1
ATOM 3135 C CA . ALA A 1 401 ? -22.756 5.779 25.523 1.00 55.91 401 ALA A CA 1
ATOM 3136 C C . ALA A 1 401 ? -24.178 6.349 25.353 1.00 55.91 401 ALA A C 1
ATOM 3138 O O . ALA A 1 401 ? -25.035 6.134 26.214 1.00 55.91 401 ALA A O 1
ATOM 3139 N N . ALA A 1 402 ? -24.447 7.019 24.228 1.00 55.59 402 ALA A N 1
ATOM 3140 C CA . ALA A 1 402 ? -25.770 7.537 23.902 1.00 55.59 402 ALA A CA 1
ATOM 3141 C C . ALA A 1 402 ? -26.791 6.442 23.568 1.00 55.59 402 ALA A C 1
ATOM 3143 O O . ALA A 1 402 ? -27.904 6.472 24.098 1.00 55.59 402 ALA A O 1
ATOM 3144 N N . ASP A 1 403 ? -26.416 5.440 22.772 1.00 56.16 403 ASP A N 1
ATOM 3145 C CA . ASP A 1 403 ? -27.312 4.331 22.411 1.00 56.16 403 ASP A CA 1
ATOM 3146 C C . ASP A 1 403 ? -27.726 3.500 23.638 1.00 56.16 403 ASP A C 1
ATOM 3148 O O . ASP A 1 403 ? -28.889 3.116 23.784 1.00 56.16 403 ASP A O 1
ATOM 3152 N N . ARG A 1 404 ? -26.810 3.299 24.596 1.00 57.53 404 ARG A N 1
ATOM 3153 C CA . ARG A 1 404 ? -27.108 2.649 25.886 1.00 57.53 404 ARG A CA 1
ATOM 3154 C C . ARG A 1 404 ? -28.157 3.386 26.701 1.00 57.53 404 ARG A C 1
ATOM 3156 O O . ARG A 1 404 ? -29.020 2.753 27.305 1.00 57.53 404 ARG A O 1
ATOM 3163 N N . PHE A 1 405 ? -28.084 4.711 26.722 1.00 56.41 405 PHE A N 1
ATOM 3164 C CA . PHE A 1 405 ? -29.072 5.526 27.412 1.00 56.41 405 PHE A CA 1
ATOM 3165 C C . PHE A 1 405 ? -30.450 5.452 26.737 1.00 56.41 405 PHE A C 1
ATOM 3167 O O . PHE A 1 405 ? -31.477 5.328 27.406 1.00 56.41 405 PHE A O 1
ATOM 3174 N N . LEU A 1 406 ? -30.493 5.474 25.404 1.00 55.66 406 LEU A N 1
ATOM 3175 C CA . LEU A 1 406 ? -31.751 5.297 24.679 1.00 55.66 406 LEU A C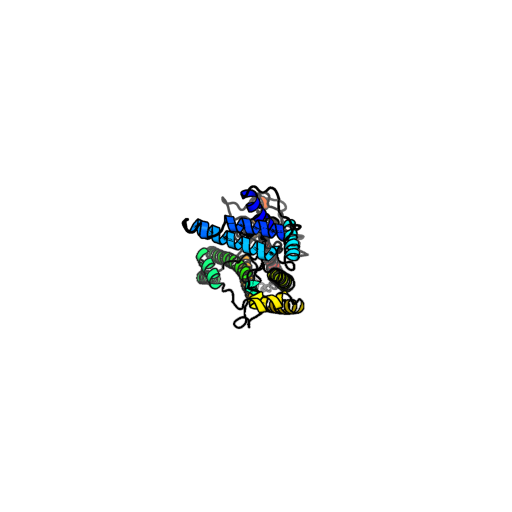A 1
ATOM 3176 C C . LEU A 1 406 ? -32.356 3.908 24.943 1.00 55.66 406 LEU A C 1
ATOM 3178 O O . LEU A 1 406 ? -33.569 3.794 25.132 1.00 55.66 406 LEU A O 1
ATOM 3182 N N . ALA A 1 407 ? -31.529 2.864 25.047 1.00 52.50 407 ALA A N 1
ATOM 3183 C CA . ALA A 1 407 ? -31.977 1.510 25.366 1.00 52.50 407 ALA A CA 1
ATOM 3184 C C . ALA A 1 407 ? -32.556 1.377 26.790 1.00 52.50 407 ALA A C 1
ATOM 3186 O O . ALA A 1 407 ? -33.575 0.708 26.964 1.00 52.50 407 ALA A O 1
ATOM 3187 N N . THR A 1 408 ? -31.982 2.042 27.803 1.00 52.03 408 THR A N 1
ATOM 3188 C CA . THR A 1 408 ? -32.514 2.009 29.183 1.00 52.03 408 THR A CA 1
ATOM 3189 C C . THR A 1 408 ? -33.840 2.753 29.336 1.00 52.03 408 THR A C 1
ATOM 3191 O O . THR A 1 408 ? -34.641 2.386 30.190 1.00 52.03 408 THR A O 1
ATOM 3194 N N . ARG A 1 409 ? -34.118 3.744 28.481 1.00 51.69 409 ARG A N 1
ATOM 3195 C CA . ARG A 1 409 ? -35.434 4.403 28.387 1.00 51.69 409 ARG A CA 1
ATOM 3196 C C . ARG A 1 409 ? -36.475 3.639 27.577 1.00 51.69 409 ARG A C 1
ATOM 3198 O O . ARG A 1 409 ? -37.667 3.828 27.792 1.00 51.69 409 ARG A O 1
ATOM 3205 N N . SER A 1 410 ? -36.025 2.824 26.628 1.00 36.44 410 SER A N 1
ATOM 3206 C CA . SER A 1 410 ? -36.895 2.040 25.744 1.00 36.44 410 SER A CA 1
ATOM 3207 C C . SER A 1 410 ? -37.330 0.711 26.367 1.00 36.44 410 SER A C 1
ATOM 3209 O O . SER A 1 410 ? -38.205 0.038 25.822 1.00 36.44 410 SER A O 1
ATOM 3211 N N . ALA A 1 411 ? -36.732 0.318 27.496 1.00 30.80 411 ALA A N 1
ATOM 3212 C CA . ALA A 1 411 ? -37.215 -0.803 28.283 1.00 30.80 411 ALA A CA 1
ATOM 3213 C C . ALA A 1 411 ? -38.618 -0.461 28.821 1.00 30.80 411 ALA A C 1
ATOM 3215 O O . ALA A 1 411 ? -38.764 0.564 29.492 1.00 30.80 411 ALA A O 1
ATOM 3216 N N . PRO A 1 412 ? -39.659 -1.265 28.529 1.00 32.50 412 PRO A N 1
ATOM 3217 C CA . PRO A 1 412 ? -40.975 -1.031 29.106 1.00 32.50 412 PRO A CA 1
ATOM 3218 C C . PRO A 1 412 ? -40.847 -1.046 30.630 1.00 32.50 412 PRO A C 1
ATOM 3220 O O . PRO A 1 412 ? -40.187 -1.930 31.185 1.00 32.50 412 PRO A O 1
ATOM 3223 N N . GLU A 1 413 ? -41.452 -0.055 31.296 1.00 34.44 413 GLU A N 1
ATOM 3224 C CA . GLU A 1 413 ? -41.572 -0.057 32.753 1.00 34.44 413 GLU A CA 1
ATOM 3225 C C . GLU A 1 413 ? -42.065 -1.442 33.198 1.00 34.44 413 GLU A C 1
ATOM 3227 O O . GLU A 1 413 ? -42.983 -1.983 32.568 1.00 34.44 413 GLU A O 1
ATOM 3232 N N . PRO A 1 414 ? -41.487 -2.047 34.252 1.00 34.34 414 PRO A N 1
ATOM 3233 C CA . PRO A 1 414 ? -42.098 -3.226 34.836 1.00 34.34 414 PRO A CA 1
ATOM 3234 C C . PRO A 1 414 ? -43.530 -2.844 35.206 1.00 34.34 414 PRO A C 1
ATOM 3236 O O . PRO A 1 414 ? -43.737 -1.927 36.005 1.00 34.34 414 PRO A O 1
ATOM 3239 N N . GLU A 1 415 ? -44.507 -3.507 34.578 1.00 33.78 415 GLU A N 1
ATOM 3240 C CA . GLU A 1 415 ? -45.919 -3.362 34.916 1.00 33.78 415 GLU A CA 1
ATOM 3241 C C . GLU A 1 415 ? -46.042 -3.361 36.434 1.00 33.78 415 GLU A C 1
ATOM 3243 O O . GLU A 1 415 ? -45.562 -4.281 37.102 1.00 33.78 415 GLU A O 1
ATOM 3248 N N . ASN A 1 416 ? -46.633 -2.279 36.949 1.00 35.12 416 ASN A N 1
ATOM 3249 C CA . ASN A 1 416 ? -46.955 -2.054 38.347 1.00 35.12 416 ASN A CA 1
ATOM 3250 C C . ASN A 1 416 ? -47.057 -3.369 39.120 1.00 35.12 416 ASN A C 1
ATOM 3252 O O . ASN A 1 416 ? -47.999 -4.139 38.914 1.00 35.12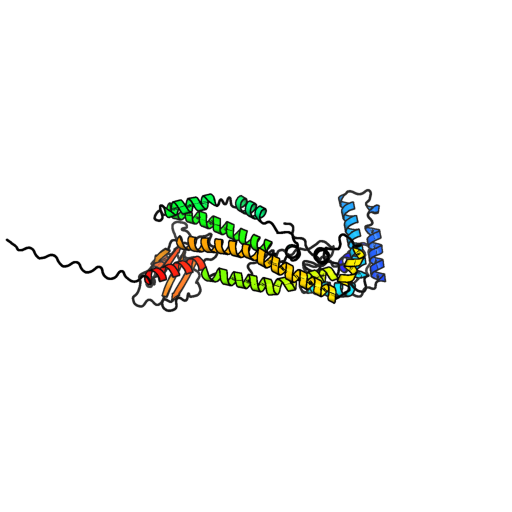 416 ASN A O 1
ATOM 3256 N N . ALA A 1 417 ? -46.117 -3.600 40.041 1.00 36.81 417 ALA A N 1
ATOM 3257 C CA . ALA A 1 417 ? -46.305 -4.592 41.082 1.00 36.81 417 ALA A CA 1
ATOM 3258 C C . ALA A 1 417 ? -47.683 -4.326 41.698 1.00 36.81 417 ALA A C 1
ATOM 3260 O O . ALA A 1 417 ? -47.917 -3.264 42.285 1.00 36.81 417 ALA A O 1
ATOM 3261 N N . ALA A 1 418 ? -48.609 -5.260 41.470 1.00 38.16 418 ALA A N 1
ATOM 3262 C CA . ALA A 1 418 ? -49.961 -5.197 41.980 1.00 38.16 418 ALA A CA 1
ATOM 3263 C C . ALA A 1 418 ? -49.898 -4.793 43.454 1.00 38.16 418 ALA A C 1
ATOM 3265 O O . ALA A 1 418 ? -49.194 -5.405 44.261 1.00 38.16 418 ALA A O 1
ATOM 3266 N N . THR A 1 419 ? -50.596 -3.712 43.782 1.00 38.28 419 THR A N 1
ATOM 3267 C CA . THR A 1 419 ? -50.685 -3.179 45.134 1.00 38.28 419 THR A CA 1
ATOM 3268 C C . THR A 1 419 ? -51.128 -4.314 46.053 1.00 38.28 419 THR A C 1
ATOM 3270 O O . THR A 1 419 ? -52.237 -4.831 45.919 1.00 38.28 419 THR A O 1
ATOM 3273 N N . ALA A 1 420 ? -50.253 -4.732 46.969 1.00 42.38 420 ALA A N 1
ATOM 3274 C CA . ALA A 1 420 ? -50.602 -5.724 47.973 1.00 42.38 420 ALA A CA 1
ATOM 3275 C C . ALA A 1 420 ? -51.851 -5.243 48.744 1.00 42.38 420 ALA A C 1
ATOM 3277 O O . ALA A 1 420 ? -51.914 -4.068 49.131 1.00 42.38 420 ALA A O 1
ATOM 3278 N N . PRO A 1 421 ? -52.865 -6.099 48.966 1.00 42.72 421 PRO A N 1
ATOM 3279 C CA . PRO A 1 421 ? -54.070 -5.692 49.673 1.00 42.72 421 PRO A CA 1
ATOM 3280 C C . PRO A 1 421 ? -53.719 -5.263 51.105 1.00 42.72 421 PRO A C 1
ATOM 3282 O O . PRO A 1 421 ? -52.976 -5.943 51.813 1.00 42.72 421 PRO A O 1
ATOM 3285 N N . LYS A 1 422 ? -54.255 -4.110 51.531 1.00 42.44 422 LYS A N 1
ATOM 3286 C CA . LYS A 1 422 ? -54.079 -3.569 52.889 1.00 42.44 422 LYS A CA 1
ATOM 3287 C C . LYS A 1 422 ? -54.456 -4.617 53.941 1.00 42.44 422 LYS A C 1
ATOM 3289 O O . LYS A 1 422 ? -55.552 -5.173 53.900 1.00 42.44 422 LYS A O 1
ATOM 3294 N N . ALA A 1 423 ? -53.571 -4.812 54.918 1.00 41.62 423 ALA A N 1
ATOM 3295 C CA . ALA A 1 423 ? -53.821 -5.674 56.068 1.00 41.62 423 ALA A CA 1
ATOM 3296 C C . ALA A 1 423 ? -55.089 -5.237 56.838 1.00 41.62 423 ALA A C 1
ATOM 3298 O O . ALA A 1 423 ? -55.328 -4.031 56.995 1.00 41.62 423 ALA A O 1
ATOM 3299 N N . PRO A 1 424 ? -55.906 -6.184 57.337 1.00 45.72 424 PRO A N 1
ATOM 3300 C CA . PRO A 1 424 ? -57.079 -5.859 58.135 1.00 45.72 424 PRO A CA 1
ATOM 3301 C C . PRO A 1 424 ? -56.661 -5.193 59.451 1.00 45.72 424 PRO A C 1
ATOM 3303 O O . PRO A 1 424 ? -55.722 -5.626 60.120 1.00 45.72 424 PRO A O 1
ATOM 3306 N N . LYS A 1 425 ? -57.369 -4.118 59.822 1.00 47.62 425 LYS A N 1
ATOM 3307 C CA . LYS A 1 425 ? -57.138 -3.397 61.080 1.00 47.62 425 LYS A CA 1
ATOM 3308 C C . LYS A 1 425 ? -57.337 -4.333 62.285 1.00 47.62 425 LYS A C 1
ATOM 3310 O O . LYS A 1 425 ? -58.306 -5.098 62.286 1.00 47.62 425 LYS A O 1
ATOM 3315 N N . PRO A 1 426 ? -56.497 -4.230 63.331 1.00 42.53 426 PRO A N 1
ATOM 3316 C CA . PRO A 1 426 ? -56.703 -4.984 64.555 1.00 42.53 426 PRO A CA 1
ATOM 3317 C C . PRO A 1 426 ? -57.994 -4.524 65.235 1.00 42.53 426 PRO A C 1
ATOM 3319 O O . PRO A 1 426 ? -58.245 -3.325 65.371 1.00 42.53 426 PRO A O 1
ATOM 3322 N N . ARG A 1 427 ? -58.810 -5.486 65.675 1.00 45.06 427 ARG A N 1
ATOM 3323 C CA . ARG A 1 427 ? -59.862 -5.221 66.658 1.00 45.06 427 ARG A CA 1
ATOM 3324 C C . ARG A 1 427 ? -59.172 -4.974 67.998 1.00 45.06 427 ARG A C 1
ATOM 3326 O O . ARG A 1 427 ? -58.461 -5.845 68.490 1.00 45.06 427 ARG A O 1
ATOM 3333 N N . THR A 1 428 ? -59.332 -3.769 68.529 1.00 49.53 428 THR A N 1
ATOM 3334 C CA . THR A 1 428 ? -58.979 -3.422 69.910 1.00 49.53 428 THR A CA 1
ATOM 3335 C C . THR A 1 428 ? -59.820 -4.233 70.908 1.00 49.53 428 THR A C 1
ATOM 3337 O O . THR A 1 428 ? -60.921 -4.645 70.534 1.00 49.53 428 THR A O 1
ATOM 3340 N N . PRO A 1 429 ? -59.282 -4.487 72.117 1.00 56.81 429 PRO A N 1
ATOM 3341 C CA . PRO A 1 429 ? -59.827 -5.433 73.094 1.00 56.81 429 PRO A CA 1
ATOM 3342 C C . PRO A 1 429 ? -61.218 -5.082 73.619 1.00 56.81 429 PRO A C 1
ATOM 3344 O O . PRO A 1 429 ? -61.550 -3.873 73.672 1.00 56.81 429 PRO A O 1
#

Radius of gyration: 32.75 Å; chains: 1; bounding box: 102×50×107 Å